Protein AF-A0A420WKI6-F1 (afdb_monomer)

pLDDT: mean 81.75, std 15.24, range [26.31, 97.56]

Solvent-accessible surface area (backbone atoms only — not comparable to full-atom values): 36501 Å² total; per-residue (Å²): 108,73,76,54,53,70,73,56,42,70,75,46,57,70,56,53,56,49,43,31,51,71,50,49,86,43,64,92,49,42,57,68,57,50,55,70,61,46,62,62,68,63,49,50,57,49,48,50,53,50,39,42,51,48,10,54,50,28,32,52,51,9,53,55,27,39,57,67,46,47,53,86,80,47,57,68,69,56,58,51,47,56,41,49,52,52,28,51,53,27,42,51,50,20,72,72,42,64,50,89,37,74,64,24,44,49,24,48,43,50,26,48,50,35,51,43,53,47,44,52,51,48,42,60,78,67,61,53,91,66,58,84,21,52,56,34,43,52,38,30,63,71,36,45,65,53,35,70,70,39,71,36,63,68,42,40,49,55,49,49,51,40,39,49,52,15,52,53,34,30,33,47,63,67,20,37,72,74,72,34,49,71,58,23,52,53,48,44,50,50,50,40,51,49,50,54,51,50,50,53,48,38,62,71,67,58,26,66,99,32,76,68,62,61,50,64,69,58,56,43,49,51,50,50,53,50,38,52,46,38,52,50,40,30,50,50,30,57,75,43,71,95,41,76,64,29,50,53,52,31,54,47,42,55,48,50,51,51,52,49,50,52,50,40,61,74,68,66,51,58,68,66,50,52,50,52,51,51,50,46,48,49,57,52,51,54,53,52,56,54,50,54,32,51,76,68,69,25,55,93,36,60,68,29,33,43,48,48,19,52,51,39,45,50,51,44,51,53,51,50,52,49,50,54,49,53,54,50,54,52,44,67,76,53,58,93,70,70,70,66,70,92,77,72,82,75,74,62,57,59,57,88,79,50,53,91,77,50,54,78,66,50,55,57,50,43,58,56,51,53,67,62,51,82,72,62,76,58,71,67,60,55,48,54,52,47,56,46,30,48,57,24,21,54,33,41,39,53,28,52,53,53,46,47,41,61,78,39,64,87,48,93,60,66,13,58,62,33,29,54,53,12,46,51,40,25,52,51,23,53,56,50,48,72,75,54,79,54,70,69,62,40,50,55,31,52,23,40,30,52,26,11,51,49,30,30,41,53,9,46,32,64,69,63,75,37,71,65,63,29,40,56,47,50,36,52,54,20,51,51,46,50,76,67,46,97,42,64,63,61,25,22,52,30,32,37,50,30,51,49,43,54,43,50,53,33,54,72,77,37,60,65,71,59,18,48,50,50,42,48,51,54,28,44,52,51,9,50,46,28,60,56,35,54,53,98,41,30,65,40,51,38,28,11,49,28,27,39,44,45,44,29,51,47,49,48,50,54,52,60,54,72,71,62,89,79,84,76,71,95,60,85,55,66,59,80,56,59,65,58,32,46,52,48,36,54,49,52,52,50,52,54,48,66,75,35,60,88,54,68,55,66,85,63,30,73,64,39,57,86,52,37,54,61,49,50,54,44,34,32,72,42,59,68,22,42,27,32,11,50,48,34,27,52,50,11,60,65,71,61,34,66,68,46,22,50,52,10,51,52,38,39,56,51,36,60,62,50,56,72,68,35,80,65,55,54,47,50,58,53,10,54,50,26,32,52,39,9,49,49,34,40,53,45,37,58,52,50,53,53,52,56,51,54,65,72,78,104

Secondary structure (DSSP, 8-state):
-HHHHHHHS---HHHHHHHHHTT---TTTHHHHHHHT--HHHHHHHHHHHHHHHHHHHHHHHHHHHHHHTTTTS-HHHHHHHHHHHHHHHHHHHHHS-TTSHHHHHHHHHHHHHHHHHHHHHHHHTT----THHHHHHHHHHHHHHHHHS--HHHHHHHHHHHHHHHHHIIIIIIITTT-HHHHHHHHHHHHHHHHHHHHHIIIIISTT-GGG--HHHHHHHHHHHHHHHHHHHHHHHHS---HHHHHHHHHHHHHHHHHHHHHHHTT--HHHHHHHHHHHHHHHHHHHHHHHHHTT-TTSHHHHHHHHHHHHHHHHHHHHHHHHHHHHHHHHS-S-----TTS------GGGTGGG--HHHHHHHHHHHHHHTTPPPHHHHHHHHHHHHHHHHHHHHHHHHHHHHHTTTSS-THHHHHHHHHHHHHHHHHHHHH---HHHHHHHHHHHHHHHHHHHHHHHHHH--HHHHHHHHHHHHHHHHHH---HHHHHHHHHHHHHHHHHHHHHHS-HHHHHHHHHHHHHHHHHHHHHS-BTTB--HHHHHHHHHHHHHHHHHHHHHTTSTTS--TTTTTS--HHHHHHHHHHHHHHHHHHHGGG-SGGG-SS-HHHHHHHHHHHHHS-HHHHHHHHHHHHHHHHT-HHHHHHHHHHHHHHHHHHHH-TTS-HHHHHHHHHHHHHHHHHHHHHHHHHHHHHHH-

Mean predicted aligned error: 9.25 Å

Foldseek 3Di:
DVVLQVVCLQDALVLVQVLLAVQQDCFVCQLVVLVLRFDLLVLLVVLLLLLQVLLLVLQLLLVLLVCVFCVVVDDLVCQLVVLVVLLVVLVCVLVVDDLVDPSSLSSLLSNLSSLLSNLVSVCSVVVDPDQPLVSLVVSLVVSVVSLVPNLALVSVVSSVVSVVSNLVSCLVTVAVVVPNNLVSLVSLLVVLVVLLVVLVCLVPPVPPPRPSSPDPVSLLVSLVVSLVSLLVSLCPLVVDDDDPSSVVSNVSSLVSLVVQLVVCVVVLHDLSSNLSSLLSVLSSVLVVLVVVCVVVVVPPPLVSLVSSLVVLVVSLVVSLVVSVVSVVVSCVVVPPPPPVPPPPDSPRDDCVVCVVSDDPVSSVVSVVSVVLCVQDDDPVNLVSSLVSLQSSLVSLLVSQQVVLCVVCVVPPPSLVSLLVVLVVLLVVLLVVLLVDSHSSVNSNSLSSNSSSLVSNLVSCCSVPVDPVVSLVSLLVSLVVQCVRHPDLSSLLVSLLSNLVSLLVVLVVPDPPVRSLLVSLQCLQVVLLCLCRGADPSHRSNNSSLSSLLNQLVVLLVVLVCVVVPDDDDPPPQLPPPVVSLVSLLVSLVVSQCVLCVVVPDQCSRVVRPVLVVLLSVLLSLDPRNLSSLVSQLRSCSSSVNPVSNVSSSVSNVVCSVSVVSRPSDRSNSSSVSSNVSSVSSVVSSVVSVVVSVVVVVD

Radius of gyration: 27.23 Å; Cα contacts (8 Å, |Δi|>4): 751; chains: 1; bounding box: 72×60×75 Å

Structure (mmCIF, N/CA/C/O backbone):
data_AF-A0A420WKI6-F1
#
_entry.id   AF-A0A420WKI6-F1
#
loop_
_atom_site.group_PDB
_atom_site.id
_atom_site.type_symbol
_atom_site.label_atom_id
_atom_site.label_alt_id
_atom_site.label_comp_id
_atom_site.label_asym_id
_atom_site.label_entity_id
_atom_site.label_seq_id
_atom_site.pdbx_PDB_ins_code
_atom_site.Cartn_x
_atom_site.Cartn_y
_atom_site.Cartn_z
_atom_site.occupancy
_atom_site.B_iso_or_equiv
_atom_site.auth_seq_id
_atom_site.auth_comp_id
_atom_site.auth_asym_id
_atom_site.auth_atom_id
_atom_site.pdbx_PDB_model_num
ATOM 1 N N . MET A 1 1 ? -39.912 18.554 22.427 1.00 35.38 1 MET A N 1
ATOM 2 C CA . MET A 1 1 ? -40.097 17.200 21.853 1.00 35.38 1 MET A CA 1
ATOM 3 C C . MET A 1 1 ? -40.158 17.234 20.327 1.00 35.38 1 MET A C 1
ATOM 5 O O . MET A 1 1 ? -39.347 16.549 19.727 1.00 35.38 1 MET A O 1
ATOM 9 N N . GLN A 1 2 ? -40.976 18.084 19.689 1.00 26.81 2 GLN A N 1
ATOM 10 C CA . GLN A 1 2 ? -40.962 18.265 18.218 1.00 26.81 2 GLN A CA 1
ATOM 11 C C . GLN A 1 2 ? -39.604 18.724 17.652 1.00 26.81 2 GLN A C 1
ATOM 13 O O . GLN A 1 2 ? -39.102 18.137 16.708 1.00 26.81 2 GLN A O 1
ATOM 18 N N . THR A 1 3 ? -38.917 19.656 18.316 1.00 34.75 3 THR A N 1
ATOM 19 C CA . THR A 1 3 ? -37.571 20.117 17.912 1.00 34.75 3 THR A CA 1
ATOM 20 C C . THR A 1 3 ? -36.451 19.085 18.100 1.00 34.75 3 THR A C 1
ATOM 22 O O . THR A 1 3 ? -35.366 19.244 17.542 1.00 34.75 3 THR A O 1
ATOM 25 N N . ALA A 1 4 ? -36.690 18.033 18.893 1.00 34.75 4 ALA A N 1
ATOM 26 C CA . ALA A 1 4 ? -35.779 16.898 19.014 1.00 34.75 4 ALA A CA 1
ATOM 27 C C . ALA A 1 4 ? -36.039 15.879 17.898 1.00 34.75 4 ALA A C 1
ATOM 29 O O . ALA A 1 4 ? -35.084 15.340 17.366 1.00 34.75 4 ALA A O 1
ATOM 30 N N . HIS A 1 5 ? -37.293 15.676 17.483 1.00 35.22 5 HIS A N 1
ATOM 31 C CA . HIS A 1 5 ? -37.615 14.811 16.347 1.00 35.22 5 HIS A CA 1
ATOM 32 C C . HIS A 1 5 ? -36.934 15.277 15.050 1.00 35.22 5 HIS A C 1
ATOM 34 O O . HIS A 1 5 ? -36.250 14.476 14.417 1.00 35.22 5 HIS A O 1
ATOM 40 N N . ASP A 1 6 ? -36.984 16.578 14.748 1.00 35.88 6 ASP A N 1
ATOM 41 C CA . ASP A 1 6 ? -36.410 17.139 13.513 1.00 35.88 6 ASP A CA 1
ATOM 42 C C . ASP A 1 6 ? -34.870 17.097 13.472 1.00 35.88 6 ASP A C 1
ATOM 44 O O . ASP A 1 6 ? -34.270 16.933 12.413 1.00 35.88 6 ASP A O 1
ATOM 48 N N . LYS A 1 7 ? -34.185 17.211 14.623 1.00 42.22 7 LYS A N 1
ATOM 49 C CA . LYS A 1 7 ? -32.708 17.103 14.692 1.00 42.22 7 LYS A CA 1
ATOM 50 C C . LYS A 1 7 ? -32.198 15.666 14.601 1.00 42.22 7 LYS A C 1
ATOM 52 O O . LYS A 1 7 ? -31.002 15.456 14.411 1.00 42.22 7 LYS A O 1
ATOM 57 N N . ILE A 1 8 ? -33.079 14.693 14.807 1.00 41.28 8 ILE A N 1
ATOM 58 C CA . ILE A 1 8 ? -32.738 13.279 14.919 1.00 41.28 8 ILE A CA 1
ATOM 59 C C . ILE A 1 8 ? -33.146 12.539 13.615 1.00 41.28 8 ILE A C 1
ATOM 61 O O . ILE A 1 8 ? -32.683 11.431 13.368 1.00 41.28 8 ILE A O 1
ATOM 65 N N . GLU A 1 9 ? -33.919 13.159 12.704 1.00 41.00 9 GLU A N 1
ATOM 66 C CA . GLU A 1 9 ? -34.321 12.657 11.362 1.00 41.00 9 GLU A CA 1
ATOM 67 C C . GLU A 1 9 ? -33.184 12.307 10.377 1.00 41.00 9 GLU A C 1
ATOM 69 O O . GLU A 1 9 ? -33.440 11.676 9.351 1.00 41.00 9 GLU A O 1
ATOM 74 N N . SER A 1 10 ? -31.923 12.610 10.700 1.00 53.53 10 SER A N 1
ATOM 75 C CA . SER A 1 10 ? -30.754 12.303 9.863 1.00 53.53 10 SER A CA 1
ATOM 76 C C . SER A 1 10 ? -29.698 11.460 10.596 1.00 53.53 10 SER A C 1
ATOM 78 O O . SER A 1 10 ? -28.553 11.868 10.800 1.00 53.53 10 SER A O 1
ATOM 80 N N . LEU A 1 11 ? -30.058 10.235 11.002 1.00 59.84 11 LEU A N 1
ATOM 81 C CA . LEU A 1 11 ? -29.077 9.296 11.559 1.00 59.84 11 LEU A CA 1
ATOM 82 C C . LEU A 1 11 ? -28.151 8.760 10.449 1.00 59.84 11 LEU A C 1
ATOM 84 O O . LEU A 1 11 ? -28.579 8.062 9.535 1.00 59.84 11 LEU A O 1
ATOM 88 N N . SER A 1 12 ? -26.854 9.037 10.544 1.00 67.56 12 SER A N 1
ATOM 89 C CA . SER A 1 12 ? -25.832 8.475 9.651 1.00 67.56 12 SER A CA 1
ATOM 90 C C . SER A 1 12 ? -25.402 7.062 10.077 1.00 67.56 12 SER A C 1
ATOM 92 O O . SER A 1 12 ? -25.392 6.729 11.266 1.00 67.56 12 SER A O 1
ATOM 94 N N . ARG A 1 13 ? -24.908 6.250 9.124 1.00 72.38 13 ARG A N 1
ATOM 95 C CA . ARG A 1 13 ? -24.335 4.903 9.376 1.00 72.38 13 ARG A CA 1
ATOM 96 C C . ARG A 1 13 ? -23.368 4.883 10.557 1.00 72.38 13 ARG A C 1
ATOM 98 O O . ARG A 1 13 ? -23.377 3.981 11.387 1.00 72.38 13 ARG A O 1
ATOM 105 N N . ASN A 1 14 ? -22.504 5.891 10.629 1.00 68.31 14 ASN A N 1
ATOM 106 C CA . ASN A 1 14 ? -21.489 5.986 11.665 1.00 68.31 14 ASN A CA 1
ATOM 107 C C . ASN A 1 14 ? -22.104 6.256 13.043 1.00 68.31 14 ASN A C 1
ATOM 109 O O . ASN A 1 14 ? -21.565 5.765 14.030 1.00 68.31 14 ASN A O 1
ATOM 113 N N . GLN A 1 15 ? -23.173 7.050 13.133 1.00 67.88 15 GLN A N 1
ATOM 114 C CA . GLN A 1 15 ? -23.882 7.305 14.392 1.00 67.88 15 GLN A CA 1
ATOM 115 C C . GLN A 1 15 ? -24.636 6.052 14.856 1.00 67.88 15 GLN A C 1
ATOM 117 O O . GLN A 1 15 ? -24.523 5.689 16.023 1.00 67.88 15 GLN A O 1
ATOM 122 N N . PHE A 1 16 ? -25.278 5.321 13.938 1.00 73.69 16 PHE A N 1
ATOM 123 C CA . PHE A 1 16 ? -25.870 4.010 14.229 1.00 73.69 16 PHE A CA 1
ATOM 124 C C . PHE A 1 16 ? -24.840 3.016 14.792 1.00 73.69 16 PHE A C 1
ATOM 126 O O . PHE A 1 16 ? -25.049 2.424 15.848 1.00 73.69 16 PHE A O 1
ATOM 133 N N . LEU A 1 17 ? -23.672 2.882 14.156 1.00 75.81 17 LEU A N 1
ATOM 134 C CA . LEU A 1 17 ? -22.604 2.010 14.666 1.00 75.81 17 LEU A CA 1
ATOM 135 C C . LEU A 1 17 ? -22.079 2.447 16.044 1.00 75.81 17 LEU A C 1
ATOM 137 O O . LEU A 1 17 ? -21.651 1.609 16.837 1.00 75.81 17 LEU A O 1
ATOM 141 N N . THR A 1 18 ? -22.094 3.747 16.348 1.00 69.56 18 THR A N 1
ATOM 142 C CA . THR A 1 18 ? -21.750 4.239 17.688 1.00 69.56 18 THR A CA 1
ATOM 143 C C . THR A 1 18 ? -22.793 3.800 18.718 1.00 69.56 18 THR A C 1
ATOM 145 O O . THR A 1 18 ? -22.402 3.324 19.779 1.00 69.56 18 THR A O 1
ATOM 148 N N . LEU A 1 19 ? -24.088 3.860 18.394 1.00 68.25 19 LEU A N 1
ATOM 149 C CA . LEU A 1 19 ? -25.159 3.382 19.277 1.00 68.25 19 LEU A CA 1
ATOM 150 C C . LEU A 1 19 ? -25.033 1.894 19.602 1.00 68.25 19 LEU A C 1
ATOM 152 O O . LEU A 1 19 ? -25.140 1.502 20.763 1.00 68.25 19 LEU A O 1
ATOM 156 N N . VAL A 1 20 ? -24.733 1.075 18.594 1.00 73.88 20 VAL A N 1
ATOM 157 C CA . VAL A 1 20 ? -24.480 -0.359 18.792 1.00 73.88 20 VAL A CA 1
ATOM 158 C C . VAL A 1 20 ? -23.304 -0.573 19.748 1.00 73.88 20 VAL A C 1
ATOM 160 O O . VAL A 1 20 ? -23.393 -1.392 20.653 1.00 73.88 20 VAL A O 1
ATOM 163 N N . ASN A 1 21 ? -22.236 0.222 19.635 1.00 70.94 21 ASN A N 1
ATOM 164 C CA . ASN A 1 21 ? -21.089 0.170 20.555 1.00 70.94 21 ASN A CA 1
ATOM 165 C C . ASN A 1 21 ? -21.370 0.711 21.972 1.00 70.94 21 ASN A C 1
ATOM 167 O O . ASN A 1 21 ? -20.603 0.429 22.909 1.00 70.94 21 ASN A O 1
ATOM 171 N N . CYS A 1 22 ? -22.446 1.483 22.127 1.00 67.19 22 CYS A N 1
ATOM 172 C CA . CYS A 1 22 ? -22.982 1.948 23.403 1.00 67.19 22 CYS A CA 1
ATOM 173 C C . CYS A 1 22 ? -23.920 0.924 24.066 1.00 67.19 22 CYS A C 1
ATOM 175 O O . CYS A 1 22 ? -24.429 1.208 25.144 1.00 67.19 22 CYS A O 1
ATOM 177 N N . GLY A 1 23 ? -24.100 -0.266 23.479 1.00 65.50 23 GLY A N 1
ATOM 178 C CA . GLY A 1 23 ? -24.862 -1.362 24.083 1.00 65.50 23 GLY A CA 1
ATOM 179 C C . GLY A 1 23 ? -26.294 -1.510 23.571 1.00 65.50 23 GLY A C 1
ATOM 180 O O . GLY A 1 23 ? -27.061 -2.257 24.170 1.00 65.50 23 GLY A O 1
ATOM 181 N N . MET A 1 24 ? -26.663 -0.842 22.472 1.00 66.62 24 MET A N 1
ATOM 182 C CA . MET A 1 24 ? -27.939 -1.100 21.801 1.00 66.62 24 MET A CA 1
ATOM 183 C C . MET A 1 24 ? -27.982 -2.548 21.285 1.00 66.62 24 MET A C 1
ATOM 185 O O . MET A 1 24 ? -27.111 -2.958 20.509 1.00 66.62 24 MET A O 1
ATOM 189 N N . ASP A 1 25 ? -28.995 -3.315 21.693 1.00 66.88 25 ASP A N 1
ATOM 190 C CA . ASP A 1 25 ? -29.164 -4.693 21.231 1.00 66.88 25 ASP A CA 1
ATOM 191 C C . ASP A 1 25 ? -29.868 -4.730 19.870 1.00 66.88 25 ASP A C 1
ATOM 193 O O . ASP A 1 25 ? -31.069 -4.507 19.755 1.00 66.88 25 ASP A O 1
ATOM 197 N N . VAL A 1 26 ? -29.088 -5.003 18.823 1.00 68.50 26 VAL A N 1
ATOM 198 C CA . VAL A 1 26 ? -29.571 -5.145 17.438 1.00 68.50 26 VAL A CA 1
ATOM 199 C C . VAL A 1 26 ? -29.124 -6.490 16.849 1.00 68.50 26 VAL A C 1
ATOM 201 O O . VAL A 1 26 ? -29.039 -6.649 15.637 1.00 68.50 26 VAL A O 1
ATOM 204 N N . LYS A 1 27 ? -28.773 -7.486 17.681 1.00 65.69 27 LYS A N 1
ATOM 205 C CA . LYS A 1 27 ? -28.075 -8.712 17.229 1.00 65.69 27 LYS A CA 1
ATOM 206 C C . LYS A 1 27 ? -28.773 -9.468 16.093 1.00 65.69 27 LYS A C 1
ATOM 208 O O . LYS A 1 27 ? -28.089 -9.998 15.218 1.00 65.69 27 LYS A O 1
ATOM 213 N N . SER A 1 28 ? -30.101 -9.558 16.118 1.00 66.25 28 SER A N 1
ATOM 214 C CA . SER A 1 28 ? -30.884 -10.313 15.131 1.00 66.25 28 SER A CA 1
ATOM 215 C C . SER A 1 28 ? -31.151 -9.541 13.836 1.00 66.25 28 SER A C 1
ATOM 217 O O . SER A 1 28 ? -31.304 -10.175 12.800 1.00 66.25 28 SER A O 1
ATOM 219 N N . SER A 1 29 ? -31.155 -8.206 13.873 1.00 69.62 29 SER A N 1
ATOM 220 C CA . SER A 1 29 ? -31.514 -7.333 12.743 1.00 69.62 29 SER A CA 1
ATOM 221 C C . SER A 1 29 ? -30.381 -6.413 12.272 1.00 69.62 29 SER A C 1
ATOM 223 O O . SER A 1 29 ? -30.591 -5.588 11.387 1.00 69.62 29 SER A O 1
ATOM 225 N N . PHE A 1 30 ? -29.167 -6.554 12.816 1.00 78.75 30 PHE A N 1
ATOM 226 C CA . PHE A 1 30 ? -28.048 -5.634 12.578 1.00 78.75 30 PHE A CA 1
ATOM 227 C C . PHE A 1 30 ? -27.730 -5.422 11.092 1.00 78.75 30 PHE A C 1
ATOM 229 O O . PHE A 1 30 ? -27.535 -4.284 10.666 1.00 78.75 30 PHE A O 1
ATOM 236 N N . LEU A 1 31 ? -27.704 -6.496 10.296 1.00 76.75 31 LEU A N 1
ATOM 237 C CA . LEU A 1 31 ? -27.464 -6.410 8.853 1.00 76.75 31 LEU A CA 1
ATOM 238 C C . LEU A 1 31 ? -28.585 -5.665 8.128 1.00 76.75 31 LEU A C 1
ATOM 240 O O . LEU A 1 31 ? -28.310 -4.775 7.326 1.00 76.75 31 LEU A O 1
ATOM 244 N N . SER A 1 32 ? -29.839 -5.980 8.454 1.00 74.31 32 SER A N 1
ATOM 245 C CA . SER A 1 32 ? -31.009 -5.297 7.899 1.00 74.31 32 SER A CA 1
ATOM 246 C C . SER A 1 32 ? -31.010 -3.805 8.249 1.00 74.31 32 SER A C 1
ATOM 248 O O . SER A 1 32 ? -31.334 -2.977 7.403 1.00 74.31 32 SER A O 1
ATOM 250 N N . SER A 1 33 ? -30.592 -3.442 9.466 1.00 73.81 33 SER A N 1
ATOM 251 C CA . SER A 1 33 ? -30.435 -2.045 9.886 1.00 73.81 33 SER A CA 1
ATOM 252 C C . SER A 1 33 ? -29.283 -1.347 9.163 1.00 73.81 33 SER A C 1
ATOM 254 O O . SER A 1 33 ? -29.423 -0.198 8.758 1.00 73.81 33 SER A O 1
ATOM 256 N N . LEU A 1 34 ? -28.152 -2.029 8.958 1.00 75.56 34 LEU A N 1
ATOM 257 C CA . LEU A 1 34 ? -27.017 -1.497 8.196 1.00 75.56 34 LEU A CA 1
ATOM 258 C C . LEU A 1 34 ? -27.377 -1.196 6.740 1.00 75.56 34 LEU A C 1
ATOM 260 O O . LEU A 1 34 ? -26.917 -0.188 6.197 1.00 75.56 34 LEU A O 1
ATOM 264 N N . ASP A 1 35 ? -28.194 -2.053 6.129 1.00 74.56 35 ASP A N 1
ATOM 265 C CA . ASP A 1 35 ? -28.656 -1.898 4.751 1.00 74.56 35 ASP A CA 1
ATOM 266 C C . ASP A 1 35 ? -29.466 -0.603 4.542 1.00 74.56 35 ASP A C 1
ATOM 268 O O . ASP A 1 35 ? -29.444 -0.067 3.435 1.00 74.56 35 ASP A O 1
ATOM 272 N N . LEU A 1 36 ? -30.115 -0.058 5.583 1.00 72.44 36 LEU A N 1
ATOM 273 C CA . LEU A 1 36 ? -30.849 1.217 5.508 1.00 72.44 36 LEU A CA 1
ATOM 274 C C . LEU A 1 36 ? -29.933 2.421 5.263 1.00 72.44 36 LEU A C 1
ATOM 276 O O . LEU A 1 36 ? -30.351 3.400 4.653 1.00 72.44 36 LEU A O 1
ATOM 280 N N . PHE A 1 37 ? -28.681 2.356 5.723 1.00 73.88 37 PHE A N 1
ATOM 281 C CA . PHE A 1 37 ? -27.723 3.461 5.603 1.00 73.88 37 PHE A CA 1
ATOM 282 C C . PHE A 1 37 ? -26.827 3.355 4.365 1.00 73.88 37 PHE A C 1
ATOM 284 O O . PHE A 1 37 ? -25.848 4.098 4.236 1.00 73.88 37 PHE A O 1
ATOM 291 N N . ARG A 1 38 ? -27.101 2.395 3.481 1.00 77.00 38 ARG A N 1
ATOM 292 C CA . ARG A 1 38 ? -26.321 2.152 2.272 1.00 77.00 38 ARG A CA 1
ATOM 293 C C . ARG A 1 38 ? -26.999 2.801 1.066 1.00 77.00 38 ARG A C 1
ATOM 295 O O . ARG A 1 38 ? -28.138 2.485 0.746 1.00 77.00 38 ARG A O 1
ATOM 302 N N . ASP A 1 39 ? -26.261 3.639 0.340 1.00 77.56 39 ASP A N 1
ATOM 303 C CA . ASP A 1 39 ? -26.687 4.116 -0.980 1.00 77.56 39 ASP A CA 1
ATOM 304 C C . ASP A 1 39 ? -26.370 3.064 -2.054 1.00 77.56 39 ASP A C 1
ATOM 306 O O . ASP A 1 39 ? -25.224 2.905 -2.486 1.00 77.56 39 ASP A O 1
ATOM 310 N N . ASP A 1 40 ? -27.391 2.320 -2.473 1.00 78.75 40 ASP A N 1
ATOM 311 C CA . ASP A 1 40 ? -27.257 1.280 -3.492 1.00 78.75 40 ASP A CA 1
ATOM 312 C C . ASP A 1 40 ? -26.789 1.823 -4.847 1.00 78.75 40 ASP A C 1
ATOM 314 O O . ASP A 1 40 ? -26.000 1.159 -5.519 1.00 78.75 40 ASP A O 1
ATOM 318 N N . SER A 1 41 ? -27.212 3.028 -5.241 1.00 79.06 41 SER A N 1
ATOM 319 C CA . SER A 1 41 ? -26.842 3.613 -6.536 1.00 79.06 41 SER A CA 1
ATOM 320 C C . SER A 1 41 ? -25.348 3.919 -6.581 1.00 79.06 41 SER A C 1
ATOM 322 O O . SER A 1 41 ? -24.635 3.513 -7.508 1.00 79.06 41 SER A O 1
ATOM 324 N N . GLU A 1 42 ? -24.844 4.566 -5.529 1.00 80.94 42 GLU A N 1
ATOM 325 C CA . GLU A 1 42 ? -23.427 4.894 -5.417 1.00 80.94 42 GLU A CA 1
ATOM 326 C C . GLU A 1 42 ? -22.563 3.629 -5.324 1.00 80.94 42 GLU A C 1
ATOM 328 O O . 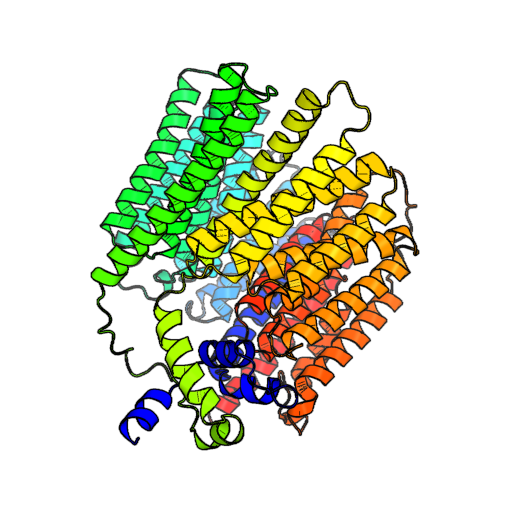GLU A 1 42 ? -21.540 3.517 -6.007 1.00 80.94 42 GLU A O 1
ATOM 333 N N . TRP A 1 43 ? -22.991 2.645 -4.527 1.00 85.75 43 TRP A N 1
ATOM 334 C CA . TRP A 1 43 ? -22.275 1.380 -4.377 1.00 85.75 43 TRP A CA 1
ATOM 335 C C . TRP A 1 43 ? -22.264 0.541 -5.648 1.00 85.75 43 TRP A C 1
ATOM 337 O O . TRP A 1 43 ? -21.232 -0.050 -5.961 1.00 85.75 43 TRP A O 1
ATOM 347 N N . ASN A 1 44 ? -23.363 0.509 -6.398 1.00 84.31 44 ASN A N 1
ATOM 348 C CA . ASN A 1 44 ? -23.410 -0.156 -7.698 1.00 84.31 44 ASN A CA 1
ATOM 349 C C . ASN A 1 44 ? -22.477 0.544 -8.692 1.00 84.31 44 ASN A C 1
ATOM 351 O O . ASN A 1 44 ? -21.686 -0.116 -9.365 1.00 84.31 44 ASN A O 1
ATOM 355 N N . GLY A 1 45 ? -22.484 1.880 -8.723 1.00 85.69 45 GLY A N 1
ATOM 356 C CA . GLY A 1 45 ? -21.562 2.658 -9.549 1.00 85.69 45 GLY A CA 1
ATOM 357 C C . GLY A 1 45 ? -20.089 2.415 -9.201 1.00 85.69 45 GLY A C 1
ATOM 358 O O . GLY A 1 45 ? -19.258 2.277 -10.101 1.00 85.69 45 GLY A O 1
ATOM 359 N N . TRP A 1 46 ? -19.756 2.339 -7.911 1.00 88.44 46 TRP A N 1
ATOM 360 C CA . TRP A 1 46 ? -18.407 2.010 -7.446 1.00 88.44 46 TRP A CA 1
ATOM 361 C C . TRP A 1 46 ? -18.018 0.568 -7.791 1.00 88.44 46 TRP A C 1
ATOM 363 O O . TRP A 1 46 ? -16.949 0.352 -8.359 1.00 88.44 46 TRP A O 1
ATOM 373 N N . ALA A 1 47 ? -18.890 -0.403 -7.510 1.00 87.81 47 ALA A N 1
ATOM 374 C CA . ALA A 1 47 ? -18.623 -1.821 -7.738 1.00 87.81 47 ALA A CA 1
ATOM 375 C C . ALA A 1 47 ? -18.419 -2.129 -9.221 1.00 87.81 47 ALA A C 1
ATOM 377 O O . ALA A 1 47 ? -17.488 -2.847 -9.567 1.00 87.81 47 ALA A O 1
ATOM 378 N N . LEU A 1 48 ? -19.218 -1.525 -10.106 1.00 89.56 48 LEU A N 1
ATOM 379 C CA . LEU A 1 48 ? -19.037 -1.650 -11.552 1.00 89.56 48 LEU A CA 1
ATOM 380 C C . LEU A 1 48 ? -17.684 -1.092 -12.010 1.00 89.56 48 LEU A C 1
ATOM 382 O O . LEU A 1 48 ? -17.013 -1.717 -12.827 1.00 89.56 48 LEU A O 1
ATOM 386 N N . LYS A 1 49 ? -17.246 0.053 -11.467 1.00 88.88 49 LYS A N 1
ATOM 387 C CA . LYS A 1 49 ? -15.915 0.614 -11.767 1.00 88.88 49 LYS A CA 1
ATOM 388 C C . LYS A 1 49 ? -14.792 -0.294 -11.264 1.00 88.88 49 LYS A C 1
ATOM 390 O O . LYS A 1 49 ? -13.827 -0.505 -11.991 1.00 88.88 49 LYS A O 1
ATOM 395 N N . ALA A 1 50 ? -14.920 -0.828 -10.049 1.00 89.25 50 ALA A N 1
ATOM 396 C CA . ALA A 1 50 ? -13.939 -1.738 -9.465 1.00 89.25 50 ALA A CA 1
ATOM 397 C C . ALA A 1 50 ? -13.855 -3.056 -10.250 1.00 89.25 50 ALA A C 1
ATOM 399 O O . ALA A 1 50 ? -12.761 -3.472 -10.615 1.00 89.25 50 ALA A O 1
ATOM 400 N N . LEU A 1 51 ? -14.998 -3.667 -10.577 1.00 90.94 51 LEU A N 1
ATOM 401 C CA . LEU A 1 51 ? -15.073 -4.898 -11.364 1.00 90.94 51 LEU A CA 1
ATOM 402 C C . LEU A 1 51 ? -14.477 -4.709 -12.762 1.00 90.94 51 LEU A C 1
ATOM 404 O O . LEU A 1 51 ? -13.702 -5.547 -13.210 1.00 90.94 51 LEU A O 1
ATOM 408 N N . PHE A 1 52 ? -14.778 -3.589 -13.424 1.00 92.31 52 PHE A N 1
ATOM 409 C CA . PHE A 1 52 ? -14.194 -3.263 -14.724 1.00 92.31 52 PHE A CA 1
ATOM 410 C C . PHE A 1 52 ? -12.674 -3.068 -14.639 1.00 92.31 52 PHE A C 1
ATOM 412 O O . PHE A 1 52 ? -11.938 -3.616 -15.455 1.00 92.31 52 PHE A O 1
ATOM 419 N N . ALA A 1 53 ? -12.183 -2.346 -13.627 1.00 91.06 53 ALA A N 1
ATOM 420 C CA . ALA A 1 53 ? -10.747 -2.172 -13.415 1.00 91.06 53 ALA A CA 1
ATOM 421 C C . ALA A 1 53 ? -10.037 -3.507 -13.125 1.00 91.06 53 ALA A C 1
ATOM 423 O O . ALA A 1 53 ? -8.975 -3.761 -13.690 1.00 91.06 53 ALA A O 1
ATOM 424 N N . LEU A 1 54 ? -10.635 -4.377 -12.300 1.00 91.75 54 LEU A N 1
ATOM 425 C CA . LEU A 1 54 ? -10.117 -5.720 -12.028 1.00 91.75 54 LEU A CA 1
ATOM 426 C C . LEU A 1 54 ? -10.114 -6.585 -13.292 1.00 91.75 54 LEU A C 1
ATOM 428 O O . LEU A 1 54 ? -9.118 -7.260 -13.534 1.00 91.75 54 LEU A O 1
ATOM 432 N N . ALA A 1 55 ? -11.167 -6.528 -14.113 1.00 94.00 55 ALA A N 1
ATOM 433 C CA . ALA A 1 55 ? -11.246 -7.246 -15.383 1.00 94.00 55 ALA A CA 1
ATOM 434 C C . ALA A 1 55 ? -10.101 -6.852 -16.325 1.00 94.00 55 ALA A C 1
ATOM 436 O O . ALA A 1 55 ? -9.338 -7.709 -16.766 1.00 94.00 55 ALA A O 1
ATOM 437 N N . ILE A 1 56 ? -9.940 -5.549 -16.583 1.00 94.12 56 ILE A N 1
ATOM 438 C CA . ILE A 1 56 ? -8.880 -5.035 -17.459 1.00 94.12 56 ILE A CA 1
ATOM 439 C C . ILE A 1 56 ? -7.495 -5.342 -16.881 1.00 94.12 56 ILE A C 1
ATOM 441 O O . ILE A 1 56 ? -6.617 -5.777 -17.621 1.00 94.12 56 ILE A O 1
ATOM 445 N N . GLY A 1 57 ? -7.303 -5.182 -15.567 1.00 92.69 57 GLY A N 1
ATOM 446 C CA . GLY A 1 57 ? -6.046 -5.514 -14.894 1.00 92.69 57 GLY A CA 1
ATOM 447 C C . GLY A 1 57 ? -5.661 -6.986 -15.055 1.00 92.69 57 GLY A C 1
ATOM 448 O O . GLY A 1 57 ? -4.546 -7.274 -15.476 1.00 92.69 57 GLY A O 1
ATOM 449 N N . HIS A 1 58 ? -6.594 -7.911 -14.807 1.00 93.06 58 HIS A N 1
ATOM 450 C CA . HIS A 1 58 ? -6.356 -9.350 -14.961 1.00 93.06 58 HIS A CA 1
ATOM 451 C C . HIS A 1 58 ? -6.088 -9.736 -16.420 1.00 93.06 58 HIS A C 1
ATOM 453 O O . HIS A 1 58 ? -5.143 -10.477 -16.679 1.00 93.06 58 HIS A O 1
ATOM 459 N N . ILE A 1 59 ? -6.852 -9.198 -17.380 1.00 95.19 59 ILE A N 1
ATOM 460 C CA . ILE A 1 59 ? -6.620 -9.457 -18.809 1.00 95.19 59 ILE A CA 1
ATOM 461 C C . ILE A 1 59 ? -5.220 -8.984 -19.214 1.00 95.19 59 ILE A C 1
ATOM 463 O O . ILE A 1 59 ? -4.468 -9.747 -19.814 1.00 95.19 59 ILE A O 1
ATOM 467 N N . LEU A 1 60 ? -4.839 -7.753 -18.859 1.00 94.19 60 LEU A N 1
ATOM 468 C CA . LEU A 1 60 ? -3.532 -7.193 -19.212 1.00 94.19 60 LEU A CA 1
ATOM 469 C C . LEU A 1 60 ? -2.378 -7.955 -18.554 1.00 94.19 60 LEU A C 1
ATOM 471 O O . LEU A 1 60 ? -1.394 -8.256 -19.227 1.00 94.19 60 LEU A O 1
ATOM 475 N N . SER A 1 61 ? -2.506 -8.332 -17.279 1.00 92.62 61 SER A N 1
ATOM 476 C CA . SER A 1 61 ? -1.534 -9.214 -16.627 1.00 92.62 61 SER A CA 1
ATOM 477 C C . SER A 1 61 ? -1.448 -10.569 -17.336 1.00 92.62 61 SER A C 1
ATOM 479 O O . SER A 1 61 ? -0.348 -11.039 -17.616 1.00 92.62 61 SER A O 1
ATOM 481 N N . GLY A 1 62 ? -2.584 -11.167 -17.703 1.00 93.19 62 GLY A N 1
ATOM 482 C CA . GLY A 1 62 ? -2.638 -12.417 -18.460 1.00 93.19 62 GLY A CA 1
ATOM 483 C C . GLY A 1 62 ? -1.944 -12.332 -19.824 1.00 93.19 62 GLY A C 1
ATOM 484 O O . GLY A 1 62 ? -1.212 -13.253 -20.184 1.00 93.19 62 GLY A O 1
ATOM 485 N N . VAL A 1 63 ? -2.092 -11.212 -20.540 1.00 91.88 63 VAL A N 1
ATOM 486 C CA . VAL A 1 63 ? -1.373 -10.929 -21.797 1.00 91.88 63 VAL A CA 1
ATOM 487 C C . VAL A 1 63 ? 0.138 -10.839 -21.566 1.00 91.88 63 VAL A C 1
ATOM 489 O O . VAL A 1 63 ? 0.901 -11.429 -22.325 1.00 91.88 63 VAL A O 1
ATOM 492 N N . ILE A 1 64 ? 0.592 -10.158 -20.509 1.00 91.44 64 ILE A N 1
ATOM 493 C CA . ILE A 1 64 ? 2.026 -10.081 -20.177 1.00 91.44 64 ILE A CA 1
ATOM 494 C C . ILE A 1 64 ? 2.594 -11.488 -19.926 1.00 91.44 64 ILE A C 1
ATOM 496 O O . ILE A 1 64 ? 3.614 -11.855 -20.511 1.00 91.44 64 ILE A O 1
ATOM 500 N N . PHE A 1 65 ? 1.907 -12.307 -19.121 1.00 90.50 65 PHE A N 1
ATOM 501 C CA . PHE A 1 65 ? 2.312 -13.694 -18.864 1.00 90.50 65 PHE A CA 1
ATOM 502 C C . PHE A 1 65 ? 2.257 -14.578 -20.115 1.00 90.50 65 PHE A C 1
ATOM 504 O O . PHE A 1 65 ? 3.096 -15.463 -20.261 1.00 90.50 65 PHE A O 1
ATOM 511 N N . PHE A 1 66 ? 1.311 -14.335 -21.029 1.00 90.38 66 PHE A N 1
ATOM 512 C CA . PHE A 1 66 ? 1.194 -15.084 -22.281 1.00 90.38 66 PHE A CA 1
ATOM 513 C C . PHE A 1 66 ? 2.474 -14.964 -23.110 1.00 90.38 66 PHE A C 1
ATOM 515 O O . PHE A 1 66 ? 3.043 -15.979 -23.511 1.00 90.38 66 PHE A O 1
ATOM 522 N N . PHE A 1 67 ? 2.945 -13.733 -23.333 1.00 87.19 67 PHE A N 1
ATOM 523 C CA . PHE A 1 67 ? 4.174 -13.488 -24.089 1.00 87.19 67 PHE A CA 1
ATOM 524 C C . PHE A 1 67 ? 5.414 -13.990 -23.354 1.00 87.19 67 PHE A C 1
ATOM 526 O O . PHE A 1 67 ? 6.321 -14.515 -23.992 1.00 87.19 67 PHE A O 1
ATOM 533 N N . ALA A 1 68 ? 5.435 -13.884 -22.022 1.00 86.81 68 ALA A N 1
ATOM 534 C CA . ALA A 1 68 ? 6.524 -14.427 -21.219 1.00 86.81 68 ALA A CA 1
ATOM 535 C C . ALA A 1 68 ? 6.601 -15.966 -21.294 1.00 86.81 68 ALA A C 1
ATOM 537 O O . ALA A 1 68 ? 7.696 -16.518 -21.307 1.00 86.81 68 ALA A O 1
ATOM 538 N N . HIS A 1 69 ? 5.459 -16.662 -21.356 1.00 84.38 69 HIS A N 1
ATOM 539 C CA . HIS A 1 69 ? 5.403 -18.123 -21.442 1.00 84.38 69 HIS A CA 1
ATOM 540 C C . HIS A 1 69 ? 5.715 -18.658 -22.840 1.00 84.38 69 HIS A C 1
ATOM 542 O O . HIS A 1 69 ? 6.583 -19.509 -22.985 1.00 84.38 69 HIS A O 1
ATOM 548 N N . ASN A 1 70 ? 5.034 -18.140 -23.867 1.00 83.50 70 ASN A N 1
ATOM 549 C CA . ASN A 1 70 ? 5.142 -18.614 -25.255 1.00 83.50 70 ASN A CA 1
ATOM 550 C C . ASN A 1 70 ? 6.381 -18.045 -25.971 1.00 83.50 70 ASN A C 1
ATOM 552 O O . ASN A 1 70 ? 6.419 -17.920 -27.196 1.00 83.50 70 ASN A O 1
ATOM 556 N N . TRP A 1 71 ? 7.379 -17.635 -25.190 1.00 75.75 71 TRP A N 1
ATOM 557 C CA . TRP A 1 71 ? 8.561 -16.928 -25.652 1.00 75.75 71 TRP A CA 1
ATOM 558 C C . TRP A 1 71 ? 9.341 -17.733 -26.702 1.00 75.75 71 TRP A C 1
ATOM 560 O O . TRP A 1 71 ? 9.673 -17.192 -27.757 1.00 75.75 71 TRP A O 1
ATOM 570 N N . PHE A 1 72 ? 9.608 -19.015 -26.439 1.00 76.06 72 PHE A N 1
ATOM 571 C CA . PHE A 1 72 ? 10.386 -19.868 -27.345 1.00 76.06 72 PHE A CA 1
ATOM 572 C C . PHE A 1 72 ? 9.564 -20.408 -28.523 1.00 76.06 72 PHE A C 1
ATOM 574 O O . PHE A 1 72 ? 10.117 -20.621 -29.597 1.00 76.06 72 PHE A O 1
ATOM 581 N N . ASP A 1 73 ? 8.254 -20.578 -28.343 1.00 84.62 73 ASP A N 1
ATOM 582 C CA . ASP A 1 73 ? 7.412 -21.320 -29.289 1.00 84.62 73 ASP A CA 1
ATOM 583 C C . ASP A 1 73 ? 6.792 -20.441 -30.389 1.00 84.62 73 ASP A C 1
ATOM 585 O O . ASP A 1 73 ? 6.365 -20.941 -31.431 1.00 84.62 73 ASP A O 1
ATOM 589 N N . LEU A 1 74 ? 6.733 -19.119 -30.190 1.00 84.94 74 LEU A N 1
ATOM 590 C CA . LEU A 1 74 ? 6.224 -18.183 -31.194 1.00 84.94 74 LEU A CA 1
ATOM 591 C C . LEU A 1 74 ? 7.348 -17.685 -32.106 1.00 84.94 74 LEU A C 1
ATOM 593 O O . LEU A 1 74 ? 8.359 -17.168 -31.632 1.00 84.94 74 LEU A O 1
ATOM 597 N N . ALA A 1 75 ? 7.138 -17.728 -33.426 1.00 89.50 75 ALA A N 1
ATOM 598 C CA . ALA A 1 75 ? 8.052 -17.052 -34.346 1.00 89.50 75 ALA A CA 1
ATOM 599 C C . ALA A 1 75 ? 7.985 -15.528 -34.149 1.00 89.50 75 ALA A C 1
ATOM 601 O O . ALA A 1 75 ? 6.922 -14.964 -33.868 1.00 89.50 75 ALA A O 1
ATOM 602 N N . ASP A 1 76 ? 9.112 -14.847 -34.343 1.00 88.19 76 ASP A N 1
ATOM 603 C CA . ASP A 1 76 ? 9.257 -13.434 -33.971 1.00 88.19 76 ASP A CA 1
ATOM 604 C C . ASP A 1 76 ? 8.262 -12.512 -34.686 1.00 88.19 76 ASP A C 1
ATOM 606 O O . ASP A 1 76 ? 7.698 -11.603 -34.074 1.00 88.19 76 ASP A O 1
ATOM 610 N N . MET A 1 77 ? 7.950 -12.800 -35.955 1.00 88.81 77 MET A N 1
ATOM 611 C CA . MET A 1 77 ? 6.943 -12.046 -36.707 1.00 88.81 77 MET A CA 1
ATOM 612 C C . MET A 1 77 ? 5.549 -12.148 -36.071 1.00 88.81 77 MET A C 1
ATOM 614 O O . MET A 1 77 ? 4.824 -11.153 -36.041 1.00 88.81 77 MET A O 1
ATOM 618 N N . TYR A 1 78 ? 5.174 -13.307 -35.518 1.00 88.56 78 TYR A N 1
ATOM 619 C CA . TYR A 1 78 ? 3.895 -13.464 -34.821 1.00 88.56 78 TYR A CA 1
ATOM 620 C C . TYR A 1 78 ? 3.876 -12.688 -33.506 1.00 88.56 78 TYR A C 1
ATOM 622 O O . TYR A 1 78 ? 2.875 -12.030 -33.220 1.00 88.56 78 TYR A O 1
ATOM 630 N N . LYS A 1 79 ? 4.983 -12.686 -32.748 1.00 87.06 79 LYS A N 1
ATOM 631 C CA . LYS A 1 79 ? 5.095 -11.907 -31.503 1.00 87.06 79 LYS A CA 1
ATOM 632 C C . LYS A 1 79 ? 4.798 -10.425 -31.759 1.00 87.06 79 LYS A C 1
ATOM 634 O O . LYS A 1 79 ? 3.913 -9.852 -31.121 1.00 87.06 79 LYS A O 1
ATOM 639 N N . PHE A 1 80 ? 5.475 -9.827 -32.742 1.00 90.44 80 PHE A N 1
ATOM 640 C CA . PHE A 1 80 ? 5.266 -8.421 -33.102 1.00 90.44 80 PHE A CA 1
ATOM 641 C C . PHE A 1 80 ? 3.900 -8.156 -33.735 1.00 90.44 80 PHE A C 1
ATOM 643 O O . PHE A 1 80 ? 3.283 -7.140 -33.422 1.00 90.44 80 PHE A O 1
ATOM 650 N N . SER A 1 81 ? 3.403 -9.054 -34.591 1.00 91.25 81 SER A N 1
ATOM 651 C CA . SER A 1 81 ? 2.113 -8.862 -35.267 1.00 91.25 81 SER A CA 1
ATOM 652 C C . SER A 1 81 ? 0.952 -8.857 -34.278 1.00 91.25 81 SER A C 1
ATOM 654 O O . SER A 1 81 ? 0.100 -7.976 -34.349 1.00 91.25 81 SER A O 1
ATOM 656 N N . ILE A 1 82 ? 0.927 -9.790 -33.320 1.00 90.50 82 ILE A N 1
ATOM 657 C CA . ILE A 1 82 ? -0.161 -9.885 -32.335 1.00 90.50 82 ILE A CA 1
ATOM 658 C C . ILE A 1 82 ? -0.208 -8.621 -31.467 1.00 90.50 82 ILE A C 1
ATOM 660 O O . ILE A 1 82 ? -1.267 -8.005 -31.329 1.00 90.50 82 ILE A O 1
ATOM 664 N N . VAL A 1 83 ? 0.936 -8.194 -30.918 1.00 93.00 83 VAL A N 1
ATOM 665 C CA . VAL A 1 83 ? 0.991 -6.981 -30.084 1.00 93.00 83 VAL A CA 1
ATOM 666 C C . VAL A 1 83 ? 0.738 -5.722 -30.904 1.00 93.00 83 VAL A C 1
ATOM 668 O O . VAL A 1 83 ? -0.013 -4.856 -30.462 1.00 93.00 83 VAL A O 1
ATOM 671 N N . GLY A 1 84 ? 1.318 -5.626 -32.101 1.00 94.56 84 GLY A N 1
ATOM 672 C CA . GLY A 1 84 ? 1.165 -4.478 -32.992 1.00 94.56 84 GLY A CA 1
ATOM 673 C C . GLY A 1 84 ? -0.280 -4.277 -33.444 1.00 94.56 84 GLY A C 1
ATOM 674 O O . GLY A 1 84 ? -0.801 -3.169 -33.341 1.00 94.56 84 GLY A O 1
ATOM 675 N N . VAL A 1 85 ? -0.963 -5.346 -33.868 1.00 95.06 85 VAL A N 1
ATOM 676 C CA . VAL A 1 85 ? -2.388 -5.292 -34.236 1.00 95.06 85 VAL A CA 1
ATOM 677 C C . VAL A 1 85 ? -3.241 -4.926 -33.024 1.00 95.06 85 VAL A C 1
ATOM 679 O O . VAL A 1 85 ? -4.074 -4.027 -33.125 1.00 95.06 85 VAL A O 1
ATOM 682 N N . GLY A 1 86 ? -3.006 -5.556 -31.867 1.00 94.06 86 GLY A N 1
ATOM 683 C CA . GLY A 1 86 ? -3.715 -5.221 -30.629 1.00 94.06 86 GLY A CA 1
ATOM 684 C C . GLY A 1 86 ? -3.565 -3.746 -30.253 1.00 94.06 86 GLY A C 1
ATOM 685 O O . GLY A 1 86 ? -4.556 -3.087 -29.945 1.00 94.06 86 GLY A O 1
ATOM 686 N N . PHE A 1 87 ? -2.344 -3.216 -30.357 1.00 95.69 87 PHE A N 1
ATOM 687 C CA . PHE A 1 87 ? -2.025 -1.817 -30.091 1.00 95.69 87 PHE A CA 1
ATOM 688 C C . PHE A 1 87 ? -2.718 -0.865 -31.070 1.00 95.69 87 PHE A C 1
ATOM 690 O O . PHE A 1 87 ? -3.336 0.108 -30.640 1.00 95.69 87 PHE A O 1
ATOM 697 N N . ILE A 1 88 ? -2.657 -1.140 -32.377 1.00 96.31 88 ILE A N 1
ATOM 698 C CA . ILE A 1 88 ? -3.298 -0.299 -33.397 1.00 96.31 88 ILE A CA 1
ATOM 699 C C . ILE A 1 88 ? -4.814 -0.284 -33.192 1.00 96.31 88 ILE A C 1
ATOM 701 O O . ILE A 1 88 ? -5.423 0.786 -33.210 1.00 96.31 88 ILE A O 1
ATOM 705 N N . LEU A 1 89 ? -5.433 -1.443 -32.951 1.00 95.31 89 LEU A N 1
ATOM 706 C CA . LEU A 1 89 ? -6.873 -1.538 -32.710 1.00 95.31 89 LEU A CA 1
ATOM 707 C C . LEU A 1 89 ? -7.285 -0.788 -31.440 1.00 95.31 89 LEU A C 1
ATOM 709 O O . LEU A 1 89 ? -8.248 -0.022 -31.470 1.00 95.31 89 LEU A O 1
ATOM 713 N N . SER A 1 90 ? -6.553 -0.955 -30.334 1.00 94.56 90 SER A N 1
ATOM 714 C CA . SER A 1 90 ? -6.874 -0.254 -29.090 1.00 94.56 90 SER A CA 1
ATOM 715 C C . SER A 1 90 ? -6.668 1.256 -29.213 1.00 94.56 90 SER A C 1
ATOM 717 O O . SER A 1 90 ? -7.503 2.020 -28.732 1.00 94.56 90 SER A O 1
ATOM 719 N N . LEU A 1 91 ? -5.605 1.695 -29.892 1.00 94.62 91 LEU A N 1
ATOM 720 C CA . LEU A 1 91 ? -5.289 3.109 -30.088 1.00 94.62 91 LEU A CA 1
ATOM 721 C C . LEU A 1 91 ? -6.308 3.791 -31.006 1.00 94.62 91 LEU A C 1
ATOM 723 O O . LEU A 1 91 ? -6.828 4.851 -30.668 1.00 94.62 91 LEU A O 1
ATOM 727 N N . THR A 1 92 ? -6.618 3.183 -32.152 1.00 93.56 92 THR A N 1
ATOM 728 C CA . THR A 1 92 ? -7.591 3.734 -33.110 1.00 93.56 92 THR A CA 1
ATOM 729 C C . THR A 1 92 ? -8.981 3.822 -32.497 1.00 93.56 92 THR A C 1
ATOM 731 O O . THR A 1 92 ? -9.611 4.874 -32.580 1.00 93.56 92 THR A O 1
ATOM 734 N N . ALA A 1 93 ? -9.436 2.776 -31.803 1.00 91.50 93 ALA A N 1
ATOM 735 C CA . ALA A 1 93 ? -10.707 2.807 -31.091 1.00 91.50 93 ALA A CA 1
ATOM 736 C C . ALA A 1 93 ? -10.706 3.863 -29.972 1.00 91.50 93 ALA A C 1
ATOM 738 O O . ALA A 1 93 ? -11.671 4.614 -29.838 1.00 91.50 93 ALA A O 1
ATOM 739 N N . TRP A 1 94 ? -9.621 3.981 -29.201 1.00 93.50 94 TRP A N 1
ATOM 740 C CA . TRP A 1 94 ? -9.506 5.010 -28.167 1.00 93.50 94 TRP A CA 1
ATOM 741 C C . TRP A 1 94 ? -9.630 6.431 -28.737 1.00 93.50 94 TRP A C 1
ATOM 743 O O . TRP A 1 94 ? -10.376 7.233 -28.181 1.00 93.50 94 TRP A O 1
ATOM 753 N N . LEU A 1 95 ? -8.951 6.726 -29.849 1.00 90.88 95 LEU A N 1
ATOM 754 C CA . LEU A 1 95 ? -8.957 8.052 -30.476 1.00 90.88 95 LEU A CA 1
ATOM 755 C C . LEU A 1 95 ? -10.238 8.357 -31.267 1.00 90.88 95 LEU A C 1
ATOM 757 O O . LEU A 1 95 ? -10.577 9.525 -31.442 1.00 90.88 95 LEU A O 1
ATOM 761 N N . HIS A 1 96 ? -10.937 7.332 -31.759 1.00 90.81 96 HIS A N 1
ATOM 762 C CA . HIS A 1 96 ? -12.162 7.499 -32.542 1.00 90.81 96 HIS A CA 1
ATOM 763 C C . HIS A 1 96 ? -13.401 7.743 -31.667 1.00 90.81 96 HIS A C 1
ATOM 765 O O . HIS A 1 96 ? -14.314 8.469 -32.061 1.00 90.81 96 HIS A O 1
ATOM 771 N N . PHE A 1 97 ? -13.449 7.142 -30.477 1.00 89.12 97 PHE A N 1
ATOM 772 C CA . PHE A 1 97 ? -14.571 7.289 -29.552 1.00 89.12 97 PHE A CA 1
ATOM 773 C C . PHE A 1 97 ? -14.376 8.459 -28.574 1.00 89.12 97 PHE A C 1
ATOM 775 O O . PHE A 1 97 ? -13.283 8.983 -28.389 1.00 89.12 97 PHE A O 1
ATOM 782 N N . ASN A 1 98 ? -15.458 8.868 -27.902 1.00 83.00 98 ASN A N 1
ATOM 783 C CA . ASN A 1 98 ? -15.397 9.937 -26.906 1.00 83.00 98 ASN A CA 1
ATOM 784 C C . ASN A 1 98 ? -14.465 9.553 -25.736 1.00 83.00 98 ASN A C 1
ATOM 786 O O . ASN A 1 98 ? -14.771 8.634 -24.972 1.00 83.00 98 ASN A O 1
ATOM 790 N N . LEU A 1 99 ? -13.367 10.300 -25.572 1.00 79.00 99 LEU A N 1
ATOM 791 C CA . LEU A 1 99 ? -12.331 10.097 -24.549 1.00 79.00 99 LEU A CA 1
ATOM 792 C C . LEU A 1 99 ? -12.866 10.133 -23.107 1.00 79.00 99 LEU A C 1
ATOM 794 O O . LEU A 1 99 ? -12.236 9.587 -22.203 1.00 79.00 99 LEU A O 1
ATOM 798 N N . ASP A 1 100 ? -14.035 10.734 -22.883 1.00 78.25 100 ASP A N 1
ATOM 799 C CA . ASP A 1 100 ? -14.673 10.786 -21.565 1.00 78.25 100 ASP A CA 1
ATOM 800 C C . ASP A 1 100 ? -15.435 9.482 -21.221 1.00 78.25 100 ASP A C 1
ATOM 802 O O . ASP A 1 100 ? -15.875 9.281 -20.086 1.00 78.25 100 ASP A O 1
ATOM 806 N N . GLY A 1 101 ? -15.579 8.562 -22.183 1.00 82.25 101 GLY A N 1
ATOM 807 C CA . GLY A 1 101 ? -16.224 7.264 -21.997 1.00 82.25 101 GLY A CA 1
ATOM 808 C C . GLY A 1 101 ? -15.347 6.238 -21.267 1.00 82.25 101 GLY A C 1
ATOM 809 O O . GLY A 1 101 ? -14.136 6.168 -21.465 1.00 82.25 101 GLY A O 1
ATOM 810 N N . LYS A 1 102 ? -15.975 5.352 -20.479 1.00 83.56 102 LYS A N 1
ATOM 811 C CA . LYS A 1 102 ? -15.282 4.290 -19.715 1.00 83.56 102 LYS A CA 1
ATOM 812 C C . LYS A 1 102 ? -14.461 3.342 -20.603 1.00 83.56 102 LYS A C 1
ATOM 814 O O . LYS A 1 102 ? -13.346 2.975 -20.244 1.00 83.56 102 LYS A O 1
ATOM 819 N N . ILE A 1 103 ? -15.028 2.927 -21.739 1.00 86.19 103 ILE A N 1
ATOM 820 C CA . ILE A 1 103 ? -14.392 1.974 -22.660 1.00 86.19 103 ILE A CA 1
ATOM 821 C C . ILE A 1 103 ? -13.185 2.624 -23.357 1.00 86.19 103 ILE A C 1
ATOM 823 O O . ILE A 1 103 ? -12.096 2.069 -23.234 1.00 86.19 103 ILE A O 1
ATOM 827 N N . PRO A 1 104 ? -13.301 3.812 -23.991 1.00 87.56 104 PRO A N 1
ATOM 828 C CA . PRO A 1 104 ? -12.141 4.510 -24.554 1.00 87.56 104 PRO A CA 1
ATOM 829 C C . PRO A 1 104 ? -11.034 4.752 -23.523 1.00 87.56 104 PRO A C 1
ATOM 831 O O . PRO A 1 104 ? -9.872 4.479 -23.800 1.00 87.56 104 PRO A O 1
ATOM 834 N N . GLN A 1 105 ? -11.382 5.158 -22.300 1.00 90.00 105 GLN A N 1
ATOM 835 C CA . GLN A 1 105 ? -10.411 5.320 -21.213 1.00 90.00 105 GLN A CA 1
ATOM 836 C C . GLN A 1 105 ? -9.635 4.037 -20.889 1.00 90.00 105 GLN A C 1
ATOM 838 O O . GLN A 1 105 ? -8.430 4.099 -20.646 1.00 90.00 105 GLN A O 1
ATOM 843 N N . ALA A 1 106 ? -10.298 2.877 -20.890 1.00 91.50 106 ALA A N 1
ATOM 844 C CA . ALA A 1 106 ? -9.615 1.597 -20.726 1.00 91.50 106 ALA A CA 1
ATOM 845 C C . ALA A 1 106 ? -8.732 1.261 -21.930 1.00 91.50 106 ALA A C 1
ATOM 847 O O . ALA A 1 106 ? -7.610 0.806 -21.740 1.00 91.50 106 ALA A O 1
ATOM 848 N N . LEU A 1 107 ? -9.193 1.528 -23.155 1.00 94.06 107 LEU A N 1
ATOM 849 C CA . LEU A 1 107 ? -8.414 1.290 -24.373 1.00 94.06 107 LEU A CA 1
ATOM 850 C C . LEU A 1 107 ? -7.144 2.151 -24.440 1.00 94.06 107 LEU A C 1
ATOM 852 O O . LEU A 1 107 ? -6.115 1.674 -24.918 1.00 94.06 107 LEU A O 1
ATOM 856 N N . GLY A 1 108 ? -7.169 3.370 -23.895 1.00 94.81 108 GLY A N 1
ATOM 857 C CA . GLY A 1 108 ? -5.964 4.182 -23.702 1.00 94.81 108 GLY A CA 1
ATOM 858 C C . GLY A 1 108 ? -4.942 3.499 -22.785 1.00 94.81 108 GLY A C 1
ATOM 859 O O . GLY A 1 108 ? -3.761 3.421 -23.125 1.00 94.81 108 GLY A O 1
ATOM 860 N N . ILE A 1 109 ? -5.393 2.928 -21.661 1.00 95.19 109 ILE A N 1
ATOM 861 C CA . ILE A 1 109 ? -4.535 2.164 -20.738 1.00 95.19 109 ILE A CA 1
ATOM 862 C C . ILE A 1 109 ? -4.013 0.884 -21.403 1.00 95.19 109 ILE A C 1
ATOM 864 O O . ILE A 1 109 ? -2.821 0.599 -21.304 1.00 95.19 109 ILE A O 1
ATOM 868 N N . VAL A 1 110 ? -4.870 0.144 -22.115 1.00 95.94 110 VAL A N 1
ATOM 869 C CA . VAL A 1 110 ? -4.481 -1.046 -22.892 1.00 95.94 110 VAL A CA 1
ATOM 870 C C . VAL A 1 110 ? -3.388 -0.681 -23.893 1.00 95.94 110 VAL A C 1
ATOM 872 O O . VAL A 1 110 ? -2.347 -1.328 -23.915 1.00 95.94 110 VAL A O 1
ATOM 875 N N . SER A 1 111 ? -3.570 0.406 -24.647 1.00 96.25 111 SER A N 1
ATOM 876 C CA . SER A 1 111 ? -2.577 0.895 -25.612 1.00 96.25 111 SER A CA 1
ATOM 877 C C . SER A 1 111 ? -1.247 1.219 -24.930 1.00 96.25 111 SER A C 1
ATOM 879 O O . SER A 1 111 ? -0.195 0.815 -25.414 1.00 96.25 111 SER A O 1
ATOM 881 N N . THR A 1 112 ? -1.278 1.888 -23.771 1.00 96.75 112 THR A N 1
ATOM 882 C CA . THR A 1 112 ? -0.073 2.143 -22.968 1.00 96.75 112 THR A CA 1
ATOM 883 C C . THR A 1 112 ? 0.612 0.853 -22.533 1.00 96.75 112 THR A C 1
ATOM 885 O O . THR A 1 112 ? 1.828 0.768 -22.657 1.00 96.75 112 THR A O 1
ATOM 888 N N . VAL A 1 113 ? -0.119 -0.156 -22.056 1.00 95.56 113 VAL A N 1
ATOM 889 C CA . VAL A 1 113 ? 0.485 -1.428 -21.625 1.00 95.56 113 VAL A CA 1
ATOM 890 C C . VAL A 1 113 ? 1.066 -2.210 -22.800 1.00 95.56 113 VAL A C 1
ATOM 892 O O . VAL A 1 113 ? 2.177 -2.726 -22.687 1.00 95.56 113 VAL A O 1
ATOM 895 N N . LEU A 1 114 ? 0.385 -2.240 -23.947 1.00 95.88 114 LEU A N 1
ATOM 896 C CA . LEU A 1 114 ? 0.872 -2.934 -25.141 1.00 95.88 114 LEU A CA 1
ATOM 897 C C . LEU A 1 114 ? 2.165 -2.327 -25.702 1.00 95.88 114 LEU A C 1
ATOM 899 O O . LEU A 1 114 ? 2.985 -3.077 -26.220 1.00 95.88 114 LEU A O 1
ATOM 903 N N . VAL A 1 115 ? 2.412 -1.021 -25.529 1.00 96.69 115 VAL A N 1
ATOM 904 C CA . VAL A 1 115 ? 3.732 -0.426 -25.826 1.00 96.69 115 VAL A CA 1
ATOM 905 C C . VAL A 1 115 ? 4.829 -1.059 -24.962 1.00 96.69 115 VAL A C 1
ATOM 907 O O . VAL A 1 115 ? 5.899 -1.381 -25.471 1.00 96.69 115 VAL A O 1
ATOM 910 N N . GLY A 1 116 ? 4.569 -1.294 -23.673 1.00 94.44 116 GLY A N 1
ATOM 911 C CA . GLY A 1 116 ? 5.508 -1.986 -22.784 1.00 94.44 116 GLY A CA 1
ATOM 912 C C . GLY A 1 116 ? 5.751 -3.438 -23.202 1.00 94.44 116 GLY A C 1
ATOM 913 O O . GLY A 1 116 ? 6.898 -3.870 -23.278 1.00 94.44 116 GLY A O 1
ATOM 914 N N . VAL A 1 117 ? 4.685 -4.172 -23.549 1.00 93.44 117 VAL A N 1
ATOM 915 C CA . VAL A 1 117 ? 4.792 -5.550 -24.068 1.00 93.44 117 VAL A CA 1
ATOM 916 C C . VAL A 1 117 ? 5.599 -5.580 -25.369 1.00 93.44 117 VAL A C 1
ATOM 918 O O . VAL A 1 117 ? 6.470 -6.430 -25.531 1.00 93.44 117 VAL A O 1
ATOM 921 N N . PHE A 1 118 ? 5.369 -4.624 -26.272 1.00 93.44 118 PHE A N 1
ATOM 922 C CA . PHE A 1 118 ? 6.129 -4.492 -27.514 1.00 93.44 118 PHE A CA 1
ATOM 923 C C . PHE A 1 118 ? 7.623 -4.270 -27.243 1.00 93.44 118 PHE A C 1
ATOM 925 O O . PHE A 1 118 ? 8.459 -4.936 -27.848 1.00 93.44 118 PHE A O 1
ATOM 932 N N . LEU A 1 119 ? 7.967 -3.370 -26.315 1.00 92.69 119 LEU A N 1
ATOM 933 C CA . LEU A 1 119 ? 9.358 -3.104 -25.931 1.00 92.69 119 LEU A CA 1
ATOM 934 C C . LEU A 1 119 ? 10.022 -4.320 -25.272 1.00 92.69 119 LEU A C 1
ATOM 936 O O . LEU A 1 119 ? 11.202 -4.566 -25.514 1.00 92.69 119 LEU A O 1
ATOM 940 N N . ALA A 1 120 ? 9.273 -5.097 -24.484 1.00 89.50 120 ALA A N 1
ATOM 941 C CA . ALA A 1 120 ? 9.761 -6.350 -23.919 1.00 89.50 120 ALA A CA 1
ATOM 942 C C . ALA A 1 120 ? 10.087 -7.367 -25.025 1.00 89.50 120 ALA A C 1
ATOM 944 O O . ALA A 1 120 ? 11.204 -7.876 -25.064 1.00 89.50 120 ALA A O 1
ATOM 945 N N . ILE A 1 121 ? 9.168 -7.586 -25.975 1.00 89.81 121 ILE A N 1
ATOM 946 C CA . ILE A 1 121 ? 9.405 -8.464 -27.135 1.00 89.81 121 ILE A CA 1
ATOM 947 C C . ILE A 1 121 ? 10.610 -7.974 -27.939 1.00 89.81 121 ILE A C 1
ATOM 949 O O . ILE A 1 121 ? 11.463 -8.775 -28.305 1.00 89.81 121 ILE A O 1
ATOM 953 N N . PHE A 1 122 ? 10.718 -6.664 -28.177 1.00 89.62 122 PHE A N 1
ATOM 954 C CA . PHE A 1 122 ? 11.842 -6.074 -28.900 1.00 89.62 122 PHE A CA 1
ATOM 955 C C . PHE A 1 122 ? 13.185 -6.366 -28.228 1.00 89.62 122 PHE A C 1
ATOM 957 O O . PHE A 1 122 ? 14.096 -6.877 -28.879 1.00 89.62 122 PHE A O 1
ATOM 964 N N . GLY A 1 123 ? 13.299 -6.082 -26.928 1.00 87.25 123 GLY A N 1
ATOM 965 C CA . GLY A 1 123 ? 14.533 -6.320 -26.179 1.00 87.25 123 GLY A CA 1
ATOM 966 C C . GLY A 1 123 ? 14.934 -7.792 -26.173 1.00 87.25 123 GLY A C 1
ATOM 967 O O . GLY A 1 123 ? 16.121 -8.105 -26.248 1.00 87.25 123 GLY A O 1
ATOM 968 N N . GLN A 1 124 ? 13.951 -8.692 -26.143 1.00 83.50 124 GLN A N 1
ATOM 969 C CA . GLN A 1 124 ? 14.208 -10.122 -26.155 1.00 83.50 124 GLN A CA 1
ATOM 970 C C . GLN A 1 124 ? 14.575 -10.656 -27.556 1.00 83.50 124 GLN A C 1
ATOM 972 O O . GLN A 1 124 ? 15.556 -11.385 -27.672 1.00 83.50 124 GLN A O 1
ATOM 977 N N . VAL A 1 125 ? 13.835 -10.305 -28.621 1.00 88.00 125 VAL A N 1
ATOM 978 C CA . VAL A 1 125 ? 14.079 -10.806 -29.997 1.00 88.00 125 VAL A CA 1
ATOM 979 C C . VAL A 1 125 ? 15.433 -10.339 -30.518 1.00 88.00 125 VAL A C 1
ATOM 981 O O . VAL A 1 125 ? 16.195 -11.125 -31.072 1.00 88.00 125 VAL A O 1
ATOM 984 N N . TYR A 1 126 ? 15.753 -9.064 -30.307 1.00 87.50 126 TYR A N 1
ATOM 985 C CA . TYR A 1 126 ? 17.009 -8.487 -30.780 1.00 87.50 126 TYR A CA 1
ATOM 986 C C . TYR A 1 126 ? 18.158 -8.621 -29.776 1.00 87.50 126 TYR A C 1
ATOM 988 O O . TYR A 1 126 ? 19.253 -8.144 -30.064 1.00 87.50 126 TYR A O 1
ATOM 996 N N . GLN A 1 127 ? 17.919 -9.238 -28.608 1.00 83.75 127 GLN A N 1
ATOM 997 C CA . GLN A 1 127 ? 18.901 -9.426 -27.531 1.00 83.75 127 GLN A CA 1
ATOM 998 C C . GLN A 1 127 ? 19.727 -8.163 -27.260 1.00 83.75 127 GLN A C 1
ATOM 1000 O O . GLN A 1 127 ? 20.957 -8.189 -27.180 1.00 83.75 127 GLN A O 1
ATOM 1005 N N . THR A 1 128 ? 19.052 -7.017 -27.170 1.00 80.25 128 THR A N 1
ATOM 1006 C CA . THR A 1 128 ? 19.751 -5.742 -27.010 1.00 80.25 128 THR A CA 1
ATOM 1007 C C . THR A 1 128 ? 20.523 -5.748 -25.689 1.00 80.25 128 THR A C 1
ATOM 1009 O O . THR A 1 128 ? 19.909 -6.064 -24.667 1.00 80.25 128 THR A O 1
ATOM 1012 N N . PRO A 1 129 ? 21.798 -5.315 -25.644 1.00 72.81 129 PRO A N 1
ATOM 1013 C CA . PRO A 1 129 ? 22.582 -5.219 -24.405 1.00 72.81 129 PRO A CA 1
ATOM 1014 C C . PRO A 1 129 ? 22.113 -4.058 -23.504 1.00 72.81 129 PRO A C 1
ATOM 1016 O O . PRO A 1 129 ? 22.884 -3.480 -22.740 1.00 72.81 129 PRO A O 1
ATOM 1019 N N . ALA A 1 130 ? 20.849 -3.661 -23.633 1.00 75.56 130 ALA A N 1
ATOM 1020 C CA . ALA A 1 130 ? 20.247 -2.574 -22.902 1.00 75.56 130 ALA A CA 1
ATOM 1021 C C . ALA A 1 130 ? 20.109 -2.953 -21.423 1.00 75.56 130 ALA A C 1
ATOM 1023 O O . ALA A 1 130 ? 19.649 -4.040 -21.073 1.00 75.56 130 ALA A O 1
ATOM 1024 N N . LEU A 1 131 ? 20.491 -2.025 -20.550 1.00 80.75 131 LEU A N 1
ATOM 1025 C CA . LEU A 1 131 ? 20.282 -2.162 -19.114 1.00 80.75 131 LEU A CA 1
ATOM 1026 C C . LEU A 1 131 ? 18.779 -2.162 -18.797 1.00 80.75 131 LEU A C 1
ATOM 1028 O O . LEU A 1 131 ? 17.968 -1.622 -19.553 1.00 80.75 131 LEU A O 1
ATOM 1032 N N . ILE A 1 132 ? 18.411 -2.727 -17.641 1.00 80.06 132 ILE A N 1
ATOM 1033 C CA . ILE A 1 132 ? 17.011 -2.948 -17.226 1.00 80.06 132 ILE A CA 1
ATOM 1034 C C . ILE A 1 132 ? 16.156 -1.675 -17.356 1.00 80.06 132 ILE A C 1
ATOM 1036 O O . ILE A 1 132 ? 14.981 -1.755 -17.706 1.00 80.06 132 ILE A O 1
ATOM 1040 N N . TYR A 1 133 ? 16.732 -0.495 -17.117 1.00 87.50 133 TYR A N 1
ATOM 1041 C CA . TYR A 1 133 ? 16.003 0.773 -17.164 1.00 87.50 133 TYR A CA 1
ATOM 1042 C C . TYR A 1 133 ? 15.574 1.220 -18.568 1.00 87.50 133 TYR A C 1
ATOM 1044 O O . TYR A 1 133 ? 14.592 1.953 -18.698 1.00 87.50 133 TYR A O 1
ATOM 1052 N N . THR A 1 134 ? 16.298 0.835 -19.623 1.00 92.19 134 THR A N 1
ATOM 1053 C CA . THR A 1 134 ? 16.094 1.358 -20.982 1.00 92.19 134 THR A CA 1
ATOM 1054 C C . THR A 1 134 ? 14.675 1.113 -21.514 1.00 92.19 134 THR A C 1
ATOM 1056 O O . THR A 1 134 ? 14.047 2.088 -21.941 1.00 92.19 134 THR A O 1
ATOM 1059 N N . PRO A 1 135 ? 14.106 -0.112 -21.462 1.00 92.50 135 PRO A N 1
ATOM 1060 C CA . PRO A 1 135 ? 12.731 -0.337 -21.905 1.00 92.50 135 PRO A CA 1
ATOM 1061 C C . PRO A 1 135 ? 11.710 0.458 -21.082 1.00 92.50 135 PRO A C 1
ATOM 1063 O O . PRO A 1 135 ? 10.776 1.005 -21.660 1.00 92.50 135 PRO A O 1
ATOM 1066 N N . PHE A 1 136 ? 11.892 0.610 -19.766 1.00 94.44 136 PHE A N 1
ATOM 1067 C CA . PHE A 1 136 ? 10.978 1.412 -18.941 1.00 94.44 136 PHE A CA 1
ATOM 1068 C C . PHE A 1 136 ? 11.056 2.908 -19.264 1.00 94.44 136 PHE A C 1
ATOM 1070 O O . PHE A 1 136 ? 10.025 3.579 -19.304 1.00 94.44 136 PHE A O 1
ATOM 1077 N N . ALA A 1 137 ? 12.253 3.437 -19.534 1.00 95.25 137 ALA A N 1
ATOM 1078 C CA . ALA A 1 137 ? 12.436 4.832 -19.926 1.00 95.25 137 ALA A CA 1
ATOM 1079 C C . ALA A 1 137 ? 11.778 5.130 -21.282 1.00 95.25 137 ALA A C 1
ATOM 1081 O O . ALA A 1 137 ? 11.038 6.107 -21.404 1.00 95.25 137 ALA A O 1
ATOM 1082 N N . LEU A 1 138 ? 11.982 4.263 -22.281 1.00 96.00 138 LEU A N 1
ATOM 1083 C CA . LEU A 1 138 ? 11.306 4.374 -23.578 1.00 96.00 138 LEU A CA 1
ATOM 1084 C C . LEU A 1 138 ? 9.790 4.239 -23.429 1.00 96.00 138 LEU A C 1
ATOM 1086 O O . LEU A 1 138 ? 9.042 5.020 -24.015 1.00 96.00 138 LEU A O 1
ATOM 1090 N N . TRP A 1 139 ? 9.335 3.306 -22.593 1.00 96.94 139 TRP A N 1
ATOM 1091 C CA . TRP A 1 139 ? 7.918 3.109 -22.316 1.00 96.94 139 TRP A CA 1
ATOM 1092 C C . TRP A 1 139 ? 7.280 4.366 -21.713 1.00 96.94 139 TRP A C 1
ATOM 1094 O O . TRP A 1 139 ? 6.262 4.843 -22.225 1.00 96.94 139 TRP A O 1
ATOM 1104 N N . ALA A 1 140 ? 7.892 4.951 -20.678 1.00 97.25 140 ALA A N 1
ATOM 1105 C CA . ALA A 1 140 ? 7.425 6.190 -20.063 1.00 97.25 140 ALA A CA 1
ATOM 1106 C C . ALA A 1 140 ? 7.395 7.343 -21.078 1.00 97.25 140 ALA A C 1
ATOM 1108 O O . ALA A 1 140 ? 6.386 8.041 -21.191 1.00 97.25 140 ALA A O 1
ATOM 1109 N N . THR A 1 141 ? 8.460 7.518 -21.863 1.00 97.00 141 THR A N 1
ATOM 1110 C CA . THR A 1 141 ? 8.554 8.600 -22.853 1.00 97.00 141 THR A CA 1
ATOM 1111 C C . THR A 1 141 ? 7.506 8.462 -23.955 1.00 97.00 141 THR A C 1
ATOM 1113 O O . THR A 1 141 ? 6.769 9.413 -24.217 1.00 97.00 141 THR A O 1
ATOM 1116 N N . PHE A 1 142 ? 7.377 7.285 -24.571 1.00 97.19 142 PHE A N 1
ATOM 1117 C CA . PHE A 1 142 ? 6.435 7.072 -25.675 1.00 97.19 142 PHE A CA 1
ATOM 1118 C C . PHE A 1 142 ? 4.971 7.140 -25.240 1.00 97.19 142 PHE A C 1
ATOM 1120 O O . PHE A 1 142 ? 4.114 7.509 -26.039 1.00 97.19 142 PHE A O 1
ATOM 1127 N N . THR A 1 143 ? 4.670 6.825 -23.979 1.00 97.44 143 THR A N 1
ATOM 1128 C CA . THR A 1 143 ? 3.286 6.812 -23.475 1.00 97.44 143 THR A CA 1
ATOM 1129 C C . THR A 1 143 ? 2.891 8.063 -22.689 1.00 97.44 143 THR A C 1
ATOM 1131 O O . THR A 1 143 ? 1.718 8.206 -22.338 1.00 97.44 143 THR A O 1
ATOM 1134 N N . LEU A 1 144 ? 3.806 9.018 -22.478 1.00 96.06 144 LEU A N 1
ATOM 1135 C CA . LEU A 1 144 ? 3.484 10.316 -21.870 1.00 96.06 144 LEU A CA 1
ATOM 1136 C C . LEU A 1 144 ? 2.407 11.090 -22.656 1.00 96.06 144 LEU A C 1
ATOM 1138 O O . LEU A 1 144 ? 1.449 11.552 -22.027 1.00 96.06 144 LEU A O 1
ATOM 1142 N N . PRO A 1 145 ? 2.470 11.196 -24.003 1.00 95.19 145 PRO A N 1
ATOM 1143 C CA . PRO A 1 145 ? 1.395 11.821 -24.770 1.00 95.19 145 PRO A CA 1
ATOM 1144 C C . PRO A 1 145 ? 0.044 11.134 -24.548 1.00 95.19 145 PRO A C 1
ATOM 1146 O O . PRO A 1 145 ? -0.991 11.798 -24.552 1.00 95.19 145 PRO A O 1
ATOM 1149 N N . PHE A 1 146 ? 0.037 9.819 -24.299 1.00 94.62 146 PHE A N 1
ATOM 1150 C CA . PHE A 1 146 ? -1.209 9.077 -24.127 1.00 94.62 146 PHE A CA 1
ATOM 1151 C C . PHE A 1 146 ? -1.876 9.452 -22.804 1.00 94.62 146 PHE A C 1
ATOM 1153 O O . PHE A 1 146 ? -3.053 9.811 -22.778 1.00 94.62 146 PHE A O 1
ATOM 1160 N N . ALA A 1 147 ? -1.101 9.458 -21.715 1.00 92.56 147 ALA A N 1
ATOM 1161 C CA . ALA A 1 147 ? -1.579 9.903 -20.410 1.00 92.56 147 ALA A CA 1
ATOM 1162 C C . ALA A 1 147 ? -2.073 11.359 -20.460 1.00 92.56 147 ALA A C 1
ATOM 1164 O O . ALA A 1 147 ? -3.154 11.659 -19.946 1.00 92.56 147 ALA A O 1
ATOM 1165 N N . ALA A 1 148 ? -1.343 12.242 -21.152 1.00 90.25 148 ALA A N 1
ATOM 1166 C CA . ALA A 1 148 ? -1.712 13.647 -21.308 1.00 90.25 148 ALA A CA 1
ATOM 1167 C C . ALA A 1 148 ? -3.051 13.854 -22.039 1.00 90.25 148 ALA A C 1
ATOM 1169 O O . ALA A 1 148 ? -3.849 14.699 -21.624 1.00 90.25 148 ALA A O 1
ATOM 1170 N N . LEU A 1 149 ? -3.325 13.063 -23.082 1.00 90.75 149 LEU A N 1
ATOM 1171 C CA . LEU A 1 149 ? -4.569 13.132 -23.858 1.00 90.75 149 LEU A CA 1
ATOM 1172 C C . LEU A 1 149 ? -5.755 12.424 -23.181 1.00 90.75 149 LEU A C 1
ATOM 1174 O O . LEU A 1 149 ? -6.903 12.765 -23.453 1.00 90.75 149 LEU A O 1
ATOM 1178 N N . SER A 1 150 ? -5.496 11.478 -22.273 1.00 89.50 150 SER A N 1
ATOM 1179 C CA . SER A 1 150 ? -6.510 10.584 -21.688 1.00 89.50 150 SER A CA 1
ATOM 1180 C C . SER A 1 150 ? -7.612 11.251 -20.865 1.00 89.50 150 SER A C 1
ATOM 1182 O O . SER A 1 150 ? -8.656 10.636 -20.658 1.00 89.50 150 SER A O 1
ATOM 1184 N N . ARG A 1 151 ? -7.369 12.458 -20.324 1.00 87.88 151 ARG A N 1
ATOM 1185 C CA . ARG A 1 151 ? -8.236 13.134 -19.329 1.00 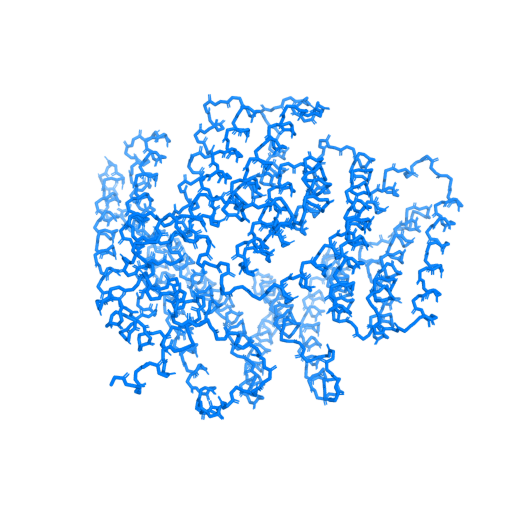87.88 151 ARG A CA 1
ATOM 1186 C C . ARG A 1 151 ? -8.636 12.232 -18.146 1.00 87.88 151 ARG A C 1
ATOM 1188 O O . ARG A 1 151 ? -9.635 12.483 -17.475 1.00 87.88 151 ARG A O 1
ATOM 1195 N N . ASN A 1 152 ? -7.852 11.188 -17.864 1.00 88.62 152 ASN A N 1
ATOM 1196 C CA . ASN A 1 152 ? -8.186 10.160 -16.888 1.00 88.62 152 ASN A CA 1
ATOM 1197 C C . ASN A 1 152 ? -7.056 9.968 -15.872 1.00 88.62 152 ASN A C 1
ATOM 1199 O O . ASN A 1 152 ? -5.956 9.523 -16.198 1.00 88.62 152 ASN A O 1
ATOM 1203 N N . LEU A 1 153 ? -7.355 10.234 -14.602 1.00 90.69 153 LEU A N 1
ATOM 1204 C CA . LEU A 1 153 ? -6.404 10.085 -13.501 1.00 90.69 153 LEU A CA 1
ATOM 1205 C C . LEU A 1 153 ? -5.935 8.635 -13.284 1.00 90.69 153 LEU A C 1
ATOM 1207 O O . LEU A 1 153 ? -4.824 8.426 -12.796 1.00 90.69 153 LEU A O 1
ATOM 1211 N N . ALA A 1 154 ? -6.734 7.629 -13.660 1.00 90.50 154 ALA A N 1
ATOM 1212 C CA . ALA A 1 154 ? -6.302 6.231 -13.610 1.00 90.50 154 ALA A CA 1
ATOM 1213 C C . ALA A 1 154 ? -5.185 5.956 -14.630 1.00 90.50 154 ALA A C 1
ATOM 1215 O O . ALA A 1 154 ? -4.190 5.318 -14.298 1.00 90.50 154 ALA A O 1
ATOM 1216 N N . HIS A 1 155 ? -5.299 6.508 -15.841 1.00 93.38 155 HIS A N 1
ATOM 1217 C CA . HIS A 1 155 ? -4.267 6.388 -16.875 1.00 93.38 155 HIS A CA 1
ATOM 1218 C C . HIS A 1 155 ? -2.990 7.134 -16.472 1.00 93.38 155 HIS A C 1
ATOM 1220 O O . HIS A 1 155 ? -1.899 6.574 -16.559 1.00 93.38 155 HIS A O 1
ATOM 1226 N N . TRP A 1 156 ? -3.122 8.339 -15.906 1.00 93.81 156 TRP A N 1
ATOM 1227 C CA . TRP A 1 156 ? -1.998 9.053 -15.285 1.00 93.81 156 TRP A CA 1
ATOM 1228 C C . TRP A 1 156 ? -1.324 8.252 -14.171 1.00 93.81 156 TRP A C 1
ATOM 1230 O O . TRP A 1 156 ? -0.106 8.303 -14.043 1.00 93.81 156 TRP A O 1
ATOM 1240 N N . THR A 1 157 ? -2.091 7.503 -13.377 1.00 93.44 157 THR A N 1
ATOM 1241 C CA . THR A 1 157 ? -1.537 6.645 -12.321 1.00 93.44 157 THR A CA 1
ATOM 1242 C C . THR A 1 157 ? -0.701 5.511 -12.911 1.00 93.44 157 THR A C 1
ATOM 1244 O O . THR A 1 157 ? 0.413 5.289 -12.447 1.00 93.44 157 THR A O 1
ATOM 1247 N N . VAL A 1 158 ? -1.185 4.843 -13.966 1.00 94.31 158 VAL A N 1
ATOM 1248 C CA . VAL A 1 158 ? -0.419 3.806 -14.684 1.00 94.31 158 VAL A CA 1
ATOM 1249 C C . VAL A 1 158 ? 0.877 4.384 -15.251 1.00 94.31 158 VAL A C 1
ATOM 1251 O O . VAL A 1 158 ? 1.948 3.825 -15.030 1.00 94.31 158 VAL A O 1
ATOM 1254 N N . TRP A 1 159 ? 0.801 5.538 -15.920 1.00 96.31 159 TRP A N 1
ATOM 1255 C CA . TRP A 1 159 ? 1.983 6.207 -16.462 1.00 96.31 159 TRP A CA 1
ATOM 1256 C C . TRP A 1 159 ? 2.979 6.613 -15.371 1.00 96.31 159 TRP A C 1
ATOM 1258 O O . TRP A 1 159 ? 4.181 6.420 -15.531 1.00 96.31 159 TRP A O 1
ATOM 1268 N N . LEU A 1 160 ? 2.490 7.120 -14.236 1.00 94.81 160 LEU A N 1
ATOM 1269 C CA . LEU A 1 160 ? 3.332 7.499 -13.105 1.00 94.81 160 LEU A CA 1
ATOM 1270 C C . LEU A 1 160 ? 4.085 6.288 -12.543 1.00 94.81 160 LEU A C 1
ATOM 1272 O O . LEU A 1 160 ? 5.269 6.413 -12.242 1.00 94.81 160 LEU A O 1
ATOM 1276 N N . VAL A 1 161 ? 3.436 5.125 -12.430 1.00 94.00 161 VAL A N 1
ATOM 1277 C CA . VAL A 1 161 ? 4.103 3.882 -12.007 1.00 94.00 161 VAL A CA 1
ATOM 1278 C C . VAL A 1 161 ? 5.225 3.520 -12.981 1.00 94.00 161 VAL A C 1
ATOM 1280 O O . VAL A 1 161 ? 6.350 3.313 -12.538 1.00 94.00 161 VAL A O 1
ATOM 1283 N N . ILE A 1 162 ? 4.960 3.536 -14.293 1.00 95.94 162 ILE A N 1
ATOM 1284 C CA . ILE A 1 162 ? 5.973 3.256 -15.328 1.00 95.94 162 ILE A CA 1
ATOM 1285 C C . ILE A 1 162 ? 7.148 4.242 -15.221 1.00 95.94 162 ILE A C 1
ATOM 1287 O O . ILE A 1 162 ? 8.307 3.830 -15.227 1.00 95.94 162 ILE A O 1
ATOM 1291 N N . ALA A 1 163 ? 6.859 5.538 -15.075 1.00 95.94 163 ALA A N 1
ATOM 1292 C CA . ALA A 1 163 ? 7.871 6.580 -14.946 1.00 95.94 163 ALA A CA 1
ATOM 1293 C C . ALA A 1 163 ? 8.719 6.412 -13.675 1.00 95.94 163 ALA A C 1
ATOM 1295 O O . ALA A 1 163 ? 9.940 6.533 -13.741 1.00 95.94 163 ALA A O 1
ATOM 1296 N N . LEU A 1 164 ? 8.108 6.088 -12.531 1.00 95.25 164 LEU A N 1
ATOM 1297 C CA . LEU A 1 164 ? 8.848 5.804 -11.300 1.00 95.25 164 LEU A CA 1
ATOM 1298 C C . LEU A 1 164 ? 9.727 4.562 -11.442 1.00 95.25 164 LEU A C 1
ATOM 1300 O O . LEU A 1 164 ? 10.887 4.602 -11.039 1.00 95.25 164 LEU A O 1
ATOM 1304 N N . THR A 1 165 ? 9.216 3.488 -12.047 1.00 94.56 165 THR A N 1
ATOM 1305 C CA . THR A 1 165 ? 10.015 2.290 -12.326 1.00 94.56 165 THR A CA 1
ATOM 1306 C C . THR A 1 165 ? 11.213 2.629 -13.213 1.00 94.56 165 THR A C 1
ATOM 1308 O O . THR A 1 165 ? 12.327 2.212 -12.903 1.00 94.56 165 THR A O 1
ATOM 1311 N N . ALA A 1 166 ? 11.030 3.441 -14.259 1.00 95.56 166 ALA A N 1
ATOM 1312 C CA . ALA A 1 166 ? 12.119 3.913 -15.117 1.00 95.56 166 ALA A CA 1
ATOM 1313 C C . ALA A 1 166 ? 13.159 4.745 -14.346 1.00 95.56 166 ALA A C 1
ATOM 1315 O O . ALA A 1 166 ? 14.358 4.517 -14.475 1.00 95.56 166 ALA A O 1
ATOM 1316 N N . ILE A 1 167 ? 12.703 5.681 -13.511 1.00 95.06 167 ILE A N 1
ATOM 1317 C CA . ILE A 1 167 ? 13.564 6.564 -12.714 1.00 95.06 167 ILE A CA 1
ATOM 1318 C C . ILE A 1 167 ? 14.405 5.761 -11.716 1.00 95.06 167 ILE A C 1
ATOM 1320 O O . ILE A 1 167 ? 15.625 5.913 -11.690 1.00 95.06 167 ILE A O 1
ATOM 1324 N N . PHE A 1 168 ? 13.776 4.906 -10.904 1.00 94.62 168 PHE A N 1
ATOM 1325 C CA . PHE A 1 168 ? 14.496 4.132 -9.891 1.00 94.62 168 PHE A CA 1
ATOM 1326 C C . PHE A 1 168 ? 15.414 3.090 -10.530 1.00 94.62 168 PHE A C 1
ATOM 1328 O O . PHE A 1 168 ? 16.560 2.958 -10.112 1.00 94.62 168 PHE A O 1
ATOM 1335 N N . SER A 1 169 ? 14.969 2.401 -11.586 1.00 94.12 169 SER A N 1
ATOM 1336 C CA . SER A 1 169 ? 15.840 1.456 -12.296 1.00 94.12 169 SER A CA 1
ATOM 1337 C C . SER A 1 169 ? 17.035 2.151 -12.949 1.00 94.12 169 SER A C 1
ATOM 1339 O O . SER A 1 169 ? 18.127 1.587 -12.928 1.00 94.12 169 SER A O 1
ATOM 1341 N N . TYR A 1 170 ? 16.880 3.368 -13.483 1.00 95.25 170 TYR A N 1
ATOM 1342 C CA . TYR A 1 170 ? 18.005 4.133 -14.026 1.00 95.25 170 TYR A CA 1
ATOM 1343 C C . TYR A 1 170 ? 18.984 4.563 -12.934 1.00 95.25 170 TYR A C 1
ATOM 1345 O O . TYR A 1 170 ? 20.191 4.417 -13.116 1.00 95.25 170 TYR A O 1
ATOM 1353 N N . ALA A 1 171 ? 18.481 5.033 -11.789 1.00 94.44 171 ALA A N 1
ATOM 1354 C CA . ALA A 1 171 ? 19.334 5.367 -10.655 1.00 94.44 171 ALA A CA 1
ATOM 1355 C C . ALA A 1 171 ? 20.160 4.151 -10.206 1.00 94.44 171 ALA A C 1
ATOM 1357 O O . ALA A 1 171 ? 21.384 4.244 -10.155 1.00 94.44 171 ALA A O 1
ATOM 1358 N N . GLU A 1 172 ? 19.522 2.997 -9.989 1.00 92.44 172 GLU A N 1
ATOM 1359 C CA . GLU A 1 172 ? 20.217 1.794 -9.514 1.00 92.44 172 GLU A CA 1
ATOM 1360 C C . GLU A 1 172 ? 21.116 1.158 -10.578 1.00 92.44 172 GLU A C 1
ATOM 1362 O O . GLU A 1 172 ? 22.304 0.948 -10.360 1.00 92.44 172 GLU A O 1
ATOM 1367 N N . THR A 1 173 ? 20.573 0.840 -11.751 1.00 91.50 173 THR A N 1
ATOM 1368 C CA . THR A 1 173 ? 21.298 0.035 -12.750 1.00 91.50 173 THR A CA 1
ATOM 1369 C C . THR A 1 173 ? 22.076 0.881 -13.751 1.00 91.50 173 THR A C 1
ATOM 1371 O O . THR A 1 173 ? 23.108 0.441 -14.247 1.00 91.50 173 THR A O 1
ATOM 1374 N N . GLY A 1 174 ? 21.601 2.090 -14.056 1.00 91.38 174 GLY A N 1
ATOM 1375 C CA . GLY A 1 174 ? 22.236 2.989 -15.021 1.00 91.38 174 GLY A CA 1
ATOM 1376 C C . GLY A 1 174 ? 23.350 3.847 -14.428 1.00 91.38 174 GLY A C 1
ATOM 1377 O O . GLY A 1 174 ? 24.267 4.223 -15.156 1.00 91.38 174 GLY A O 1
ATOM 1378 N N . LEU A 1 175 ? 23.288 4.150 -13.127 1.00 93.81 175 LEU A N 1
ATOM 1379 C CA . LEU A 1 175 ? 24.259 5.015 -12.455 1.00 93.81 175 LEU A CA 1
ATOM 1380 C C . LEU A 1 175 ? 25.013 4.279 -11.341 1.00 93.81 175 LEU A C 1
ATOM 1382 O O . LEU A 1 175 ? 26.232 4.144 -11.447 1.00 93.81 175 LEU A O 1
ATOM 1386 N N . ARG A 1 176 ? 24.325 3.765 -10.312 1.00 91.19 176 ARG A N 1
ATOM 1387 C CA . ARG A 1 176 ? 24.988 3.137 -9.151 1.00 91.19 176 ARG A CA 1
ATOM 1388 C C . ARG A 1 176 ? 25.795 1.898 -9.506 1.00 91.19 176 ARG A C 1
ATOM 1390 O O . ARG A 1 176 ? 26.980 1.831 -9.204 1.00 91.19 176 ARG A O 1
ATOM 1397 N N . LEU A 1 177 ? 25.198 0.964 -10.246 1.00 89.38 177 LEU A N 1
ATOM 1398 C CA . LEU A 1 177 ? 25.858 -0.286 -10.638 1.00 89.38 177 LEU A CA 1
ATOM 1399 C C . LEU A 1 177 ? 27.137 -0.061 -11.469 1.00 89.38 177 LEU A C 1
ATOM 1401 O O . LEU A 1 177 ? 28.047 -0.882 -11.437 1.00 89.38 177 LEU A O 1
ATOM 1405 N N . VAL A 1 178 ? 27.229 1.068 -12.180 1.00 90.69 178 VAL A N 1
ATOM 1406 C CA . VAL A 1 178 ? 28.406 1.470 -12.977 1.00 90.69 178 VAL A CA 1
ATOM 1407 C C . VAL A 1 178 ? 29.382 2.335 -12.149 1.00 90.69 178 VAL A C 1
ATOM 1409 O O . VAL A 1 178 ? 30.290 2.965 -12.688 1.00 90.69 178 VAL A O 1
ATOM 1412 N N . GLY A 1 179 ? 29.200 2.404 -10.827 1.00 90.62 179 GLY A N 1
ATOM 1413 C CA . GLY A 1 179 ? 30.054 3.140 -9.891 1.00 90.62 179 GLY A CA 1
ATOM 1414 C C . GLY A 1 179 ? 29.820 4.655 -9.853 1.00 90.62 179 GLY A C 1
ATOM 1415 O O . GLY A 1 179 ? 30.665 5.388 -9.343 1.00 90.62 179 GLY A O 1
ATOM 1416 N N . GLN A 1 180 ? 28.705 5.164 -10.395 1.00 92.50 180 GLN A N 1
ATOM 1417 C CA . GLN A 1 180 ? 28.392 6.602 -10.464 1.00 92.50 180 GLN A CA 1
ATOM 1418 C C . GLN A 1 180 ? 27.414 7.055 -9.363 1.00 92.50 180 GLN A C 1
ATOM 1420 O O . GLN A 1 180 ? 26.447 7.771 -9.637 1.00 92.50 180 GLN A O 1
ATOM 1425 N N . GLU A 1 181 ? 27.682 6.675 -8.112 1.00 90.69 181 GLU A N 1
ATOM 1426 C CA . GLU A 1 181 ? 26.824 6.931 -6.940 1.00 90.69 181 GLU A CA 1
ATOM 1427 C C . GLU A 1 181 ? 26.397 8.402 -6.802 1.00 90.69 181 GLU A C 1
ATOM 1429 O O . GLU A 1 181 ? 25.206 8.709 -6.787 1.00 90.69 181 GLU A O 1
ATOM 1434 N N . THR A 1 182 ? 27.344 9.347 -6.817 1.00 91.00 182 THR A N 1
ATOM 1435 C CA . THR A 1 182 ? 27.045 10.784 -6.658 1.00 91.00 182 THR A CA 1
ATOM 1436 C C . THR A 1 182 ? 26.131 11.328 -7.760 1.00 91.00 182 THR A C 1
ATOM 1438 O O . THR A 1 182 ? 25.303 12.208 -7.519 1.00 91.00 182 THR A O 1
ATOM 1441 N N . LYS A 1 183 ? 26.241 10.805 -8.990 1.00 93.94 183 LYS A N 1
ATOM 1442 C CA . LYS A 1 183 ? 25.335 11.197 -10.079 1.00 93.94 183 LYS A CA 1
ATOM 1443 C C . LYS A 1 183 ? 23.946 10.597 -9.890 1.00 93.94 183 LYS A C 1
ATOM 1445 O O . LYS A 1 183 ? 22.972 11.270 -10.217 1.00 93.94 183 LYS A O 1
ATOM 1450 N N . ALA A 1 184 ? 23.844 9.379 -9.355 1.00 93.94 184 ALA A N 1
ATOM 1451 C CA . ALA A 1 184 ? 22.564 8.771 -8.998 1.00 93.94 184 ALA A CA 1
ATOM 1452 C C . ALA A 1 184 ? 21.847 9.593 -7.920 1.00 93.94 184 ALA A C 1
ATOM 1454 O O . ALA A 1 184 ? 20.664 9.906 -8.054 1.00 93.94 184 ALA A O 1
ATOM 1455 N N . GLU A 1 185 ? 22.579 10.017 -6.891 1.00 93.38 185 GLU A N 1
ATOM 1456 C CA . GLU A 1 185 ? 22.064 10.877 -5.825 1.00 93.38 185 GLU A CA 1
ATOM 1457 C C . GLU A 1 185 ? 21.565 12.230 -6.356 1.00 93.38 185 GLU A C 1
ATOM 1459 O O . GLU A 1 185 ? 20.442 12.644 -6.049 1.00 93.38 185 GLU A O 1
ATOM 1464 N N . LEU A 1 186 ? 22.365 12.898 -7.197 1.00 95.00 186 LEU A N 1
ATOM 1465 C CA . LEU A 1 186 ? 21.985 14.161 -7.835 1.00 95.00 186 LEU A CA 1
ATOM 1466 C C . LEU A 1 186 ? 20.769 13.991 -8.757 1.00 95.00 186 LEU A C 1
ATOM 1468 O O . LEU A 1 186 ? 19.887 14.854 -8.799 1.00 95.00 186 LEU A O 1
ATOM 1472 N N . PHE A 1 187 ? 20.705 12.876 -9.486 1.00 96.00 187 PHE A N 1
ATOM 1473 C CA . PHE A 1 187 ? 19.579 12.540 -10.347 1.00 96.00 187 PHE A CA 1
ATOM 1474 C C . PHE A 1 187 ? 18.285 12.402 -9.536 1.00 96.00 187 PHE A C 1
ATOM 1476 O O . PHE A 1 187 ? 17.308 13.085 -9.842 1.00 96.00 187 PHE A O 1
ATOM 1483 N N . ILE A 1 188 ? 18.279 11.614 -8.454 1.00 96.19 188 ILE A N 1
ATOM 1484 C CA . ILE A 1 188 ? 17.096 11.464 -7.590 1.00 96.19 188 ILE A CA 1
ATOM 1485 C C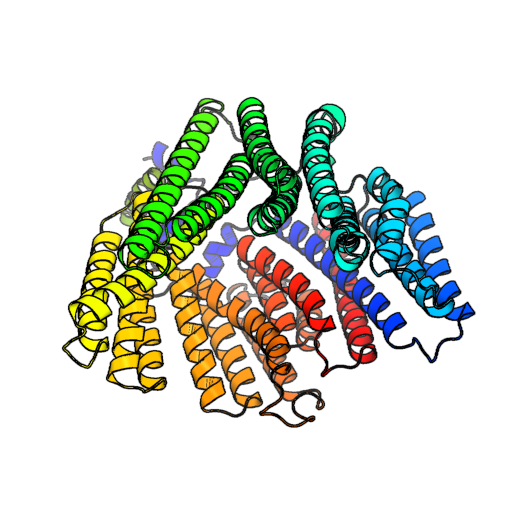 . ILE A 1 188 ? 16.701 12.798 -6.938 1.00 96.19 188 ILE A C 1
ATOM 1487 O O . ILE A 1 188 ? 15.509 13.109 -6.878 1.00 96.19 188 ILE A O 1
ATOM 1491 N N . ALA A 1 189 ? 17.666 13.631 -6.533 1.00 96.00 189 ALA A N 1
ATOM 1492 C CA . ALA A 1 189 ? 17.378 14.951 -5.966 1.00 96.00 189 ALA A CA 1
ATOM 1493 C C . ALA A 1 189 ? 16.698 15.869 -6.994 1.00 96.00 189 ALA A C 1
ATOM 1495 O O . ALA A 1 189 ? 15.712 16.548 -6.689 1.00 96.00 189 ALA A O 1
ATOM 1496 N N . THR A 1 190 ? 17.172 15.825 -8.241 1.00 96.50 190 THR A N 1
ATOM 1497 C CA . THR A 1 190 ? 16.575 16.548 -9.372 1.00 96.50 190 THR A CA 1
ATOM 1498 C C . THR A 1 190 ? 15.148 16.071 -9.627 1.00 96.50 190 THR A C 1
ATOM 1500 O O . THR A 1 190 ? 14.242 16.891 -9.771 1.00 96.50 190 THR A O 1
ATOM 1503 N N . ILE A 1 191 ? 14.908 14.757 -9.612 1.00 96.12 191 ILE A N 1
ATOM 1504 C CA . ILE A 1 191 ? 13.560 14.196 -9.751 1.00 96.12 191 ILE A CA 1
ATOM 1505 C C . ILE A 1 191 ? 12.655 14.634 -8.595 1.00 96.12 191 ILE A C 1
ATOM 1507 O O . ILE A 1 191 ? 11.520 15.039 -8.842 1.00 96.12 191 ILE A O 1
ATOM 1511 N N . ALA A 1 192 ? 13.126 14.608 -7.346 1.00 96.44 192 ALA A N 1
ATOM 1512 C CA . ALA A 1 192 ? 12.341 15.050 -6.193 1.00 96.44 192 ALA A CA 1
ATOM 1513 C C . ALA A 1 192 ? 11.902 16.518 -6.330 1.00 96.44 192 ALA A C 1
ATOM 1515 O O . ALA A 1 192 ? 10.734 16.849 -6.089 1.00 96.44 192 ALA A O 1
ATOM 1516 N N . PHE A 1 193 ? 12.814 17.387 -6.779 1.00 96.75 193 PHE A N 1
ATOM 1517 C CA . PHE A 1 193 ? 12.505 18.780 -7.091 1.00 96.75 193 PHE A CA 1
ATOM 1518 C C . PHE A 1 193 ? 11.498 18.898 -8.243 1.00 96.75 193 PHE A C 1
ATOM 1520 O O . PHE A 1 193 ? 10.504 19.613 -8.112 1.00 96.75 193 PHE A O 1
ATOM 1527 N N . LEU A 1 194 ? 11.687 18.156 -9.338 1.00 95.81 194 LEU A N 1
ATOM 1528 C CA . LEU A 1 194 ? 10.767 18.154 -10.479 1.00 95.81 194 LEU A CA 1
ATOM 1529 C C . LEU A 1 194 ? 9.364 17.676 -10.094 1.00 95.81 194 LEU A C 1
ATOM 1531 O O . LEU A 1 194 ? 8.388 18.278 -10.529 1.00 95.81 194 LEU A O 1
ATOM 1535 N N . VAL A 1 195 ? 9.237 16.657 -9.241 1.00 94.81 195 VAL A N 1
ATOM 1536 C CA . VAL A 1 195 ? 7.945 16.210 -8.695 1.00 94.81 195 VAL A CA 1
ATOM 1537 C C . VAL A 1 195 ? 7.307 17.328 -7.860 1.00 94.81 195 VAL A C 1
ATOM 1539 O O . VAL A 1 195 ? 6.118 17.609 -7.985 1.00 94.81 195 VAL A O 1
ATOM 1542 N N . PHE A 1 196 ? 8.065 18.053 -7.038 1.00 94.62 196 PHE A N 1
ATOM 1543 C CA . PHE A 1 196 ? 7.500 19.209 -6.338 1.00 94.62 196 PHE A CA 1
ATOM 1544 C C . PHE A 1 196 ? 7.022 20.308 -7.304 1.00 94.62 196 PHE A C 1
ATOM 1546 O O . PHE A 1 196 ? 5.888 20.777 -7.192 1.00 94.62 196 PHE A O 1
ATOM 1553 N N . VAL A 1 197 ? 7.840 20.683 -8.291 1.00 94.62 197 VAL A N 1
ATOM 1554 C CA . VAL A 1 197 ? 7.488 21.705 -9.291 1.00 94.62 197 VAL A CA 1
ATOM 1555 C C . VAL A 1 197 ? 6.262 21.285 -10.100 1.00 94.62 197 VAL A C 1
ATOM 1557 O O . VAL A 1 197 ? 5.326 22.069 -10.258 1.00 94.62 197 VAL A O 1
ATOM 1560 N N . MET A 1 198 ? 6.210 20.033 -10.550 1.00 90.94 198 MET A N 1
ATOM 1561 C CA . MET A 1 198 ? 5.080 19.484 -11.295 1.00 90.94 198 MET A CA 1
ATOM 1562 C C . MET A 1 198 ? 3.787 19.501 -10.474 1.00 90.94 198 MET A C 1
ATOM 1564 O O . MET A 1 198 ? 2.729 19.779 -11.037 1.00 90.94 198 MET A O 1
ATOM 1568 N N . ARG A 1 199 ? 3.838 19.310 -9.145 1.00 90.00 199 ARG A N 1
ATOM 1569 C CA . ARG A 1 199 ? 2.665 19.515 -8.270 1.00 90.00 199 ARG A CA 1
ATOM 1570 C C . ARG A 1 199 ? 2.137 20.944 -8.356 1.00 90.00 199 ARG A C 1
ATOM 1572 O O . ARG A 1 199 ? 0.925 21.132 -8.476 1.00 90.00 199 ARG A O 1
ATOM 1579 N N . VAL A 1 200 ? 3.034 21.928 -8.273 1.00 91.88 200 VAL A N 1
ATOM 1580 C CA . VAL A 1 200 ? 2.688 23.357 -8.320 1.00 91.88 200 VAL A CA 1
ATOM 1581 C C . VAL A 1 200 ? 2.112 23.720 -9.687 1.00 91.88 200 VAL A C 1
ATOM 1583 O O . VAL A 1 200 ? 1.097 24.414 -9.761 1.00 91.88 200 VAL A O 1
ATOM 1586 N N . VAL A 1 201 ? 2.719 23.212 -10.764 1.00 91.00 201 VAL A N 1
ATOM 1587 C CA . VAL A 1 201 ? 2.222 23.385 -12.135 1.00 91.00 201 VAL A CA 1
ATOM 1588 C C . VAL A 1 201 ? 0.835 22.760 -12.286 1.00 91.00 201 VAL A C 1
ATOM 1590 O O . VAL A 1 201 ? -0.074 23.395 -12.823 1.00 91.00 201 VAL A O 1
ATOM 1593 N N . PHE A 1 202 ? 0.639 21.551 -11.757 1.00 87.25 202 PHE A N 1
ATOM 1594 C CA . PHE A 1 202 ? -0.644 20.860 -11.801 1.00 87.25 202 PHE A CA 1
ATOM 1595 C C . PHE A 1 202 ? -1.753 21.667 -11.114 1.00 87.25 202 PHE A C 1
ATOM 1597 O O . PHE A 1 202 ? -2.822 21.849 -11.693 1.00 87.25 202 PHE A O 1
ATOM 1604 N N . ASP A 1 203 ? -1.492 22.212 -9.923 1.00 87.56 203 ASP A N 1
ATOM 1605 C CA . ASP A 1 203 ? -2.472 23.028 -9.197 1.00 87.56 203 ASP A CA 1
ATOM 1606 C C . ASP A 1 203 ? -2.779 24.366 -9.874 1.00 87.56 203 ASP A C 1
ATOM 1608 O O . ASP A 1 203 ? -3.933 24.793 -9.853 1.00 87.56 203 ASP A O 1
ATOM 1612 N N . LYS A 1 204 ? -1.773 25.033 -10.453 1.00 87.38 204 LYS A N 1
ATOM 1613 C CA . LYS A 1 204 ? -1.937 26.381 -11.019 1.00 87.38 204 LYS A CA 1
ATOM 1614 C C . LYS A 1 204 ? -2.456 26.397 -12.455 1.00 87.38 204 LYS A C 1
ATOM 1616 O O . LYS A 1 204 ? -3.170 27.327 -12.806 1.00 87.38 204 LYS A O 1
ATOM 1621 N N . PHE A 1 205 ? -2.103 25.408 -13.276 1.00 86.31 205 PHE A N 1
ATOM 1622 C CA . PHE A 1 205 ? -2.374 25.446 -14.720 1.00 86.31 205 PHE A CA 1
ATOM 1623 C C . PHE A 1 205 ? -3.301 24.331 -15.206 1.00 86.31 205 PHE A C 1
ATOM 1625 O O . PHE A 1 205 ? -4.119 24.564 -16.091 1.00 86.31 205 PHE A O 1
ATOM 1632 N N . LEU A 1 206 ? -3.188 23.118 -14.656 1.00 82.12 206 LEU A N 1
ATOM 1633 C CA . LEU A 1 206 ? -3.940 21.956 -15.155 1.00 82.12 206 LEU A CA 1
ATOM 1634 C C . LEU A 1 206 ? -5.268 21.749 -14.426 1.00 82.12 206 LEU A C 1
ATOM 1636 O O . LEU A 1 206 ? -6.245 21.335 -15.044 1.00 82.12 206 LEU A O 1
ATOM 1640 N N . ARG A 1 207 ? -5.307 22.016 -13.121 1.00 82.69 207 ARG A N 1
ATOM 1641 C CA . ARG A 1 207 ? -6.488 21.819 -12.277 1.00 82.69 207 ARG A CA 1
ATOM 1642 C C . ARG A 1 207 ? -7.605 22.854 -12.493 1.00 82.69 207 ARG A C 1
ATOM 1644 O O . ARG A 1 207 ? -8.766 22.438 -12.465 1.00 82.69 207 ARG A O 1
ATOM 1651 N N . PRO A 1 208 ? -7.337 24.166 -12.659 1.00 84.50 208 PRO A N 1
ATOM 1652 C CA . PRO A 1 208 ? -8.412 25.149 -12.786 1.00 84.50 208 PRO A CA 1
ATOM 1653 C C . PRO A 1 208 ? -9.312 24.857 -13.995 1.00 84.50 208 PRO A C 1
ATOM 1655 O O . PRO A 1 208 ? -8.826 24.648 -15.103 1.00 84.50 208 PRO A O 1
ATOM 1658 N N . GLY A 1 209 ? -10.629 24.816 -13.774 1.00 76.19 209 GLY A N 1
ATOM 1659 C CA . GLY A 1 209 ? -11.624 24.584 -14.829 1.00 76.19 209 GLY A CA 1
ATOM 1660 C C . GLY A 1 209 ? -11.716 23.146 -15.359 1.00 76.19 209 GLY A C 1
ATOM 1661 O O . GLY A 1 209 ? -12.403 22.925 -16.353 1.00 76.19 209 GLY A O 1
ATOM 1662 N N . ARG A 1 210 ? -11.039 22.164 -14.738 1.00 80.44 210 ARG A N 1
ATOM 1663 C CA . ARG A 1 210 ? -11.069 20.753 -15.167 1.00 80.44 210 ARG A CA 1
ATOM 1664 C C . ARG A 1 210 ? -11.485 19.821 -14.032 1.00 80.44 210 ARG A C 1
ATOM 1666 O O . ARG A 1 210 ? -10.668 19.442 -13.191 1.00 80.44 210 ARG A O 1
ATOM 1673 N N . ASP A 1 211 ? -12.739 19.378 -14.054 1.00 77.56 211 ASP A N 1
ATOM 1674 C CA . ASP A 1 211 ? -13.307 18.522 -13.002 1.00 77.56 211 ASP A CA 1
ATOM 1675 C C . ASP A 1 211 ? -12.553 17.197 -12.840 1.00 77.56 211 ASP A C 1
ATOM 1677 O O . ASP A 1 211 ? -12.283 16.772 -11.712 1.00 77.56 211 ASP A O 1
ATOM 1681 N N . TRP A 1 212 ? -12.124 16.588 -13.952 1.00 80.19 212 TRP A N 1
ATOM 1682 C CA . TRP A 1 212 ? -11.373 15.329 -13.948 1.00 80.19 212 TRP A CA 1
ATOM 1683 C C . TRP A 1 212 ? -10.036 15.425 -13.197 1.00 80.19 212 TRP A C 1
ATOM 1685 O O . TRP A 1 212 ? -9.590 14.429 -12.640 1.00 80.19 212 TRP A O 1
ATOM 1695 N N . ALA A 1 213 ? -9.415 16.609 -13.129 1.00 80.44 213 ALA A N 1
ATOM 1696 C CA . ALA A 1 213 ? -8.111 16.838 -12.499 1.00 80.44 213 ALA A CA 1
ATOM 1697 C C . ALA A 1 213 ? -8.206 17.193 -10.999 1.00 80.44 213 ALA A C 1
ATOM 1699 O O . ALA A 1 213 ? -7.192 17.306 -10.310 1.00 80.44 213 ALA A O 1
ATOM 1700 N N . SER A 1 214 ? -9.417 17.376 -10.466 1.00 82.06 214 SER A N 1
ATOM 1701 C CA . SER A 1 214 ? -9.641 17.887 -9.105 1.00 82.06 214 SER A CA 1
ATOM 1702 C C . SER A 1 214 ? -9.653 16.813 -8.005 1.00 82.06 214 SER A C 1
ATOM 1704 O O . SER A 1 214 ? -9.744 17.137 -6.815 1.00 82.06 214 SER A O 1
ATOM 1706 N N . ALA A 1 215 ? -9.561 15.530 -8.372 1.00 86.56 215 ALA A N 1
ATOM 1707 C CA . ALA A 1 215 ? -9.815 14.434 -7.444 1.00 86.56 215 ALA A CA 1
ATOM 1708 C C . ALA A 1 215 ? -8.795 14.375 -6.291 1.00 86.56 215 ALA A C 1
ATOM 1710 O O . ALA A 1 215 ? -7.580 14.317 -6.487 1.00 86.56 215 ALA A O 1
ATOM 1711 N N . LEU A 1 216 ? -9.306 14.330 -5.055 1.00 86.19 216 LEU A N 1
ATOM 1712 C CA . LEU A 1 216 ? -8.488 14.300 -3.840 1.00 86.19 216 LEU A CA 1
ATOM 1713 C C . LEU A 1 216 ? -7.556 13.081 -3.776 1.00 86.19 216 LEU A C 1
ATOM 1715 O O . LEU A 1 216 ? -6.401 13.227 -3.387 1.00 86.19 216 LEU A O 1
ATOM 1719 N N . TRP A 1 217 ? -8.035 11.899 -4.175 1.00 86.81 217 TRP A N 1
ATOM 1720 C CA . TRP A 1 217 ? -7.248 10.665 -4.101 1.00 86.81 217 TRP A CA 1
ATOM 1721 C C . TRP A 1 217 ? -5.952 10.760 -4.917 1.00 86.81 217 TRP A C 1
ATOM 1723 O O . TRP A 1 217 ? -4.913 10.295 -4.462 1.00 86.81 217 TRP A O 1
ATOM 1733 N N . PHE A 1 218 ? -5.988 11.428 -6.075 1.00 90.12 218 PHE A N 1
ATOM 1734 C CA . PHE A 1 218 ? -4.818 11.591 -6.933 1.00 90.12 218 PHE A CA 1
ATOM 1735 C C . PHE A 1 218 ? -3.819 12.594 -6.350 1.00 90.12 218 PHE A C 1
ATOM 1737 O O . PHE A 1 218 ? -2.616 12.377 -6.422 1.00 90.12 218 PHE A O 1
ATOM 1744 N N . ARG A 1 219 ? -4.292 13.654 -5.681 1.00 90.38 219 ARG A N 1
ATOM 1745 C CA . ARG A 1 219 ? -3.413 14.592 -4.956 1.00 90.38 219 ARG A CA 1
ATOM 1746 C C . ARG A 1 219 ? -2.711 13.933 -3.765 1.00 90.38 219 ARG A C 1
ATOM 1748 O O . ARG A 1 219 ? -1.527 14.181 -3.524 1.00 90.38 219 ARG A O 1
ATOM 1755 N N . VAL A 1 220 ? -3.419 13.060 -3.046 1.00 91.81 220 VAL A N 1
ATOM 1756 C CA . VAL A 1 220 ? -2.835 12.244 -1.971 1.00 91.81 220 VAL A CA 1
ATOM 1757 C C . VAL A 1 220 ? -1.829 11.240 -2.542 1.00 91.81 220 VAL A C 1
ATOM 1759 O O . VAL A 1 220 ? -0.716 11.165 -2.026 1.00 91.81 220 VAL A O 1
ATOM 1762 N N . LEU A 1 221 ? -2.158 10.550 -3.642 1.00 92.00 221 LEU A N 1
ATOM 1763 C CA . LEU A 1 221 ? -1.230 9.666 -4.360 1.00 92.00 221 LEU A CA 1
ATOM 1764 C C . LEU A 1 221 ? 0.041 10.417 -4.776 1.00 92.00 221 LEU A C 1
ATOM 1766 O O . LEU A 1 221 ? 1.142 9.971 -4.481 1.00 92.00 221 LEU A O 1
ATOM 1770 N N . TYR A 1 222 ? -0.098 11.592 -5.385 1.00 92.81 222 TYR A N 1
ATOM 1771 C CA . TYR A 1 222 ? 1.034 12.430 -5.776 1.00 92.81 222 TYR A CA 1
ATOM 1772 C C . TYR A 1 222 ? 1.903 12.820 -4.573 1.00 92.81 222 TYR A C 1
ATOM 1774 O O . TYR A 1 222 ? 3.133 12.843 -4.635 1.00 92.81 222 TYR A O 1
ATOM 1782 N N . THR A 1 223 ? 1.263 13.112 -3.440 1.00 95.00 223 THR A N 1
ATOM 1783 C CA . THR A 1 223 ? 1.965 13.419 -2.192 1.00 95.00 223 THR A CA 1
ATOM 1784 C C . THR A 1 223 ? 2.740 12.209 -1.674 1.00 95.00 223 THR A C 1
ATOM 1786 O O . THR A 1 223 ? 3.869 12.398 -1.218 1.00 95.00 223 THR A O 1
ATOM 1789 N N . ALA A 1 224 ? 2.181 11.002 -1.792 1.00 94.56 224 ALA A N 1
ATOM 1790 C CA . ALA A 1 224 ? 2.854 9.751 -1.453 1.00 94.56 224 ALA A CA 1
ATOM 1791 C C . ALA A 1 224 ? 4.041 9.469 -2.386 1.00 94.56 224 ALA A C 1
ATOM 1793 O O . ALA A 1 224 ? 5.107 9.107 -1.905 1.00 94.56 224 ALA A O 1
ATOM 1794 N N . VAL A 1 225 ? 3.894 9.723 -3.690 1.00 94.94 225 VAL A N 1
ATOM 1795 C CA . VAL A 1 225 ? 4.969 9.599 -4.692 1.00 94.94 225 VAL A CA 1
ATOM 1796 C C . VAL A 1 225 ? 6.140 10.518 -4.360 1.00 94.94 225 VAL A C 1
ATOM 1798 O O . VAL A 1 225 ? 7.277 10.063 -4.284 1.00 94.94 225 VAL A O 1
ATOM 1801 N N . PHE A 1 226 ? 5.864 11.797 -4.087 1.00 96.25 226 PHE A N 1
ATOM 1802 C CA . PHE A 1 226 ? 6.887 12.725 -3.603 1.00 96.25 226 PHE A CA 1
ATOM 1803 C C . PHE A 1 226 ? 7.563 12.197 -2.333 1.00 96.25 226 PHE A C 1
ATOM 1805 O O . PHE A 1 226 ? 8.782 12.243 -2.225 1.00 96.25 226 PHE A O 1
ATOM 1812 N N . GLY A 1 227 ? 6.776 11.676 -1.386 1.00 96.25 227 GLY A N 1
ATOM 1813 C CA . GLY A 1 227 ? 7.297 11.073 -0.162 1.00 96.25 227 GLY A CA 1
ATOM 1814 C C . GLY A 1 227 ? 8.242 9.911 -0.427 1.00 96.25 227 GLY A C 1
ATOM 1815 O O . GLY A 1 227 ? 9.325 9.890 0.139 1.00 96.25 227 GLY A O 1
ATOM 1816 N N . ALA A 1 228 ? 7.870 8.990 -1.315 1.00 94.38 228 ALA A N 1
ATOM 1817 C CA . ALA A 1 228 ? 8.691 7.840 -1.675 1.00 94.38 228 ALA A CA 1
ATOM 1818 C C . ALA A 1 228 ? 10.039 8.269 -2.275 1.00 94.38 228 ALA A C 1
ATOM 1820 O O . ALA A 1 228 ? 11.077 7.799 -1.821 1.00 94.38 228 ALA A O 1
ATOM 1821 N N . VAL A 1 229 ? 10.036 9.209 -3.229 1.00 96.38 229 VAL A N 1
ATOM 1822 C CA . VAL A 1 229 ? 11.271 9.716 -3.856 1.00 96.38 229 VAL A CA 1
ATOM 1823 C C . VAL A 1 229 ? 12.148 10.456 -2.843 1.00 96.38 229 VAL A C 1
ATOM 1825 O O . VAL A 1 229 ? 13.354 10.236 -2.806 1.00 96.38 229 VAL A O 1
ATOM 1828 N N . VAL A 1 230 ? 11.559 11.308 -1.998 1.00 97.56 230 VAL A N 1
ATOM 1829 C CA . VAL A 1 230 ? 12.306 12.090 -1.001 1.00 97.56 230 VAL A CA 1
ATOM 1830 C C . VAL A 1 230 ? 12.864 11.214 0.115 1.00 97.56 230 VAL A C 1
ATOM 1832 O O . VAL A 1 230 ? 14.018 11.394 0.484 1.00 97.56 230 VAL A O 1
ATOM 1835 N N . ILE A 1 231 ? 12.081 10.271 0.647 1.00 96.88 231 ILE A N 1
ATOM 1836 C CA . ILE A 1 231 ? 12.552 9.341 1.681 1.00 96.88 231 ILE A CA 1
ATOM 1837 C C . ILE A 1 231 ? 13.673 8.479 1.108 1.00 96.88 231 ILE A C 1
ATOM 1839 O O . ILE A 1 231 ? 14.718 8.378 1.735 1.00 96.88 231 ILE A O 1
ATOM 1843 N N . TYR A 1 232 ? 13.494 7.923 -0.094 1.00 95.31 232 TYR A N 1
ATOM 1844 C CA . TYR A 1 232 ? 14.527 7.133 -0.760 1.00 95.31 232 TYR A CA 1
ATOM 1845 C C . TYR A 1 232 ? 15.817 7.931 -0.980 1.00 95.31 232 TYR A C 1
ATOM 1847 O O . TYR A 1 232 ? 16.898 7.510 -0.564 1.00 95.31 232 TYR A O 1
ATOM 1855 N N . GLY A 1 233 ? 15.691 9.109 -1.597 1.00 95.31 233 GLY A N 1
ATOM 1856 C CA . GLY A 1 233 ? 16.806 10.006 -1.866 1.00 95.31 233 GLY A CA 1
ATOM 1857 C C . GLY A 1 233 ? 17.548 10.375 -0.588 1.00 95.31 233 GLY A C 1
ATOM 1858 O O . GLY A 1 233 ? 18.750 10.139 -0.510 1.00 95.31 233 GLY A O 1
ATOM 1859 N N . PHE A 1 234 ? 16.820 10.836 0.436 1.00 97.00 234 PHE A N 1
ATOM 1860 C CA . PHE A 1 234 ? 17.385 11.161 1.744 1.00 97.00 234 PHE A CA 1
ATOM 1861 C C . PHE A 1 234 ? 18.084 9.959 2.375 1.00 97.00 234 PHE A C 1
ATOM 1863 O O . PHE A 1 234 ? 19.227 10.087 2.786 1.00 97.00 234 PHE A O 1
ATOM 1870 N N . THR A 1 235 ? 17.442 8.789 2.435 1.00 95.31 235 THR A N 1
ATOM 1871 C CA . THR A 1 235 ? 18.039 7.595 3.045 1.00 95.31 235 THR A CA 1
ATOM 1872 C C . THR A 1 235 ? 19.352 7.235 2.365 1.00 95.31 235 THR A C 1
ATOM 1874 O O . THR A 1 235 ? 20.336 6.981 3.049 1.00 95.31 235 THR A O 1
ATOM 1877 N N . THR A 1 236 ? 19.404 7.269 1.036 1.00 92.25 236 THR A N 1
ATOM 1878 C CA . THR A 1 236 ? 20.622 6.888 0.313 1.00 92.25 236 THR A CA 1
ATOM 1879 C C . THR A 1 236 ? 21.747 7.915 0.439 1.00 92.25 236 THR A C 1
ATOM 1881 O O . THR A 1 236 ? 22.873 7.517 0.712 1.00 92.25 236 THR A O 1
ATOM 1884 N N . THR A 1 237 ? 21.462 9.220 0.343 1.00 93.75 237 THR A N 1
ATOM 1885 C CA . THR A 1 237 ? 22.493 10.262 0.514 1.00 93.75 237 THR A CA 1
ATOM 1886 C C . THR A 1 237 ? 22.948 10.392 1.959 1.00 93.75 237 THR A C 1
ATOM 1888 O O . THR A 1 237 ? 24.104 10.702 2.229 1.00 93.75 237 THR A O 1
ATOM 1891 N N . PHE A 1 238 ? 22.032 10.188 2.905 1.00 94.12 238 PHE A N 1
ATOM 1892 C CA . PHE A 1 238 ? 22.323 10.322 4.320 1.00 94.12 238 PHE A CA 1
ATOM 1893 C C . PHE A 1 238 ? 23.104 9.100 4.808 1.00 94.12 238 PHE A C 1
ATOM 1895 O O . PHE A 1 238 ? 24.187 9.263 5.348 1.00 94.12 238 PHE A O 1
ATOM 1902 N N . TRP A 1 239 ? 22.635 7.876 4.575 1.00 92.19 239 TRP A N 1
ATOM 1903 C CA . TRP A 1 239 ? 23.321 6.667 5.057 1.00 92.19 239 TRP A CA 1
ATOM 1904 C C . TRP A 1 239 ? 24.473 6.190 4.168 1.00 92.19 239 TRP A C 1
ATOM 1906 O O . TRP A 1 239 ? 25.211 5.292 4.569 1.00 92.19 239 TRP A O 1
ATOM 1916 N N . GLY A 1 240 ? 24.621 6.765 2.975 1.00 86.19 240 GLY A N 1
ATOM 1917 C CA . GLY A 1 240 ? 25.720 6.482 2.061 1.00 86.19 240 GLY A CA 1
ATOM 1918 C C . GLY A 1 240 ? 27.055 7.078 2.512 1.00 86.19 240 GLY A C 1
ATOM 1919 O O . GLY A 1 240 ? 27.271 7.426 3.674 1.00 86.19 240 GLY A O 1
ATOM 1920 N N . GLN A 1 241 ? 27.985 7.206 1.565 1.00 78.06 241 GLN A N 1
ATOM 1921 C CA . GLN A 1 241 ? 29.303 7.765 1.850 1.00 78.06 241 GLN A CA 1
ATOM 1922 C C . GLN A 1 241 ? 29.201 9.246 2.245 1.00 78.06 241 GLN A C 1
ATOM 1924 O O . GLN A 1 241 ? 28.582 10.063 1.556 1.00 78.06 241 GLN A O 1
ATOM 1929 N N . SER A 1 242 ? 29.854 9.600 3.352 1.00 78.69 242 SER A N 1
ATOM 1930 C CA . SER A 1 242 ? 29.877 10.957 3.904 1.00 78.69 242 SER A CA 1
ATOM 1931 C C . SER A 1 242 ? 30.767 11.884 3.070 1.00 78.69 242 SER A C 1
ATOM 1933 O O . SER A 1 242 ? 31.934 12.107 3.387 1.00 78.69 242 SER A O 1
ATOM 1935 N N . THR A 1 243 ? 30.214 12.436 1.992 1.00 86.75 243 THR A N 1
ATOM 1936 C CA . THR A 1 243 ? 30.856 13.454 1.155 1.00 86.75 243 THR A CA 1
ATOM 1937 C C . THR A 1 243 ? 30.198 14.816 1.373 1.00 86.75 243 THR A C 1
ATOM 1939 O O . THR A 1 243 ? 29.057 14.928 1.833 1.00 86.75 243 THR A O 1
ATOM 1942 N N . PHE A 1 244 ? 30.901 15.888 1.003 1.00 88.69 244 PHE A N 1
ATOM 1943 C CA . PHE A 1 244 ? 30.322 17.234 1.030 1.00 88.69 244 PHE A CA 1
ATOM 1944 C C . PHE A 1 244 ? 29.053 17.328 0.162 1.00 88.69 244 PHE A C 1
ATOM 1946 O O . PHE A 1 244 ? 28.064 17.944 0.557 1.00 88.69 244 PHE A O 1
ATOM 1953 N N . VAL A 1 245 ? 29.052 16.651 -0.992 1.00 89.75 245 VAL A N 1
ATOM 1954 C CA . VAL A 1 245 ? 27.914 16.626 -1.920 1.00 89.75 245 VAL A CA 1
ATOM 1955 C C . VAL A 1 245 ? 26.716 15.900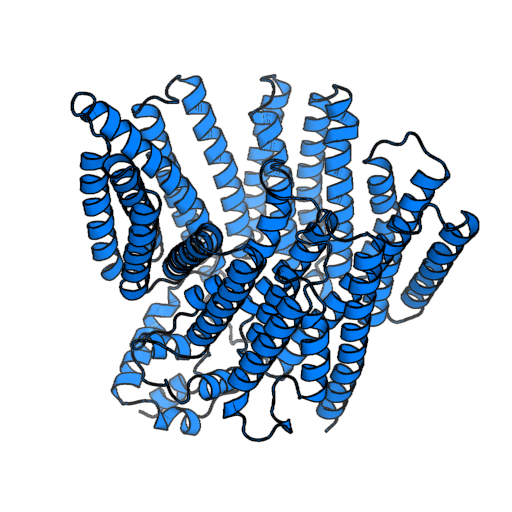 -1.310 1.00 89.75 245 VAL A C 1
ATOM 1957 O O . VAL A 1 245 ? 25.625 16.466 -1.284 1.00 89.75 245 VAL A O 1
ATOM 1960 N N . SER A 1 246 ? 26.901 14.697 -0.759 1.00 89.00 246 SER A N 1
ATOM 1961 C CA . SER A 1 246 ? 25.803 13.927 -0.152 1.00 89.00 246 SER A CA 1
ATOM 1962 C C . SER A 1 246 ? 25.195 14.637 1.068 1.00 89.00 246 SER A C 1
ATOM 1964 O O . SER A 1 246 ? 23.985 14.557 1.301 1.00 89.00 246 SER A O 1
ATOM 1966 N N . THR A 1 247 ? 25.991 15.441 1.784 1.00 90.38 247 THR A N 1
ATOM 1967 C CA . THR A 1 247 ? 25.505 16.326 2.857 1.00 90.38 247 THR A CA 1
ATOM 1968 C C . THR A 1 247 ? 24.593 17.432 2.318 1.00 90.38 247 THR A C 1
ATOM 1970 O O . THR A 1 247 ? 23.475 17.605 2.810 1.00 90.38 247 THR A O 1
ATOM 1973 N N . ILE A 1 248 ? 25.023 18.151 1.273 1.00 94.12 248 ILE A N 1
ATOM 1974 C CA . ILE A 1 248 ? 24.198 19.183 0.621 1.00 94.12 248 ILE A CA 1
ATOM 1975 C C . ILE A 1 248 ? 22.898 18.574 0.091 1.00 94.12 248 ILE A C 1
ATOM 1977 O O . ILE A 1 248 ? 21.822 19.140 0.293 1.00 94.12 248 ILE A O 1
ATOM 1981 N N . LEU A 1 249 ? 22.978 17.408 -0.552 1.00 94.12 249 LEU A N 1
ATOM 1982 C CA . LEU A 1 249 ? 21.803 16.725 -1.084 1.00 94.12 249 LEU A CA 1
ATOM 1983 C C . LEU A 1 249 ? 20.837 16.320 0.037 1.00 94.12 249 LEU A C 1
ATOM 1985 O O . LEU A 1 249 ? 19.642 16.595 -0.072 1.00 94.12 249 LEU A O 1
ATOM 1989 N N . SER A 1 250 ? 21.337 15.789 1.154 1.00 94.06 250 SER A N 1
ATOM 1990 C CA . SER A 1 250 ? 20.515 15.462 2.330 1.00 94.06 250 SER A CA 1
ATOM 1991 C C . SER A 1 250 ? 19.780 16.691 2.889 1.00 94.06 250 SER A C 1
ATOM 1993 O O . SER A 1 250 ? 18.575 16.632 3.153 1.00 94.06 250 SER A O 1
ATOM 1995 N N . LEU A 1 251 ? 20.464 17.838 2.994 1.00 94.81 251 LEU A N 1
ATOM 1996 C CA . LEU A 1 251 ? 19.852 19.112 3.398 1.00 94.81 251 LEU A CA 1
ATOM 1997 C C . LEU A 1 251 ? 18.828 19.625 2.373 1.00 94.81 251 LEU A C 1
ATOM 1999 O O . LEU A 1 251 ? 17.812 20.221 2.750 1.00 94.81 251 LEU A O 1
ATOM 2003 N N . SER A 1 252 ? 19.057 19.373 1.081 1.00 95.25 252 SER A N 1
ATOM 2004 C CA . SER A 1 252 ? 18.122 19.750 0.019 1.00 95.25 252 SER A CA 1
ATOM 2005 C C . SER A 1 252 ? 16.794 18.992 0.135 1.00 95.25 252 SER A C 1
ATOM 2007 O O . SER A 1 252 ? 15.735 19.610 0.030 1.00 95.25 252 SER A O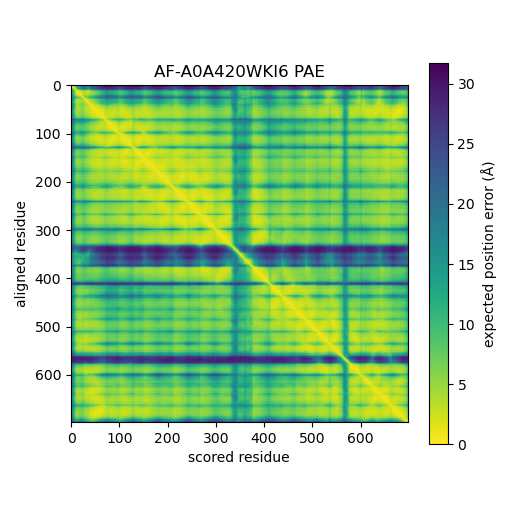 1
ATOM 2009 N N . TYR A 1 253 ? 16.815 17.695 0.466 1.00 97.06 253 TYR A N 1
ATOM 2010 C CA . TYR A 1 253 ? 15.596 16.909 0.697 1.00 97.06 253 TYR A CA 1
ATOM 2011 C C . TYR A 1 253 ? 14.800 17.420 1.900 1.00 97.06 253 TYR A C 1
ATOM 2013 O O . TYR A 1 253 ? 13.579 17.571 1.807 1.00 97.06 253 TYR A O 1
ATOM 2021 N N . LEU A 1 254 ? 15.477 17.756 3.004 1.00 95.56 254 LEU A N 1
ATOM 2022 C CA . LEU A 1 254 ? 14.827 18.371 4.165 1.00 95.56 254 LEU A CA 1
ATOM 2023 C C . LEU A 1 254 ? 14.164 19.705 3.786 1.00 95.56 254 LEU A C 1
ATOM 2025 O O . LEU A 1 254 ? 13.000 19.946 4.117 1.00 95.56 254 LEU A O 1
ATOM 2029 N N . SER A 1 255 ? 14.872 20.533 3.016 1.00 96.06 255 SER A N 1
ATOM 2030 C CA . SER A 1 255 ? 14.356 21.806 2.509 1.00 96.06 255 SER A CA 1
ATOM 2031 C C . SER A 1 255 ? 13.131 21.604 1.607 1.00 96.06 255 SER A C 1
ATOM 2033 O O . SER A 1 255 ? 12.144 22.325 1.753 1.00 96.06 255 SER A O 1
ATOM 2035 N N . LEU A 1 256 ? 13.125 20.590 0.732 1.00 96.88 256 LEU A N 1
ATOM 2036 C CA . LEU A 1 256 ? 11.978 20.267 -0.124 1.00 96.88 256 LEU A CA 1
ATOM 2037 C C . LEU A 1 256 ? 10.728 19.893 0.683 1.00 96.88 256 LEU A C 1
ATOM 2039 O O . LEU A 1 256 ? 9.629 20.335 0.339 1.00 96.88 256 LEU A O 1
ATOM 2043 N N . VAL A 1 257 ? 10.866 19.117 1.764 1.00 96.69 257 VAL A N 1
ATOM 2044 C CA . VAL A 1 257 ? 9.730 18.781 2.643 1.00 96.69 257 VAL A CA 1
ATOM 2045 C C . VAL A 1 257 ? 9.177 20.037 3.315 1.00 96.69 257 VAL A C 1
ATOM 2047 O O . VAL A 1 257 ? 7.959 20.242 3.317 1.00 96.69 257 VAL A O 1
ATOM 2050 N N . CYS A 1 258 ? 10.052 20.911 3.819 1.00 95.81 258 CYS A N 1
ATOM 2051 C CA . CYS A 1 258 ? 9.659 22.189 4.410 1.00 95.81 258 CYS A CA 1
ATOM 2052 C C . CYS A 1 258 ? 8.941 23.092 3.396 1.00 95.81 258 CYS A C 1
ATOM 2054 O O . CYS A 1 258 ? 7.839 23.566 3.675 1.00 95.81 258 CYS A O 1
ATOM 2056 N N . PHE A 1 259 ? 9.499 23.278 2.193 1.00 96.12 259 PHE A N 1
ATOM 2057 C CA . PHE A 1 259 ? 8.864 24.067 1.133 1.00 96.12 259 PHE A CA 1
ATOM 2058 C C . PHE A 1 259 ? 7.505 23.504 0.729 1.00 96.12 259 PHE A C 1
ATOM 2060 O O . PHE A 1 259 ? 6.552 24.265 0.550 1.00 96.12 259 PHE A O 1
ATOM 2067 N N . LYS A 1 260 ? 7.377 22.176 0.642 1.00 94.69 260 LYS A N 1
ATOM 2068 C CA . LYS A 1 260 ? 6.095 21.533 0.361 1.00 94.69 260 LYS A CA 1
ATOM 2069 C C . LYS A 1 260 ? 5.071 21.791 1.463 1.00 94.69 260 LYS A C 1
ATOM 2071 O O . LYS A 1 260 ? 3.932 22.124 1.147 1.00 94.69 260 LYS A O 1
ATOM 2076 N N . LEU A 1 261 ? 5.453 21.674 2.733 1.00 94.94 261 LEU A N 1
ATOM 2077 C CA . LEU A 1 261 ? 4.561 21.976 3.857 1.00 94.94 261 LEU A CA 1
ATOM 2078 C C . LEU A 1 261 ? 4.114 23.440 3.848 1.00 94.94 261 LEU A C 1
ATOM 2080 O O . LEU A 1 261 ? 2.920 23.703 3.983 1.00 94.94 261 LEU A O 1
ATOM 2084 N N . ILE A 1 262 ? 5.036 24.377 3.610 1.00 95.38 262 ILE A N 1
ATOM 2085 C CA . ILE A 1 262 ? 4.728 25.809 3.477 1.00 95.38 262 ILE A CA 1
ATOM 2086 C C . ILE A 1 262 ? 3.756 26.041 2.313 1.00 95.38 262 ILE A C 1
ATOM 2088 O O . ILE A 1 262 ? 2.747 26.725 2.481 1.00 95.38 262 ILE A O 1
ATOM 2092 N N . TYR A 1 263 ? 4.011 25.431 1.152 1.00 94.75 263 TYR A N 1
ATOM 2093 C CA . TYR A 1 263 ? 3.141 25.532 -0.019 1.00 94.75 263 TYR A CA 1
ATOM 2094 C C . TYR A 1 263 ? 1.729 24.995 0.258 1.00 94.75 263 TYR A C 1
ATOM 2096 O O . TYR A 1 263 ? 0.739 25.669 -0.035 1.00 94.75 263 TYR A O 1
ATOM 2104 N N . LEU A 1 264 ? 1.610 23.805 0.855 1.00 92.12 264 LEU A N 1
ATOM 2105 C CA . LEU A 1 264 ? 0.317 23.197 1.184 1.00 92.12 264 LEU A CA 1
ATOM 2106 C C . LEU A 1 264 ? -0.441 24.001 2.248 1.00 92.12 264 LEU A C 1
ATOM 2108 O O . LEU A 1 264 ? -1.660 24.152 2.149 1.00 92.12 264 LEU A O 1
ATOM 2112 N N . TYR A 1 265 ? 0.271 24.540 3.239 1.00 91.50 265 TYR A N 1
ATOM 2113 C CA . TYR A 1 265 ? -0.313 25.372 4.287 1.00 91.50 265 TYR A CA 1
ATOM 2114 C C . TYR A 1 265 ? -0.807 26.715 3.732 1.00 91.50 265 TYR A C 1
ATOM 2116 O O . TYR A 1 265 ? -1.924 27.130 4.044 1.00 91.50 265 TYR A O 1
ATOM 2124 N N . GLY A 1 266 ? -0.021 27.356 2.859 1.00 89.56 266 GLY A N 1
ATOM 2125 C CA . GLY A 1 266 ? -0.381 28.613 2.197 1.00 89.56 266 GLY A CA 1
ATOM 2126 C C . GLY A 1 266 ? -1.535 28.464 1.203 1.00 89.56 266 GLY A C 1
ATOM 2127 O O . GLY A 1 266 ? -2.421 29.310 1.156 1.00 89.56 266 GLY A O 1
ATOM 2128 N N . THR A 1 267 ? -1.586 27.354 0.461 1.00 86.19 267 THR A N 1
ATOM 2129 C CA . THR A 1 267 ? -2.694 27.044 -0.468 1.00 86.19 267 THR A CA 1
ATOM 2130 C C . THR A 1 267 ? -3.938 26.482 0.219 1.00 86.19 267 THR A C 1
ATOM 2132 O O . THR A 1 267 ? -4.921 26.197 -0.464 1.00 86.19 267 THR A O 1
ATOM 2135 N N . ARG A 1 268 ? -3.910 26.303 1.551 1.00 82.19 268 ARG A N 1
ATOM 2136 C CA . ARG A 1 268 ? -4.992 25.679 2.336 1.00 82.19 268 ARG A CA 1
ATOM 2137 C C . ARG A 1 268 ? -5.436 24.342 1.730 1.00 82.19 268 ARG A C 1
ATOM 2139 O O . ARG A 1 268 ? -6.624 24.064 1.569 1.00 82.19 268 ARG A O 1
ATOM 2146 N N . SER A 1 269 ? -4.452 23.523 1.360 1.00 84.50 269 SER A N 1
ATOM 2147 C CA . SER A 1 269 ? -4.679 22.193 0.792 1.00 84.50 269 SER A CA 1
ATOM 2148 C C . SER A 1 269 ? -5.358 21.249 1.792 1.00 84.50 269 SER A C 1
ATOM 2150 O O . SER A 1 269 ? -5.557 21.574 2.963 1.00 84.50 269 SER A O 1
ATOM 2152 N N . SER A 1 270 ? -5.757 20.063 1.324 1.00 88.44 270 SER A N 1
ATOM 2153 C CA . SER A 1 270 ? -6.512 19.125 2.157 1.00 88.44 270 SER A CA 1
ATOM 2154 C C . SER A 1 270 ? -5.727 18.686 3.403 1.00 88.44 270 SER A C 1
ATOM 2156 O O . SER A 1 270 ? -4.505 18.525 3.365 1.00 88.44 270 SER A O 1
ATOM 2158 N N . LEU A 1 271 ? -6.441 18.418 4.503 1.00 89.25 271 LEU A N 1
ATOM 2159 C CA . LEU A 1 271 ? -5.836 17.929 5.748 1.00 89.25 271 LEU A CA 1
ATOM 2160 C C . LEU A 1 271 ? -5.038 16.628 5.528 1.00 89.25 271 LEU A C 1
ATOM 2162 O O . LEU A 1 271 ? -3.992 16.446 6.137 1.00 89.25 271 LEU A O 1
ATOM 2166 N N . ALA A 1 272 ? -5.484 15.752 4.621 1.00 89.94 272 ALA A N 1
ATOM 2167 C CA . ALA A 1 272 ? -4.774 14.518 4.281 1.00 89.94 272 ALA A CA 1
ATOM 2168 C C . ALA A 1 272 ? -3.386 14.774 3.656 1.00 89.94 272 ALA A C 1
ATOM 2170 O O . ALA A 1 272 ? -2.423 14.103 4.024 1.00 89.94 272 ALA A O 1
ATOM 2171 N N . GLU A 1 273 ? -3.260 15.755 2.752 1.00 92.69 273 GLU A N 1
ATOM 2172 C CA . GLU A 1 273 ? -1.978 16.121 2.123 1.00 92.69 273 GLU A CA 1
ATOM 2173 C C . GLU A 1 273 ? -0.992 16.715 3.142 1.00 92.69 273 GLU A C 1
ATOM 2175 O O . GLU A 1 273 ? 0.198 16.381 3.115 1.00 92.69 273 GLU A O 1
ATOM 2180 N N . LEU A 1 274 ? -1.486 17.560 4.056 1.00 93.88 274 LEU A N 1
ATOM 2181 C CA . LEU A 1 274 ? -0.691 18.123 5.153 1.00 93.88 274 LEU A CA 1
ATOM 2182 C C . LEU A 1 274 ? -0.208 17.021 6.098 1.00 93.88 274 LEU A C 1
ATOM 2184 O O . LEU A 1 274 ? 0.990 16.923 6.358 1.00 93.88 274 LEU A O 1
ATOM 2188 N N . CYS A 1 275 ? -1.117 16.148 6.544 1.00 93.94 275 CYS A N 1
ATOM 2189 C CA . CYS A 1 275 ? -0.774 15.057 7.449 1.00 93.94 275 CYS A CA 1
ATOM 2190 C C . CYS A 1 275 ? 0.270 14.107 6.850 1.00 93.94 275 CYS A C 1
ATOM 2192 O O . CYS A 1 275 ? 1.254 13.782 7.512 1.00 93.94 275 CYS A O 1
ATOM 2194 N N . LEU A 1 276 ? 0.095 13.710 5.586 1.00 95.12 276 LEU A N 1
ATOM 2195 C CA . LEU A 1 276 ? 1.045 12.841 4.893 1.00 95.12 276 LEU A CA 1
ATOM 2196 C C . LEU A 1 276 ? 2.409 13.525 4.693 1.00 95.12 276 LEU A C 1
ATOM 2198 O O . LEU A 1 276 ? 3.443 12.888 4.860 1.00 95.12 276 LEU A O 1
ATOM 2202 N N . SER A 1 277 ? 2.437 14.826 4.389 1.00 95.75 277 SER A N 1
ATOM 2203 C CA . SER A 1 277 ? 3.695 15.578 4.232 1.00 95.75 277 SER A CA 1
ATOM 2204 C C . SER A 1 277 ? 4.456 15.734 5.550 1.00 95.75 277 SER A C 1
ATOM 2206 O O . SER A 1 277 ? 5.679 15.609 5.572 1.00 95.75 277 SER A O 1
ATOM 2208 N N . THR A 1 278 ? 3.755 15.943 6.665 1.00 95.94 278 THR A N 1
ATOM 2209 C CA . THR A 1 278 ? 4.381 15.951 7.995 1.00 95.94 278 THR A CA 1
ATOM 2210 C C . THR A 1 278 ? 4.859 14.559 8.394 1.00 95.94 278 THR A C 1
ATOM 2212 O O . THR A 1 278 ? 5.930 14.449 8.980 1.00 95.94 278 THR A O 1
ATOM 2215 N N . PHE A 1 279 ? 4.130 13.498 8.035 1.00 95.75 279 PHE A N 1
ATOM 2216 C CA . PHE A 1 279 ? 4.576 12.123 8.263 1.00 95.75 279 PHE A CA 1
ATOM 2217 C C . PHE A 1 279 ? 5.860 11.792 7.477 1.00 95.75 279 PHE A C 1
ATOM 2219 O O . PHE A 1 279 ? 6.764 11.163 8.018 1.00 95.75 279 PHE A O 1
ATOM 2226 N N . ILE A 1 280 ? 6.002 12.291 6.242 1.00 96.75 280 ILE A N 1
ATOM 2227 C CA . ILE A 1 280 ? 7.263 12.204 5.481 1.00 96.75 280 ILE A CA 1
ATOM 2228 C C . ILE A 1 280 ? 8.407 12.891 6.246 1.00 96.75 280 ILE A C 1
ATOM 2230 O O . ILE A 1 280 ? 9.486 12.319 6.385 1.00 96.75 280 ILE A O 1
ATOM 2234 N N . GLY A 1 281 ? 8.160 14.084 6.801 1.00 96.25 281 GLY A N 1
ATOM 2235 C CA . GLY A 1 281 ? 9.120 14.772 7.668 1.00 96.25 281 GLY A CA 1
ATOM 2236 C C . GLY A 1 281 ? 9.480 13.959 8.915 1.00 96.25 281 GLY A C 1
ATOM 2237 O O . GLY A 1 281 ? 10.659 13.813 9.221 1.00 96.25 281 GLY A O 1
ATOM 2238 N N . PHE A 1 282 ? 8.490 13.371 9.595 1.00 95.31 282 PHE A N 1
ATOM 2239 C CA . PHE A 1 282 ? 8.702 12.486 10.746 1.00 95.31 282 PHE A CA 1
ATOM 2240 C C . PHE A 1 282 ? 9.670 11.340 10.414 1.00 95.31 282 PHE A C 1
ATOM 2242 O O . PHE A 1 282 ? 10.619 11.122 11.163 1.00 95.31 282 PHE A O 1
ATOM 2249 N N . VAL A 1 283 ? 9.494 10.661 9.273 1.00 95.62 283 VAL A N 1
ATOM 2250 C CA . VAL A 1 283 ? 10.385 9.567 8.841 1.00 95.62 283 VAL A CA 1
ATOM 2251 C C . VAL A 1 283 ? 11.829 10.048 8.652 1.00 95.62 283 VAL A C 1
ATOM 2253 O O . VAL A 1 283 ? 12.760 9.361 9.068 1.00 95.62 283 VAL A O 1
ATOM 2256 N N . ILE A 1 284 ? 12.032 11.234 8.071 1.00 96.00 284 ILE A N 1
ATOM 2257 C CA . ILE A 1 284 ? 13.368 11.835 7.911 1.00 96.00 284 ILE A CA 1
ATOM 2258 C C . ILE A 1 284 ? 13.979 12.180 9.276 1.00 96.00 284 ILE A C 1
ATOM 2260 O O . ILE A 1 284 ? 15.130 11.840 9.540 1.00 96.00 284 ILE A O 1
ATOM 2264 N N . PHE A 1 285 ? 13.213 12.805 10.174 1.00 94.75 285 PHE A N 1
ATOM 2265 C CA . PHE A 1 285 ? 13.701 13.165 11.509 1.00 94.75 285 PHE A CA 1
ATOM 2266 C C . PHE A 1 285 ? 14.066 11.946 12.358 1.00 94.75 285 PHE A C 1
ATOM 2268 O O . PHE A 1 285 ? 15.058 12.002 13.082 1.00 94.75 285 PHE A O 1
ATOM 2275 N N . VAL A 1 286 ? 13.327 10.836 12.244 1.00 92.94 286 VAL A N 1
ATOM 2276 C CA . VAL A 1 286 ? 13.695 9.572 12.902 1.00 92.94 286 VAL A CA 1
ATOM 2277 C C . VAL A 1 286 ? 15.058 9.079 12.409 1.00 92.94 286 VAL A C 1
ATOM 2279 O O . VAL A 1 286 ? 15.886 8.691 13.228 1.00 92.94 286 VAL A O 1
ATOM 2282 N N . GLN A 1 287 ? 15.334 9.149 11.102 1.00 93.94 287 GLN A N 1
ATOM 2283 C CA . GLN A 1 287 ? 16.642 8.770 10.553 1.00 93.94 287 GLN A CA 1
ATOM 2284 C C . GLN A 1 287 ? 17.771 9.685 11.046 1.00 93.94 287 GLN A C 1
ATOM 2286 O O . GLN A 1 287 ? 18.825 9.186 11.435 1.00 93.94 287 GLN A O 1
ATOM 2291 N N . ILE A 1 288 ? 17.550 11.005 11.074 1.00 92.56 288 ILE A N 1
ATOM 2292 C CA . ILE A 1 288 ? 18.530 11.969 11.604 1.00 92.56 288 ILE A CA 1
ATOM 2293 C C . ILE A 1 288 ? 18.841 11.654 13.064 1.00 92.56 288 ILE A C 1
ATOM 2295 O O . ILE A 1 288 ? 20.004 11.532 13.437 1.00 92.56 288 ILE A O 1
ATOM 2299 N N . PHE A 1 289 ? 17.799 11.480 13.876 1.00 89.06 289 PHE A N 1
ATOM 2300 C CA . PHE A 1 289 ? 17.945 11.169 15.291 1.00 89.06 289 PHE A CA 1
ATOM 2301 C C . PHE A 1 289 ? 18.717 9.861 15.509 1.00 89.06 289 PHE A C 1
ATOM 2303 O O . PHE A 1 289 ? 19.596 9.789 16.365 1.00 89.06 289 PHE A O 1
ATOM 2310 N N . PHE A 1 290 ? 18.434 8.848 14.686 1.00 88.06 290 PHE A N 1
ATOM 2311 C CA . PHE A 1 290 ? 19.128 7.566 14.717 1.00 88.06 290 PHE A CA 1
ATOM 2312 C C . PHE A 1 290 ? 20.627 7.705 14.402 1.00 88.06 290 PHE A C 1
ATOM 2314 O O . PHE A 1 290 ? 21.454 7.169 15.138 1.00 88.06 290 PHE A O 1
ATOM 2321 N N . ARG A 1 291 ? 20.995 8.477 13.370 1.00 88.81 291 ARG A N 1
ATOM 2322 C CA . ARG A 1 291 ? 22.404 8.709 13.011 1.00 88.81 291 ARG A CA 1
ATOM 2323 C C . ARG A 1 291 ? 23.168 9.512 14.056 1.00 88.81 291 ARG A C 1
ATOM 2325 O O . ARG A 1 291 ? 24.295 9.153 14.367 1.00 88.81 291 ARG A O 1
ATOM 2332 N N . VAL A 1 292 ? 22.557 10.548 14.633 1.00 88.88 292 VAL A N 1
ATOM 2333 C CA . VAL A 1 292 ? 23.193 11.341 15.700 1.00 88.88 292 VAL A CA 1
ATOM 2334 C C . VAL A 1 292 ? 23.623 10.436 16.856 1.00 88.88 292 VAL A C 1
ATOM 2336 O O . VAL A 1 292 ? 24.737 10.545 17.350 1.00 88.88 292 VAL A O 1
ATOM 2339 N N . LEU A 1 293 ? 22.776 9.489 17.260 1.00 86.56 293 LEU A N 1
ATOM 2340 C CA . LEU A 1 293 ? 23.116 8.562 18.341 1.00 86.56 293 LEU A CA 1
ATOM 2341 C C . LEU A 1 293 ? 24.222 7.563 17.976 1.00 86.56 293 LEU A C 1
ATOM 2343 O O . LEU A 1 293 ? 24.965 7.153 18.866 1.00 86.56 293 LEU A O 1
ATOM 2347 N N . LEU A 1 294 ? 24.335 7.184 16.701 1.00 86.44 294 LEU A N 1
ATOM 2348 C CA . LEU A 1 294 ? 25.459 6.387 16.204 1.00 86.44 294 LEU A CA 1
ATOM 2349 C C . LEU A 1 294 ? 26.773 7.172 16.262 1.00 86.44 294 LEU A C 1
ATOM 2351 O O . LEU A 1 294 ? 27.769 6.627 16.714 1.00 86.44 294 LEU A O 1
ATOM 2355 N N . GLU A 1 295 ? 26.775 8.444 15.858 1.00 86.31 295 GLU A N 1
ATOM 2356 C CA . GLU A 1 295 ? 27.990 9.277 15.822 1.00 86.31 295 GLU A CA 1
ATOM 2357 C C . GLU A 1 295 ? 28.554 9.606 17.212 1.00 86.31 295 GLU A C 1
ATOM 2359 O O . GLU A 1 295 ? 29.755 9.816 17.350 1.00 86.31 295 GLU A O 1
ATOM 2364 N N . PHE A 1 296 ? 27.711 9.629 18.248 1.00 86.50 296 PHE A N 1
ATOM 2365 C CA . PHE A 1 296 ? 28.142 9.822 19.638 1.00 86.50 296 PHE A CA 1
ATOM 2366 C C . PHE A 1 296 ? 28.506 8.512 20.367 1.00 86.50 296 PHE A C 1
ATOM 2368 O O . PHE A 1 296 ? 28.621 8.528 21.592 1.00 86.50 296 PHE A O 1
ATOM 2375 N N . ASP A 1 297 ? 28.624 7.379 19.661 1.00 81.94 297 ASP A N 1
ATOM 2376 C CA . ASP A 1 297 ? 28.841 6.038 20.241 1.00 81.94 297 ASP A CA 1
ATOM 2377 C C . ASP A 1 297 ? 27.822 5.666 21.339 1.00 81.94 297 ASP A C 1
ATOM 2379 O O . ASP A 1 297 ? 28.054 4.820 22.205 1.00 81.94 297 ASP A O 1
ATOM 2383 N N . LEU A 1 298 ? 26.644 6.296 21.313 1.00 80.00 298 LEU A N 1
ATOM 2384 C CA . LEU A 1 298 ? 25.554 6.004 22.242 1.00 80.00 298 LEU A CA 1
ATOM 2385 C C . LEU A 1 298 ? 24.737 4.798 21.768 1.00 80.00 298 LEU A C 1
ATOM 2387 O O . LEU A 1 298 ? 23.983 4.211 22.548 1.00 80.00 298 LEU A O 1
ATOM 2391 N N . PHE A 1 299 ? 24.868 4.424 20.495 1.00 69.00 299 PHE A N 1
ATOM 2392 C CA . PHE A 1 299 ? 24.156 3.300 19.909 1.00 69.00 299 PHE A CA 1
ATOM 2393 C C . PHE A 1 299 ? 24.544 1.963 20.554 1.00 69.00 299 PHE A C 1
ATOM 2395 O O . PHE A 1 299 ? 25.714 1.670 20.760 1.00 69.00 299 PHE A O 1
ATOM 2402 N N . GLY A 1 300 ? 23.546 1.148 20.907 1.00 65.62 300 GLY A N 1
ATOM 2403 C CA . GLY A 1 300 ? 23.743 -0.107 21.646 1.00 65.62 300 GLY A CA 1
ATOM 2404 C C . GLY A 1 300 ? 23.920 0.069 23.161 1.00 65.62 300 GLY A C 1
ATOM 2405 O O . GLY A 1 300 ? 23.646 -0.860 23.918 1.00 65.62 300 GLY A O 1
ATOM 2406 N N . GLY A 1 301 ? 24.282 1.268 23.628 1.00 74.88 301 GLY A N 1
ATOM 2407 C CA . GLY A 1 301 ? 24.262 1.624 25.044 1.00 74.88 301 GLY A CA 1
ATOM 2408 C C . GLY A 1 301 ? 22.844 1.910 25.546 1.00 74.88 301 GLY A C 1
ATOM 2409 O O . GLY A 1 301 ? 22.008 2.467 24.833 1.00 74.88 301 GLY A O 1
ATOM 2410 N N . VAL A 1 302 ? 22.564 1.595 26.814 1.00 80.81 302 VAL A N 1
ATOM 2411 C CA . VAL A 1 302 ? 21.230 1.810 27.419 1.00 80.81 302 VAL A CA 1
ATOM 2412 C C . VAL A 1 302 ? 20.786 3.263 27.341 1.00 80.81 302 VAL A C 1
ATOM 2414 O O . VAL A 1 302 ? 19.618 3.531 27.075 1.00 80.81 302 VAL A O 1
ATOM 2417 N N . ILE A 1 303 ? 21.722 4.198 27.510 1.00 84.06 303 ILE A N 1
ATOM 2418 C CA . ILE A 1 303 ? 21.453 5.633 27.395 1.00 84.06 303 ILE A CA 1
ATOM 2419 C C . ILE A 1 303 ? 21.031 5.990 25.964 1.00 84.06 303 ILE A C 1
ATOM 2421 O O . ILE A 1 303 ? 20.041 6.694 25.791 1.00 84.06 303 ILE A O 1
ATOM 2425 N N . GLY A 1 304 ? 21.712 5.485 24.931 1.00 85.00 304 GLY A N 1
ATOM 2426 C CA . GLY A 1 304 ? 21.324 5.777 23.550 1.00 85.00 304 GLY A CA 1
ATOM 2427 C C . GLY A 1 304 ? 19.977 5.174 23.177 1.00 85.00 304 GLY A C 1
ATOM 2428 O O . GLY A 1 304 ? 19.151 5.867 22.593 1.00 85.00 304 GLY A O 1
ATOM 2429 N N . ILE A 1 305 ? 19.695 3.932 23.580 1.00 82.62 305 ILE A N 1
ATOM 2430 C CA . ILE A 1 305 ? 18.390 3.297 23.324 1.00 82.62 305 ILE A CA 1
ATOM 2431 C C . ILE A 1 305 ? 17.270 4.025 24.096 1.00 82.62 305 ILE A C 1
ATOM 2433 O O . ILE A 1 305 ? 16.179 4.234 23.563 1.00 82.62 305 ILE A O 1
ATOM 2437 N N . PHE A 1 306 ? 17.543 4.497 25.318 1.00 84.81 306 PHE A N 1
ATOM 2438 C CA . PHE A 1 306 ? 16.618 5.352 26.067 1.00 84.81 306 PHE A CA 1
ATOM 2439 C C . PHE A 1 306 ? 16.325 6.664 25.330 1.00 84.81 306 PHE A C 1
ATOM 2441 O O . PHE A 1 306 ? 15.164 7.057 25.195 1.00 84.81 306 PHE A O 1
ATOM 2448 N N . LEU A 1 307 ? 17.363 7.321 24.805 1.00 88.62 307 LEU A N 1
ATOM 2449 C CA . LEU A 1 307 ? 17.212 8.529 24.000 1.00 88.62 307 LEU A CA 1
ATOM 2450 C C . LEU A 1 307 ? 16.449 8.243 22.695 1.00 88.62 307 LEU A C 1
ATOM 2452 O O . LEU A 1 307 ? 15.616 9.065 22.328 1.00 88.62 307 LEU A O 1
ATOM 2456 N N . MET A 1 308 ? 16.634 7.083 22.041 1.00 85.75 308 MET A N 1
ATOM 2457 C CA . MET A 1 308 ? 15.806 6.619 20.901 1.00 85.75 308 MET A CA 1
ATOM 2458 C C . MET A 1 308 ? 14.336 6.564 21.249 1.00 85.75 308 MET A C 1
ATOM 2460 O O . MET A 1 308 ? 13.505 7.141 20.541 1.00 85.75 308 MET A O 1
ATOM 2464 N N . PHE A 1 309 ? 14.012 5.915 22.358 1.00 86.06 309 PHE A N 1
ATOM 2465 C CA . PHE A 1 309 ? 12.642 5.848 22.824 1.00 86.06 309 PHE A CA 1
ATOM 2466 C C . PHE A 1 309 ? 12.075 7.249 23.104 1.00 86.06 309 PHE A C 1
ATOM 2468 O O . PHE A 1 309 ? 11.040 7.615 22.547 1.00 86.06 309 PHE A O 1
ATOM 2475 N N . LEU A 1 310 ? 12.770 8.077 23.889 1.00 87.50 310 LEU A N 1
ATOM 2476 C CA . LEU A 1 310 ? 12.280 9.409 24.254 1.00 87.50 310 LEU A CA 1
ATOM 2477 C C . LEU A 1 310 ? 12.168 10.349 23.042 1.00 87.50 310 LEU A C 1
ATOM 2479 O O . LEU A 1 310 ? 11.172 11.059 22.898 1.00 87.50 310 LEU A O 1
ATOM 2483 N N . GLY A 1 311 ? 13.161 10.330 22.154 1.00 89.44 311 GLY A N 1
ATOM 2484 C CA . GLY A 1 311 ? 13.203 11.138 20.940 1.00 89.44 311 GLY A CA 1
ATOM 2485 C C . GLY A 1 311 ? 12.084 10.769 19.972 1.00 89.44 311 GLY A C 1
ATOM 2486 O O . GLY A 1 311 ? 11.357 11.647 19.508 1.00 89.44 311 GLY A O 1
ATOM 2487 N N . THR A 1 312 ? 11.866 9.474 19.725 1.00 88.69 312 THR A N 1
ATOM 2488 C CA . THR A 1 312 ? 10.759 9.023 18.865 1.00 88.69 312 THR A CA 1
ATOM 2489 C C . THR A 1 312 ? 9.390 9.329 19.470 1.00 88.69 312 THR A C 1
ATOM 2491 O O . THR A 1 312 ? 8.513 9.804 18.748 1.00 88.69 312 THR A O 1
ATOM 2494 N N . VAL A 1 313 ? 9.204 9.177 20.788 1.00 86.50 313 VAL A N 1
ATOM 2495 C CA . VAL A 1 313 ? 7.978 9.617 21.482 1.00 86.50 313 VAL A CA 1
ATOM 2496 C C . VAL A 1 313 ? 7.776 11.131 21.344 1.00 86.50 313 VAL A C 1
ATOM 2498 O O . VAL A 1 313 ? 6.670 11.574 21.028 1.00 86.50 313 VAL A O 1
ATOM 2501 N N . GLY A 1 314 ? 8.831 11.931 21.514 1.00 89.75 314 GLY A N 1
ATOM 2502 C CA . GLY A 1 314 ? 8.792 13.381 21.316 1.00 89.75 314 GLY A CA 1
ATOM 2503 C C . GLY A 1 314 ? 8.378 13.770 19.893 1.00 89.75 314 GLY A C 1
ATOM 2504 O O . GLY A 1 314 ? 7.510 14.627 19.716 1.00 89.75 314 GLY A O 1
ATOM 2505 N N . LEU A 1 315 ? 8.917 13.088 18.878 1.00 91.94 315 LEU A N 1
ATOM 2506 C CA . LEU A 1 315 ? 8.543 13.285 17.473 1.00 91.94 315 LEU A CA 1
ATOM 2507 C C . LEU A 1 315 ? 7.078 12.903 17.201 1.00 91.94 315 LEU A C 1
ATOM 2509 O O . LEU A 1 315 ? 6.379 13.634 16.495 1.00 91.94 315 LEU A O 1
ATOM 2513 N N . VAL A 1 316 ? 6.581 11.808 17.790 1.00 89.94 316 VAL A N 1
ATOM 2514 C CA . VAL A 1 316 ? 5.162 11.406 17.702 1.00 89.94 316 VAL A CA 1
ATOM 2515 C C . VAL A 1 316 ? 4.259 12.487 18.305 1.00 89.94 316 VAL A C 1
ATOM 2517 O O . VAL A 1 316 ? 3.257 12.864 17.694 1.00 89.94 316 VAL A O 1
ATOM 2520 N N . ILE A 1 317 ? 4.620 13.018 19.478 1.00 87.19 317 ILE A N 1
ATOM 2521 C CA . ILE A 1 317 ? 3.876 14.093 20.150 1.00 87.19 317 ILE A CA 1
ATOM 2522 C C . ILE A 1 317 ? 3.899 15.377 19.307 1.00 87.19 317 ILE A C 1
ATOM 2524 O O . ILE A 1 317 ? 2.854 15.998 19.112 1.00 87.19 317 ILE A O 1
ATOM 2528 N N . GLY A 1 318 ? 5.054 15.755 18.753 1.00 91.00 318 GLY A N 1
ATOM 2529 C CA . GLY A 1 318 ? 5.178 16.915 17.866 1.00 91.00 318 GLY A CA 1
ATOM 2530 C C . GLY A 1 318 ? 4.297 16.791 16.620 1.00 91.00 318 GLY A C 1
ATOM 2531 O O . GLY A 1 318 ? 3.543 17.710 16.293 1.00 91.00 318 GLY A O 1
ATOM 2532 N N . MET A 1 319 ? 4.308 15.623 15.972 1.00 91.81 319 MET A N 1
ATOM 2533 C CA . MET A 1 319 ? 3.440 15.328 14.829 1.00 91.81 319 MET A CA 1
ATOM 2534 C C . MET A 1 319 ? 1.951 15.417 15.202 1.00 91.81 319 MET A C 1
ATOM 2536 O O . MET A 1 319 ? 1.164 16.028 14.477 1.00 91.81 319 MET A O 1
ATOM 2540 N N . ALA A 1 320 ? 1.565 14.865 16.353 1.00 87.50 320 ALA A N 1
ATOM 2541 C CA . ALA A 1 320 ? 0.211 14.958 16.895 1.00 87.50 320 ALA A CA 1
ATOM 2542 C C . ALA A 1 320 ? -0.254 16.412 17.094 1.00 87.50 320 ALA A C 1
ATOM 2544 O O . ALA A 1 320 ? -1.366 16.773 16.695 1.00 87.50 320 ALA A O 1
ATOM 2545 N N . ILE A 1 321 ? 0.600 17.258 17.677 1.00 89.69 321 ILE A N 1
ATOM 2546 C CA . ILE A 1 321 ? 0.315 18.684 17.890 1.00 89.69 321 ILE A CA 1
ATOM 2547 C C . ILE A 1 321 ? 0.109 19.396 16.547 1.00 89.69 321 ILE A C 1
ATOM 2549 O O . ILE A 1 321 ? -0.867 20.135 16.392 1.00 89.69 321 ILE A O 1
ATOM 2553 N N . LEU A 1 322 ? 0.967 19.129 15.557 1.00 91.56 322 LEU A N 1
ATOM 2554 C CA . LEU A 1 322 ? 0.838 19.696 14.212 1.00 91.56 322 LEU A CA 1
ATOM 2555 C C . LEU A 1 322 ? -0.465 19.267 13.529 1.00 91.56 322 LEU A C 1
ATOM 2557 O O . LEU A 1 322 ? -1.166 20.108 12.970 1.00 91.56 322 LEU A O 1
ATOM 2561 N N . PHE A 1 323 ? -0.850 17.992 13.625 1.00 90.50 323 PHE A N 1
ATOM 2562 C CA . PHE A 1 323 ? -2.124 17.511 13.079 1.00 90.50 323 PHE A CA 1
ATOM 2563 C C . PHE A 1 323 ? -3.324 18.224 13.703 1.00 90.50 323 PHE A C 1
ATOM 2565 O O . PHE A 1 323 ? -4.232 18.646 12.981 1.00 90.50 323 PHE A O 1
ATOM 2572 N N . LYS A 1 324 ? -3.314 18.410 15.030 1.00 86.81 324 LYS A N 1
ATOM 2573 C CA . LYS A 1 324 ? -4.357 19.166 15.736 1.00 86.81 324 LYS A CA 1
ATOM 2574 C C . LYS A 1 324 ? -4.415 20.618 15.256 1.00 86.81 324 LYS A C 1
ATOM 2576 O O . LYS A 1 324 ? -5.505 21.143 15.043 1.00 86.81 324 LYS A O 1
ATOM 2581 N N . HIS A 1 325 ? -3.255 21.244 15.063 1.00 89.75 325 HIS A N 1
ATOM 2582 C CA . HIS A 1 325 ? -3.153 22.609 14.556 1.00 89.75 325 HIS A CA 1
ATOM 2583 C C . HIS A 1 325 ? -3.688 22.738 13.121 1.00 89.75 325 HIS A C 1
ATOM 2585 O O . HIS A 1 325 ? -4.490 23.623 12.836 1.00 89.75 325 HIS A O 1
ATOM 2591 N N . PHE A 1 326 ? -3.324 21.832 12.212 1.00 89.88 326 PHE A N 1
ATOM 2592 C CA . PHE A 1 326 ? -3.852 21.860 10.844 1.00 89.88 326 PHE A CA 1
ATOM 2593 C C . PHE A 1 326 ? -5.368 21.672 10.810 1.00 89.88 326 PHE A C 1
ATOM 2595 O O . PHE A 1 326 ? -6.058 22.376 10.071 1.00 89.88 326 PHE A O 1
ATOM 2602 N N . ALA A 1 327 ? -5.896 20.764 11.635 1.00 85.19 327 ALA A N 1
ATOM 2603 C CA . ALA A 1 327 ? -7.332 20.554 11.752 1.00 85.19 327 ALA A CA 1
ATOM 2604 C C . ALA A 1 327 ? -8.056 21.815 12.256 1.00 85.19 327 ALA A C 1
ATOM 2606 O O . ALA A 1 327 ? -9.089 22.181 11.693 1.00 85.19 327 ALA A O 1
ATOM 2607 N N . SER A 1 328 ? -7.513 22.514 13.262 1.00 84.06 328 SER A N 1
ATOM 2608 C CA . SER A 1 328 ? -8.135 23.734 13.792 1.00 84.06 328 SER A CA 1
ATOM 2609 C C . SER A 1 328 ? -8.089 24.898 12.801 1.00 84.06 328 SER A C 1
ATOM 2611 O O . SER A 1 328 ? -9.099 25.573 12.611 1.00 84.06 328 SER A O 1
ATOM 2613 N N . VAL A 1 329 ? -6.963 25.103 12.115 1.00 84.00 329 VAL A N 1
ATOM 2614 C CA . VAL A 1 329 ? -6.793 26.180 11.127 1.00 84.00 329 VAL A CA 1
ATOM 2615 C C . VAL A 1 329 ? -7.711 25.992 9.916 1.00 84.00 329 VAL A C 1
ATOM 2617 O O . VAL A 1 329 ? -8.326 26.953 9.443 1.00 84.00 329 VAL A O 1
ATOM 2620 N N . LEU A 1 330 ? -7.845 24.757 9.423 1.00 82.06 330 LEU A N 1
ATOM 2621 C CA . LEU A 1 330 ? -8.754 24.450 8.317 1.00 82.06 330 LEU A CA 1
ATOM 2622 C C . LEU A 1 330 ? -10.227 24.570 8.740 1.00 82.06 330 LEU A C 1
ATOM 2624 O O . LEU A 1 330 ? -11.020 25.122 7.980 1.00 82.06 330 LEU A O 1
ATOM 2628 N N . LYS A 1 331 ? -10.584 24.140 9.962 1.00 76.19 331 LYS A N 1
ATOM 2629 C CA . LYS A 1 331 ? -11.940 24.305 10.524 1.00 76.19 331 LYS A CA 1
ATOM 2630 C C . LYS A 1 331 ? -12.303 25.781 10.739 1.00 76.19 331 LYS A C 1
ATOM 2632 O O . LYS A 1 331 ? -13.441 26.161 10.505 1.00 76.19 331 LYS A O 1
ATOM 2637 N N . ALA A 1 332 ? -11.345 26.625 11.130 1.00 60.84 332 ALA A N 1
ATOM 2638 C CA . ALA A 1 332 ? -11.550 28.068 11.285 1.00 60.84 332 ALA A CA 1
ATOM 2639 C C . ALA A 1 332 ? -11.694 28.810 9.942 1.00 60.84 332 ALA A C 1
ATOM 2641 O O . ALA A 1 332 ? -12.395 29.813 9.871 1.00 60.84 332 ALA A O 1
ATOM 2642 N N . SER A 1 333 ? -11.048 28.316 8.879 1.00 53.81 333 SER A N 1
ATOM 2643 C CA . SER A 1 333 ? -11.131 28.903 7.528 1.00 53.81 333 SER A CA 1
ATOM 2644 C C . SER A 1 333 ? -12.436 28.545 6.806 1.00 53.81 333 SER A C 1
ATOM 2646 O O . SER A 1 333 ? -12.889 29.287 5.940 1.00 53.81 333 SER A O 1
ATOM 2648 N N . TYR A 1 334 ? -13.049 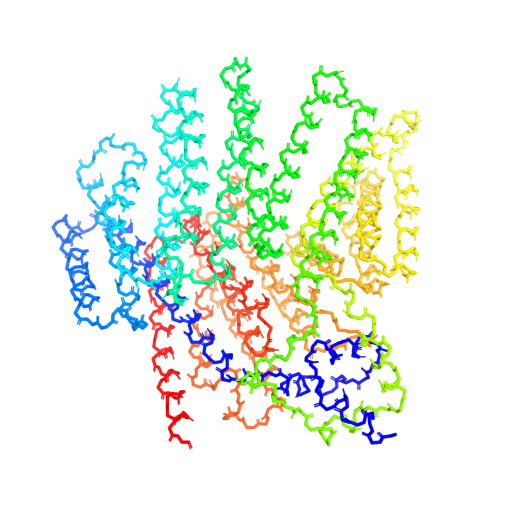27.422 7.186 1.00 42.75 334 TYR A N 1
ATOM 2649 C CA . TYR A 1 334 ? -14.377 26.996 6.757 1.00 42.75 334 TYR A CA 1
ATOM 2650 C C . TYR A 1 334 ? -15.242 26.771 8.001 1.00 42.75 334 TYR A C 1
ATOM 2652 O O . TYR A 1 334 ? -15.503 25.611 8.344 1.00 42.75 334 TYR A O 1
ATOM 2660 N N . PRO A 1 335 ? -15.669 27.845 8.707 1.00 38.06 335 PRO A N 1
ATOM 2661 C CA . PRO A 1 335 ? -16.635 27.685 9.783 1.00 38.06 335 PRO A CA 1
ATOM 2662 C C . PRO A 1 335 ? -17.817 26.922 9.197 1.00 38.06 335 PRO A C 1
ATOM 2664 O O . PRO A 1 335 ? -18.209 27.178 8.059 1.00 38.06 335 PRO A O 1
ATOM 2667 N N . THR A 1 336 ? -18.315 25.932 9.929 1.00 38.50 336 THR A N 1
ATOM 2668 C CA . THR A 1 336 ? -19.409 25.028 9.558 1.00 38.50 336 THR A CA 1
ATOM 2669 C C . THR A 1 336 ? -20.707 25.798 9.272 1.00 38.50 336 THR A C 1
ATOM 2671 O O . THR A 1 336 ? -21.663 25.764 10.031 1.00 38.50 336 THR A O 1
ATOM 2674 N N . HIS A 1 337 ? -20.726 26.495 8.142 1.00 31.16 337 HIS A N 1
ATOM 2675 C CA . HIS A 1 337 ? -21.858 27.018 7.394 1.00 31.16 337 HIS A CA 1
ATOM 2676 C C . HIS A 1 337 ? -21.797 26.487 5.958 1.00 31.16 337 HIS A C 1
ATOM 2678 O O . HIS A 1 337 ? -22.395 27.048 5.042 1.00 31.16 337 HIS A O 1
ATOM 2684 N N . HIS A 1 338 ? -21.167 25.327 5.752 1.00 28.86 338 HIS A N 1
ATOM 2685 C CA . HIS A 1 338 ? -21.696 24.446 4.731 1.00 28.86 338 HIS A CA 1
ATOM 2686 C C . HIS A 1 338 ? -23.079 23.995 5.213 1.00 28.86 338 HIS A C 1
ATOM 2688 O O . HIS A 1 338 ? -23.231 22.963 5.861 1.00 28.86 338 HIS A O 1
ATOM 2694 N N . LYS A 1 339 ? -24.110 24.745 4.784 1.00 33.09 339 LYS A N 1
ATOM 2695 C CA . LYS A 1 339 ? -25.170 24.093 4.013 1.00 33.09 339 LYS A CA 1
ATOM 2696 C C . LYS A 1 339 ? -24.428 23.123 3.103 1.00 33.09 339 LYS A C 1
ATOM 2698 O O . LYS A 1 339 ? -23.789 23.543 2.134 1.00 33.09 339 LYS A O 1
ATOM 2703 N N . ILE A 1 340 ? -24.396 21.855 3.505 1.00 31.50 340 ILE A N 1
ATOM 2704 C CA . ILE A 1 340 ? -24.173 20.745 2.594 1.00 31.50 340 ILE A CA 1
ATOM 2705 C C . ILE A 1 340 ? -25.016 21.127 1.385 1.00 31.50 340 ILE A C 1
ATOM 2707 O O . ILE A 1 340 ? -26.217 21.345 1.539 1.00 31.50 340 ILE A O 1
ATOM 2711 N N . SER A 1 341 ? -24.378 21.398 0.244 1.00 26.31 341 SER A N 1
ATOM 2712 C CA . SER A 1 341 ? -25.087 21.735 -0.985 1.00 26.31 341 SER A CA 1
ATOM 2713 C C . SER A 1 341 ? -26.196 20.700 -1.133 1.00 26.31 341 SER A C 1
ATOM 2715 O O . SER A 1 341 ? -25.886 19.511 -1.261 1.00 26.31 341 SER A O 1
ATOM 2717 N N . GLY A 1 342 ? -27.442 21.150 -0.984 1.00 28.09 342 GLY A N 1
ATOM 2718 C CA . GLY A 1 342 ? -28.631 20.338 -0.739 1.00 28.09 342 GLY A CA 1
ATOM 2719 C C . GLY A 1 342 ? -29.070 19.531 -1.952 1.00 28.09 342 GLY A C 1
ATOM 2720 O O . GLY A 1 342 ? -30.204 19.654 -2.380 1.00 28.09 342 GLY A O 1
ATOM 2721 N N . ASN A 1 343 ? -28.158 18.741 -2.516 1.00 27.75 343 ASN A N 1
ATOM 2722 C CA . ASN A 1 343 ? -28.386 17.854 -3.651 1.00 27.75 343 ASN A CA 1
ATOM 2723 C C . ASN A 1 343 ? -27.566 16.552 -3.583 1.00 27.75 343 ASN A C 1
ATOM 2725 O O . ASN A 1 343 ? -27.533 15.798 -4.551 1.00 27.75 343 ASN A O 1
ATOM 2729 N N . ARG A 1 344 ? -26.908 16.240 -2.459 1.00 31.28 344 ARG A N 1
ATOM 2730 C CA . ARG A 1 344 ? -26.300 14.915 -2.243 1.00 31.28 344 ARG A CA 1
ATOM 2731 C C . ARG A 1 344 ? -27.093 14.156 -1.196 1.00 31.28 344 ARG A C 1
ATOM 2733 O O . ARG A 1 344 ? -26.710 14.145 -0.039 1.00 31.28 344 ARG A O 1
ATOM 2740 N N . LEU A 1 345 ? -28.218 13.615 -1.663 1.00 36.44 345 LEU A N 1
ATOM 2741 C CA . LEU A 1 345 ? -29.054 12.551 -1.097 1.00 36.44 345 LEU A CA 1
ATOM 2742 C C . LEU A 1 345 ? -28.553 11.960 0.238 1.00 36.44 345 LEU A C 1
ATOM 2744 O O . LEU A 1 345 ? -28.110 10.816 0.300 1.00 36.44 345 LEU A O 1
ATOM 2748 N N . GLU A 1 346 ? -28.711 12.703 1.333 1.00 39.62 346 GLU A N 1
ATOM 2749 C CA . GLU A 1 346 ? -29.042 12.077 2.606 1.00 39.62 346 GLU A CA 1
ATOM 2750 C C . GLU A 1 346 ? -30.469 11.562 2.418 1.00 39.62 346 GLU A C 1
ATOM 2752 O O . GLU A 1 346 ? -31.442 12.310 2.493 1.00 39.62 346 GLU A O 1
ATOM 2757 N N . LYS A 1 347 ? -30.611 10.287 2.038 1.00 42.06 347 LYS A N 1
ATOM 2758 C CA . LYS A 1 347 ? -31.899 9.609 2.181 1.00 42.06 347 LYS A CA 1
ATOM 2759 C C . LYS A 1 347 ? -32.193 9.581 3.678 1.00 42.06 347 LYS A C 1
ATOM 2761 O O . LYS A 1 347 ? -31.636 8.760 4.401 1.00 42.06 347 LYS A O 1
ATOM 2766 N N . ASN A 1 348 ? -33.027 10.516 4.120 1.00 45.38 348 ASN A N 1
ATOM 2767 C CA . ASN A 1 348 ? -33.576 10.568 5.468 1.00 45.38 348 ASN A CA 1
ATOM 2768 C C . ASN A 1 348 ? -34.229 9.214 5.770 1.00 45.38 348 ASN A C 1
ATOM 2770 O O . ASN A 1 348 ? -35.224 8.840 5.144 1.00 45.38 348 ASN A O 1
ATOM 2774 N N . VAL A 1 349 ? -33.639 8.441 6.682 1.00 49.25 349 VAL A N 1
ATOM 2775 C CA . VAL A 1 349 ? -34.259 7.202 7.156 1.00 49.25 349 VAL A CA 1
ATOM 2776 C C . VAL A 1 349 ? -35.341 7.614 8.146 1.00 49.25 349 VAL A C 1
ATOM 2778 O O . VAL A 1 349 ? -35.038 8.129 9.218 1.00 49.25 349 VAL A O 1
ATOM 2781 N N . SER A 1 350 ? -36.609 7.418 7.771 1.00 43.22 350 SER A N 1
ATOM 2782 C CA . SER A 1 350 ? -37.754 7.748 8.625 1.00 43.22 350 SER A CA 1
ATOM 2783 C C . SER A 1 350 ? -37.639 7.060 9.989 1.00 43.22 350 SER A C 1
ATOM 2785 O O . SER A 1 350 ? -37.413 5.847 10.065 1.00 43.22 350 SER A O 1
ATOM 2787 N N . TRP A 1 351 ? -37.873 7.826 11.060 1.00 47.38 351 TRP A N 1
ATOM 2788 C CA . TRP A 1 351 ? -37.927 7.341 12.443 1.00 47.38 351 TRP A CA 1
ATOM 2789 C C . TRP A 1 351 ? -38.838 6.138 12.625 1.00 47.38 351 TRP A C 1
ATOM 2791 O O . TRP A 1 351 ? -38.539 5.294 13.458 1.00 47.38 351 TRP A O 1
ATOM 2801 N N . ASN A 1 352 ? -39.880 5.991 11.809 1.00 46.19 352 ASN A N 1
ATOM 2802 C CA . ASN A 1 352 ? -40.805 4.861 11.887 1.00 46.19 352 ASN A CA 1
ATOM 2803 C C . ASN A 1 352 ? -40.124 3.500 11.648 1.00 46.19 352 ASN A C 1
ATOM 2805 O O . ASN A 1 352 ? -40.640 2.477 12.088 1.00 46.19 352 ASN A O 1
ATOM 2809 N N . HIS A 1 353 ? -38.960 3.474 10.988 1.00 47.66 353 HIS A N 1
ATOM 2810 C CA . HIS A 1 353 ? -38.186 2.251 10.763 1.00 47.66 353 HIS A CA 1
ATOM 2811 C C . HIS A 1 353 ? -37.138 1.966 11.850 1.00 47.66 353 HIS A C 1
ATOM 2813 O O . HIS A 1 353 ? -36.696 0.826 11.960 1.00 47.66 353 HIS A O 1
ATOM 2819 N N . ILE A 1 354 ? -36.734 2.965 12.647 1.00 53.03 354 ILE A N 1
ATOM 2820 C CA . ILE A 1 354 ? -35.705 2.831 13.701 1.00 53.03 354 ILE A CA 1
ATOM 2821 C C . ILE A 1 354 ? -36.330 2.894 15.112 1.00 53.03 354 ILE A C 1
ATOM 2823 O O . ILE A 1 354 ? -35.789 2.320 16.053 1.00 53.03 354 ILE A O 1
ATOM 2827 N N . SER A 1 355 ? -37.502 3.518 15.267 1.00 51.97 355 SER A N 1
ATOM 2828 C CA . SER A 1 355 ? -38.221 3.683 16.538 1.00 51.97 355 SER A CA 1
ATOM 2829 C C . SER A 1 355 ? -38.552 2.382 17.277 1.00 51.97 355 SER A C 1
ATOM 2831 O O . SER A 1 355 ? -38.496 2.417 18.505 1.00 51.97 355 SER A O 1
ATOM 2833 N N . PRO A 1 356 ? -38.787 1.220 16.624 1.00 52.50 356 PRO A N 1
ATOM 2834 C CA . PRO A 1 356 ? -38.951 -0.037 17.356 1.00 52.50 356 PRO A CA 1
ATOM 2835 C C . PRO A 1 356 ? -37.668 -0.489 18.074 1.00 52.50 356 PRO A C 1
ATOM 2837 O O . PRO A 1 356 ? -37.726 -1.342 18.954 1.00 52.50 356 PRO A O 1
ATOM 2840 N N . PHE A 1 357 ? -36.508 0.058 17.690 1.00 51.81 357 PHE A N 1
ATOM 2841 C CA . PHE A 1 357 ? -35.176 -0.371 18.127 1.00 51.81 357 PHE A CA 1
ATOM 2842 C C . PHE A 1 357 ? -34.513 0.596 19.125 1.00 51.81 357 PHE A C 1
ATOM 2844 O O . PHE A 1 357 ? -33.402 0.337 19.588 1.00 51.81 357 PHE A O 1
ATOM 2851 N N . LEU A 1 358 ? -35.164 1.715 19.461 1.00 53.12 358 LEU A N 1
ATOM 2852 C CA . LEU A 1 358 ? -34.629 2.749 20.350 1.00 53.12 358 LEU A CA 1
ATOM 2853 C C . LEU A 1 358 ? -35.500 2.885 21.604 1.00 53.12 358 LEU A C 1
ATOM 2855 O O . LEU A 1 358 ? -36.605 3.416 21.552 1.00 53.12 358 LEU A O 1
ATOM 2859 N N . SER A 1 359 ? -34.979 2.448 22.754 1.00 57.09 359 SER A N 1
ATOM 2860 C CA . SER A 1 359 ? -35.525 2.828 24.063 1.00 57.09 359 SER A CA 1
ATOM 2861 C C . SER A 1 359 ? -35.270 4.322 24.341 1.00 57.09 359 SER A C 1
ATOM 2863 O O . SER A 1 359 ? -34.378 4.927 23.741 1.00 57.09 359 SER A O 1
ATOM 2865 N N . ASN A 1 360 ? -35.997 4.929 25.291 1.00 52.41 360 ASN A N 1
ATOM 2866 C CA . ASN A 1 360 ? -35.755 6.321 25.724 1.00 52.41 360 ASN A CA 1
ATOM 2867 C C . ASN A 1 360 ? -34.293 6.565 26.170 1.00 52.41 360 ASN A C 1
ATOM 2869 O O . ASN A 1 360 ? -33.753 7.651 25.957 1.00 52.41 360 ASN A O 1
ATOM 2873 N N . GLU A 1 361 ? -33.615 5.547 26.712 1.00 54.56 361 GLU A N 1
ATOM 2874 C CA . GLU A 1 361 ? -32.179 5.588 27.038 1.00 54.56 361 GLU A CA 1
ATOM 2875 C C . GLU A 1 361 ? -31.281 5.672 25.790 1.00 54.56 361 GLU A C 1
ATOM 2877 O O . GLU A 1 361 ? -30.241 6.333 25.805 1.00 54.56 361 GLU A O 1
ATOM 2882 N N . GLY A 1 362 ? -31.689 5.050 24.679 1.00 54.84 362 GLY A N 1
ATOM 2883 C CA . GLY A 1 362 ? -30.975 5.095 23.403 1.00 54.84 362 GLY A CA 1
ATOM 2884 C C . GLY A 1 362 ? -30.904 6.500 22.798 1.00 54.84 362 GLY A C 1
ATOM 2885 O O . GLY A 1 362 ? -29.889 6.854 22.199 1.00 54.84 362 GLY A O 1
ATOM 2886 N N . ILE A 1 363 ? -31.932 7.328 23.010 1.00 54.41 363 ILE A N 1
ATOM 2887 C CA . ILE A 1 363 ? -31.991 8.718 22.523 1.00 54.41 363 ILE A CA 1
ATOM 2888 C C . ILE A 1 363 ? -31.079 9.639 23.353 1.00 54.41 363 ILE A C 1
ATOM 2890 O O . ILE A 1 363 ? -30.362 10.469 22.791 1.00 54.41 363 ILE A O 1
ATOM 2894 N N . ALA A 1 364 ? -31.038 9.464 24.678 1.00 56.19 364 ALA A N 1
ATOM 2895 C CA . ALA A 1 364 ? -30.116 10.206 25.543 1.00 56.19 364 ALA A CA 1
ATOM 2896 C C . ALA A 1 364 ? -28.645 9.853 25.239 1.00 56.19 364 ALA A C 1
ATOM 2898 O O . ALA A 1 364 ? -27.795 10.737 25.098 1.00 56.19 364 ALA A O 1
ATOM 2899 N N . ASN A 1 365 ? -28.358 8.562 25.035 1.00 55.75 365 ASN A N 1
ATOM 2900 C CA . ASN A 1 365 ? -27.045 8.088 24.595 1.00 55.75 365 ASN A CA 1
ATOM 2901 C C . ASN A 1 365 ? -26.679 8.596 23.194 1.00 55.75 365 ASN A C 1
ATOM 2903 O O . ASN A 1 365 ? -25.510 8.892 22.948 1.00 55.75 365 ASN A O 1
ATOM 2907 N N . LEU A 1 366 ? -27.655 8.749 22.292 1.00 54.28 366 LEU A N 1
ATOM 2908 C CA . LEU A 1 366 ? -27.448 9.343 20.972 1.00 54.28 366 LEU A CA 1
ATOM 2909 C C . LEU A 1 366 ? -26.988 10.799 21.083 1.00 54.28 366 LEU A C 1
ATOM 2911 O O . LEU A 1 366 ? -25.986 11.158 20.474 1.00 54.28 366 LEU A O 1
ATOM 2915 N N . GLN A 1 367 ? -27.674 11.631 21.871 1.00 55.78 367 GLN A N 1
ATOM 2916 C CA . GLN A 1 367 ? -27.284 13.035 22.058 1.00 55.78 367 GLN A CA 1
ATOM 2917 C C . GLN A 1 367 ? -25.879 13.159 22.661 1.00 55.78 367 GLN A C 1
ATOM 2919 O O . GLN A 1 367 ? -25.071 13.961 22.191 1.00 55.78 367 GLN A O 1
ATOM 2924 N N . TYR A 1 368 ? -25.545 12.308 23.633 1.00 54.94 368 TYR A N 1
ATOM 2925 C CA . TYR A 1 368 ? -24.197 12.241 24.198 1.00 54.94 368 TYR A CA 1
ATOM 2926 C C . TYR A 1 368 ? -23.138 11.783 23.173 1.00 54.94 368 TYR A C 1
ATOM 2928 O O . TYR A 1 368 ? -22.046 12.355 23.084 1.00 54.94 368 TYR A O 1
ATOM 2936 N N . ALA A 1 369 ? -23.456 10.767 22.368 1.00 51.34 369 ALA A N 1
ATOM 2937 C CA . ALA A 1 369 ? -22.583 10.233 21.324 1.00 51.34 369 ALA A CA 1
ATOM 2938 C C . ALA A 1 369 ? -22.366 11.220 20.164 1.00 51.34 369 ALA A C 1
ATOM 2940 O O . ALA A 1 369 ? -21.276 11.276 19.601 1.00 51.34 369 ALA A O 1
ATOM 2941 N N . LEU A 1 370 ? -23.383 12.008 19.812 1.00 51.69 370 LEU A N 1
ATOM 2942 C CA . LEU A 1 370 ? -23.302 13.051 18.790 1.00 51.69 370 LEU A CA 1
ATOM 2943 C C . LEU A 1 370 ? -22.351 14.172 19.221 1.00 51.69 370 LEU A C 1
ATOM 2945 O O . LEU A 1 370 ? -21.455 14.527 18.459 1.00 51.69 370 LEU A O 1
ATOM 2949 N N . HIS A 1 371 ? -22.479 14.648 20.463 1.00 49.78 371 HIS A N 1
ATOM 2950 C CA . HIS A 1 371 ? -21.604 15.688 21.010 1.00 49.78 371 HIS A CA 1
ATOM 2951 C C . HIS A 1 371 ? -20.146 15.242 21.167 1.00 49.78 371 HIS A C 1
ATOM 2953 O O . HIS A 1 371 ? -19.237 16.038 20.967 1.00 49.78 371 HIS A O 1
ATOM 2959 N N . THR A 1 372 ? -19.895 13.973 21.493 1.00 46.22 372 THR A N 1
ATOM 2960 C CA . THR A 1 372 ? -18.522 13.453 21.648 1.00 46.22 372 THR A CA 1
ATOM 2961 C C . THR A 1 372 ? -17.819 13.153 20.321 1.00 46.22 372 THR A C 1
ATOM 2963 O O . THR A 1 372 ? -16.596 13.025 20.299 1.00 46.22 372 THR A O 1
ATOM 2966 N N . LYS A 1 373 ? -18.560 13.045 19.211 1.00 47.41 373 LYS A N 1
ATOM 2967 C CA . LYS A 1 373 ? -18.019 12.660 17.898 1.00 47.41 373 LYS A CA 1
ATOM 2968 C C . LYS A 1 373 ? -17.622 13.834 17.009 1.00 47.41 373 LYS A C 1
ATOM 2970 O O . LYS A 1 373 ? -16.805 13.647 16.111 1.00 47.41 373 LYS A O 1
ATOM 2975 N N . GLU A 1 374 ? -18.127 15.038 17.277 1.00 47.00 374 GLU A N 1
ATOM 2976 C CA . GLU A 1 374 ? -17.644 16.267 16.622 1.00 47.00 374 GLU A CA 1
ATOM 2977 C C . GLU A 1 374 ? -16.138 16.528 16.865 1.00 47.00 374 GLU A C 1
ATOM 2979 O O . GLU A 1 374 ? -15.533 17.332 16.149 1.00 47.00 374 GLU A O 1
ATOM 2984 N N . ASP A 1 375 ? -15.529 15.782 17.798 1.00 47.41 375 ASP A N 1
ATOM 2985 C CA . ASP A 1 375 ? -14.115 15.830 18.181 1.00 47.41 375 ASP A CA 1
ATOM 2986 C C . ASP A 1 375 ? -13.260 14.627 17.701 1.00 47.41 375 ASP A C 1
ATOM 2988 O O . ASP A 1 375 ? -12.063 14.573 18.005 1.00 47.41 375 ASP A O 1
ATOM 2992 N N . GLU A 1 376 ? -13.808 13.649 16.958 1.00 59.00 376 GLU A N 1
ATOM 2993 C CA . GLU A 1 376 ? -13.010 12.512 16.453 1.00 59.00 376 GLU A CA 1
ATOM 2994 C C . GLU A 1 376 ? -12.138 12.904 15.244 1.00 59.00 376 GLU A C 1
ATOM 2996 O O . GLU A 1 376 ? -12.601 13.476 14.255 1.00 59.00 376 GLU A O 1
ATOM 3001 N N . ALA A 1 377 ? -10.848 12.562 15.310 1.00 67.94 377 ALA A N 1
ATOM 3002 C CA . ALA A 1 377 ? -9.902 12.819 14.231 1.00 67.94 377 ALA A CA 1
ATOM 3003 C C . ALA A 1 377 ? -10.193 11.933 12.995 1.00 67.94 377 ALA A C 1
ATOM 3005 O O . ALA A 1 377 ? -10.650 10.797 13.136 1.00 67.94 377 ALA A O 1
ATOM 3006 N N . PRO A 1 378 ? -9.896 12.396 11.765 1.00 78.56 378 PRO A N 1
ATOM 3007 C CA . PRO A 1 378 ? -10.016 11.566 10.567 1.00 78.56 378 PRO A CA 1
ATOM 3008 C C . PRO A 1 378 ? -9.140 10.304 10.624 1.00 78.56 378 PRO A C 1
ATOM 3010 O O . PRO A 1 378 ? -8.027 10.336 11.141 1.00 78.56 378 PRO A O 1
ATOM 3013 N N . TRP A 1 379 ? -9.587 9.214 9.993 1.00 75.62 379 TRP A N 1
ATOM 3014 C CA . TRP A 1 379 ? -8.926 7.897 10.053 1.00 75.62 379 TRP A CA 1
ATOM 3015 C C . TRP A 1 379 ? -7.439 7.899 9.653 1.00 75.62 379 TRP A C 1
ATOM 3017 O O . TRP A 1 379 ? -6.651 7.136 10.201 1.00 75.62 379 TRP A O 1
ATOM 3027 N N . TYR A 1 380 ? -7.030 8.750 8.707 1.00 80.75 380 TYR A N 1
ATOM 3028 C CA . TYR A 1 380 ? -5.634 8.827 8.265 1.00 80.75 380 TYR A CA 1
ATOM 3029 C C . TYR A 1 380 ? -4.730 9.499 9.311 1.00 80.75 380 TYR A C 1
ATOM 3031 O O . TYR A 1 380 ? -3.550 9.174 9.392 1.00 80.75 380 TYR A O 1
ATOM 3039 N N . VAL A 1 381 ? -5.277 10.398 10.142 1.00 84.56 381 VAL A N 1
ATOM 3040 C CA . VAL A 1 381 ? -4.567 10.993 11.288 1.00 84.56 381 VAL A CA 1
ATOM 3041 C C . VAL A 1 381 ? -4.259 9.898 12.302 1.00 84.56 381 VAL A C 1
ATOM 3043 O O . VAL A 1 381 ? -3.120 9.768 12.748 1.00 84.56 381 VAL A O 1
ATOM 3046 N N . GLU A 1 382 ? -5.263 9.073 12.605 1.00 81.38 382 GLU A N 1
ATOM 3047 C CA . GLU A 1 382 ? -5.115 7.927 13.500 1.00 81.38 382 GLU A CA 1
ATOM 3048 C C . GLU A 1 382 ? -4.108 6.904 12.947 1.00 81.38 382 GLU A C 1
ATOM 3050 O O . GLU A 1 382 ? -3.279 6.403 13.703 1.00 81.38 382 GLU A O 1
ATOM 3055 N N . LEU A 1 383 ? -4.126 6.635 11.633 1.00 82.19 383 LEU A N 1
ATOM 3056 C CA . LEU A 1 383 ? -3.191 5.717 10.972 1.00 82.19 383 LEU A CA 1
ATOM 3057 C C . LEU A 1 383 ? -1.733 6.184 11.084 1.00 82.19 383 LEU A C 1
ATOM 3059 O O . LEU A 1 383 ? -0.877 5.405 11.498 1.00 82.19 383 LEU A O 1
ATOM 3063 N N . PHE A 1 384 ? -1.434 7.439 10.738 1.00 87.50 384 PHE A N 1
ATOM 3064 C CA . PHE A 1 384 ? -0.060 7.950 10.809 1.00 87.50 384 PHE A CA 1
ATOM 3065 C C . PHE A 1 384 ? 0.463 7.976 12.249 1.00 87.50 384 PHE A C 1
ATOM 3067 O O . PHE A 1 384 ? 1.611 7.600 12.489 1.00 87.50 384 PHE A O 1
ATOM 3074 N N . LEU A 1 385 ? -0.382 8.349 13.218 1.00 86.50 385 LEU A N 1
ATOM 3075 C CA . LEU A 1 385 ? -0.036 8.279 14.641 1.00 86.50 385 LEU A CA 1
ATOM 3076 C C . LEU A 1 385 ? 0.166 6.841 15.120 1.00 86.50 385 LEU A C 1
ATOM 3078 O O . LEU A 1 385 ? 1.055 6.602 15.931 1.00 86.50 385 LEU A O 1
ATOM 3082 N N . ALA A 1 386 ? -0.618 5.886 14.617 1.00 81.88 386 ALA A N 1
ATOM 3083 C CA . ALA A 1 386 ? -0.441 4.475 14.935 1.00 81.88 386 ALA A CA 1
ATOM 3084 C C . ALA A 1 386 ? 0.905 3.948 14.421 1.00 81.88 386 ALA A C 1
ATOM 3086 O O . ALA A 1 386 ? 1.648 3.362 15.200 1.00 81.88 386 ALA A O 1
ATOM 3087 N N . ILE A 1 387 ? 1.257 4.207 13.156 1.00 84.62 387 ILE A N 1
ATOM 3088 C CA . ILE A 1 387 ? 2.539 3.768 12.578 1.00 84.62 387 ILE A CA 1
ATOM 3089 C C . ILE A 1 387 ? 3.714 4.394 13.342 1.00 84.62 387 ILE A C 1
ATOM 3091 O O . ILE A 1 387 ? 4.631 3.688 13.757 1.00 84.62 387 ILE A O 1
ATOM 3095 N N . ALA A 1 388 ? 3.665 5.704 13.591 1.00 86.69 388 ALA A N 1
ATOM 3096 C CA . ALA A 1 388 ? 4.699 6.401 14.352 1.00 86.69 388 ALA A CA 1
ATOM 3097 C C . ALA A 1 388 ? 4.799 5.882 15.803 1.00 86.69 388 ALA A C 1
ATOM 3099 O O . ALA A 1 388 ? 5.893 5.699 16.335 1.00 86.69 388 ALA A O 1
ATOM 3100 N N . GLY A 1 389 ? 3.655 5.575 16.421 1.00 84.69 389 GLY A N 1
ATOM 3101 C CA . GLY A 1 389 ? 3.572 4.978 17.750 1.00 84.69 389 GLY A CA 1
ATOM 3102 C C . GLY A 1 389 ? 4.118 3.549 17.826 1.00 84.69 389 GLY A C 1
ATOM 3103 O O . GLY A 1 389 ? 4.669 3.192 18.865 1.00 84.69 389 GLY A O 1
ATOM 3104 N N . VAL A 1 390 ? 4.012 2.749 16.756 1.00 83.62 390 VAL A N 1
ATOM 3105 C CA . VAL A 1 390 ? 4.637 1.414 16.662 1.00 83.62 390 VAL A CA 1
ATOM 3106 C C . VAL A 1 390 ? 6.157 1.536 16.615 1.00 83.62 390 VAL A C 1
ATOM 3108 O O . VAL A 1 390 ? 6.838 0.821 17.342 1.00 83.62 390 VAL A O 1
ATOM 3111 N N . VAL A 1 391 ? 6.701 2.478 15.837 1.00 84.94 391 VAL A N 1
ATOM 3112 C CA . VAL A 1 391 ? 8.153 2.735 15.807 1.00 84.94 391 VAL A CA 1
ATOM 3113 C C . VAL A 1 391 ? 8.666 3.123 17.198 1.00 84.94 391 VAL A C 1
ATOM 3115 O O . VAL A 1 391 ? 9.652 2.562 17.670 1.00 84.94 391 VAL A O 1
ATOM 3118 N N . ALA A 1 392 ? 7.957 4.015 17.898 1.00 86.12 392 ALA A N 1
ATOM 3119 C CA . ALA A 1 392 ? 8.286 4.358 19.282 1.00 86.12 392 ALA A CA 1
ATOM 3120 C C . ALA A 1 392 ? 8.162 3.152 20.236 1.00 86.12 392 ALA A C 1
ATOM 3122 O O . ALA A 1 392 ? 8.998 2.982 21.122 1.00 86.12 392 ALA A O 1
ATOM 3123 N N . ALA A 1 393 ? 7.158 2.285 20.042 1.00 85.31 393 ALA A N 1
ATOM 3124 C CA . ALA A 1 393 ? 6.999 1.058 20.826 1.00 85.31 393 ALA A CA 1
ATOM 3125 C C . ALA A 1 393 ? 8.202 0.122 20.662 1.00 85.31 393 ALA A C 1
ATOM 3127 O O . ALA A 1 393 ? 8.704 -0.389 21.658 1.00 85.31 393 ALA A O 1
ATOM 3128 N N . LEU A 1 394 ? 8.688 -0.073 19.431 1.00 85.12 394 LEU A N 1
ATOM 3129 C CA . LEU A 1 394 ? 9.839 -0.935 19.149 1.00 85.12 394 LEU A CA 1
ATOM 3130 C C . LEU A 1 394 ? 11.081 -0.476 19.921 1.00 85.12 394 LEU A C 1
ATOM 3132 O O . LEU A 1 394 ? 11.689 -1.279 20.625 1.00 85.12 394 LEU A O 1
ATOM 3136 N N . PHE A 1 395 ? 11.405 0.820 19.882 1.00 84.69 395 PHE A N 1
ATOM 3137 C CA . PHE A 1 395 ? 12.518 1.358 20.672 1.00 84.69 395 PHE A CA 1
ATOM 3138 C C . PHE A 1 395 ? 12.282 1.240 22.181 1.00 84.69 395 PHE A C 1
ATOM 3140 O O . PHE A 1 395 ? 13.215 0.936 22.920 1.00 84.69 395 PHE A O 1
ATOM 3147 N N . GLY A 1 396 ? 11.041 1.421 22.644 1.00 83.81 396 GLY A N 1
ATOM 3148 C CA . GLY A 1 396 ? 10.675 1.223 24.049 1.00 83.81 396 GLY A CA 1
ATOM 3149 C C . GLY A 1 396 ? 10.863 -0.220 24.528 1.00 83.81 396 GLY A C 1
ATOM 3150 O O . GLY A 1 396 ? 11.346 -0.431 25.638 1.00 83.81 396 GLY A O 1
ATOM 3151 N N . ILE A 1 397 ? 10.535 -1.208 23.689 1.00 84.12 397 ILE A N 1
ATOM 3152 C CA . ILE A 1 397 ? 10.737 -2.639 23.976 1.00 84.12 397 ILE A CA 1
ATOM 3153 C C . ILE A 1 397 ? 12.228 -2.947 24.093 1.00 84.12 397 ILE A C 1
ATOM 3155 O O . ILE A 1 397 ? 12.649 -3.544 25.083 1.00 84.12 397 ILE A O 1
ATOM 3159 N N . VAL A 1 398 ? 13.026 -2.510 23.113 1.00 83.62 398 VAL A N 1
ATOM 3160 C CA . VAL A 1 398 ? 14.480 -2.722 23.124 1.00 83.62 398 VAL A CA 1
ATOM 3161 C C . VAL A 1 398 ? 15.107 -2.032 24.338 1.00 83.62 398 VAL A C 1
ATOM 3163 O O . VAL A 1 398 ? 15.901 -2.649 25.042 1.00 83.62 398 VAL A O 1
ATOM 3166 N N . PHE A 1 399 ? 14.703 -0.794 24.645 1.00 85.69 399 PHE A N 1
ATOM 3167 C CA . PHE A 1 399 ? 15.160 -0.077 25.839 1.00 85.69 399 PHE A CA 1
ATOM 3168 C C . PHE A 1 399 ? 14.870 -0.872 27.112 1.00 85.69 399 PHE A C 1
ATOM 3170 O O . PHE A 1 399 ? 15.781 -1.101 27.904 1.00 85.69 399 PHE A O 1
ATOM 3177 N N . LEU A 1 400 ? 13.620 -1.304 27.300 1.00 83.31 400 LEU A N 1
ATOM 3178 C CA . LEU A 1 400 ? 13.209 -2.026 28.499 1.00 83.31 400 LEU A CA 1
ATOM 3179 C C . LEU A 1 400 ? 13.984 -3.340 28.653 1.00 83.31 400 LEU A C 1
ATOM 3181 O O . LEU A 1 400 ? 14.455 -3.636 29.748 1.00 83.31 400 LEU A O 1
ATOM 3185 N N . GLY A 1 401 ? 14.150 -4.093 27.561 1.00 80.62 401 GLY A N 1
ATOM 3186 C CA . GLY A 1 401 ? 14.915 -5.339 27.553 1.00 80.62 401 GLY A CA 1
ATOM 3187 C C . GLY A 1 401 ? 16.369 -5.131 27.975 1.00 80.62 401 GLY A C 1
ATOM 3188 O O . GLY A 1 401 ? 16.821 -5.748 28.937 1.00 80.62 401 GLY A O 1
ATOM 3189 N N . VAL A 1 402 ? 17.085 -4.210 27.320 1.00 80.94 402 VAL A N 1
ATOM 3190 C CA . VAL A 1 402 ? 18.506 -3.956 27.622 1.00 80.94 402 VAL A CA 1
ATOM 3191 C C . VAL A 1 402 ? 18.682 -3.337 29.014 1.00 80.94 402 VAL A C 1
ATOM 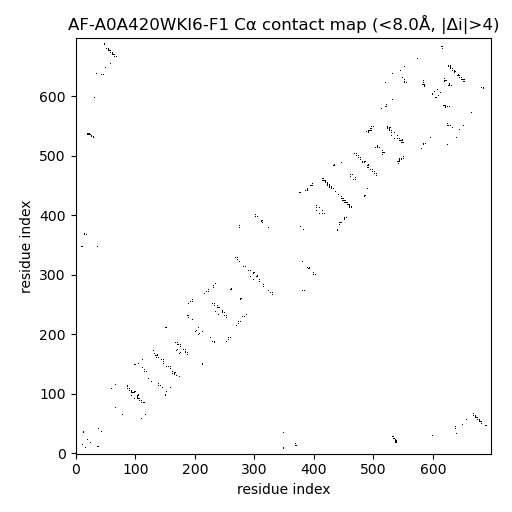3193 O O . VAL A 1 402 ? 19.591 -3.720 29.750 1.00 80.94 402 VAL A O 1
ATOM 3196 N N . PHE A 1 403 ? 17.804 -2.413 29.421 1.00 83.19 403 PHE A N 1
ATOM 3197 C CA . PHE A 1 403 ? 17.838 -1.818 30.759 1.00 83.19 403 PHE A CA 1
ATOM 3198 C C . PHE A 1 403 ? 17.709 -2.886 31.850 1.00 83.19 403 PHE A C 1
ATOM 3200 O O . PHE A 1 403 ? 18.510 -2.913 32.786 1.00 83.19 403 PHE A O 1
ATOM 3207 N N . LEU A 1 404 ? 16.739 -3.794 31.716 1.00 80.56 404 LEU A N 1
ATOM 3208 C CA . LEU A 1 404 ? 16.545 -4.873 32.681 1.00 80.56 404 LEU A CA 1
ATOM 3209 C C . LEU A 1 404 ? 17.698 -5.876 32.655 1.00 80.56 404 LEU A C 1
ATOM 3211 O O . LEU A 1 404 ? 18.149 -6.272 33.726 1.00 80.56 404 LEU A O 1
ATOM 3215 N N . ALA A 1 405 ? 18.226 -6.223 31.479 1.00 76.44 405 ALA A N 1
ATOM 3216 C CA . ALA A 1 405 ? 19.404 -7.080 31.369 1.00 76.44 405 ALA A CA 1
ATOM 3217 C C . ALA A 1 405 ? 20.621 -6.485 32.101 1.00 76.44 405 ALA A C 1
ATOM 3219 O O . ALA A 1 405 ? 21.335 -7.207 32.791 1.00 76.44 405 ALA A O 1
ATOM 3220 N N . LEU A 1 406 ? 20.831 -5.162 32.045 1.00 78.19 406 LEU A N 1
ATOM 3221 C CA . LEU A 1 406 ? 21.903 -4.516 32.812 1.00 78.19 406 LEU A CA 1
ATOM 3222 C C . LEU A 1 406 ? 21.644 -4.528 34.321 1.00 78.19 406 LEU A C 1
ATOM 3224 O O . LEU A 1 406 ? 22.523 -4.931 35.091 1.00 78.19 406 LEU A O 1
ATOM 3228 N N . VAL A 1 407 ? 20.453 -4.095 34.748 1.00 80.75 407 VAL A N 1
ATOM 3229 C CA . VAL A 1 407 ? 20.088 -4.001 36.174 1.00 80.75 407 VAL A CA 1
ATOM 3230 C C . VAL A 1 407 ? 20.128 -5.375 36.842 1.00 80.75 407 VAL A C 1
ATOM 3232 O O . VAL A 1 407 ? 20.604 -5.507 37.969 1.00 80.75 407 VAL A O 1
ATOM 3235 N N . PHE A 1 408 ? 19.674 -6.406 36.131 1.00 75.38 408 PHE A N 1
ATOM 3236 C CA . PHE A 1 408 ? 19.575 -7.777 36.621 1.00 75.38 408 PHE A CA 1
ATOM 3237 C C . PHE A 1 408 ? 20.666 -8.698 36.066 1.00 75.38 408 PHE A C 1
ATOM 3239 O O . PHE A 1 408 ? 20.548 -9.911 36.189 1.00 75.38 408 PHE A O 1
ATOM 3246 N N . SER A 1 409 ? 21.770 -8.148 35.550 1.00 69.50 409 SER A N 1
ATOM 3247 C CA . SER A 1 409 ? 22.903 -8.902 34.974 1.00 69.50 409 SER A CA 1
ATOM 3248 C C . SER A 1 409 ? 23.492 -9.980 35.899 1.00 69.50 409 SER A C 1
ATOM 3250 O O . SER A 1 409 ? 24.120 -10.930 35.434 1.00 69.50 409 SER A O 1
ATOM 3252 N N . ARG A 1 410 ? 23.281 -9.867 37.219 1.00 63.38 410 ARG A N 1
ATOM 3253 C CA . ARG A 1 410 ? 23.696 -10.862 38.226 1.00 63.38 410 ARG A CA 1
ATOM 3254 C C . ARG A 1 410 ? 22.657 -11.957 38.507 1.00 63.38 410 ARG A C 1
ATOM 3256 O O . ARG A 1 410 ? 23.004 -12.955 39.132 1.00 63.38 410 ARG A O 1
ATOM 3263 N N . ILE A 1 411 ? 21.408 -11.791 38.071 1.00 60.94 411 ILE A N 1
ATOM 3264 C CA . ILE A 1 411 ? 20.286 -12.707 38.317 1.00 60.94 411 ILE A CA 1
ATOM 3265 C C . ILE A 1 411 ? 19.901 -13.370 36.987 1.00 60.94 411 ILE A C 1
ATOM 3267 O O . ILE A 1 411 ? 19.134 -12.824 36.202 1.00 60.94 411 ILE A O 1
ATOM 3271 N N . ARG A 1 412 ? 20.430 -14.572 36.721 1.00 56.41 412 ARG A N 1
ATOM 3272 C CA . ARG A 1 412 ? 19.931 -15.445 35.642 1.00 56.41 412 ARG A CA 1
ATOM 3273 C C . ARG A 1 412 ? 18.607 -16.045 36.137 1.00 56.41 412 ARG A C 1
ATOM 3275 O O . ARG A 1 412 ? 18.683 -16.919 36.999 1.00 56.41 412 ARG A O 1
ATOM 3282 N N . PRO A 1 413 ? 17.419 -15.557 35.725 1.00 59.75 413 PRO A N 1
ATOM 3283 C CA . PRO A 1 413 ? 17.035 -15.304 34.332 1.00 59.75 413 PRO A CA 1
ATOM 3284 C C . PRO A 1 413 ? 16.444 -13.901 34.058 1.00 59.75 413 PRO A C 1
ATOM 3286 O O . PRO A 1 413 ? 15.555 -13.426 34.767 1.00 59.75 413 PRO A O 1
ATOM 3289 N N . GLU A 1 414 ? 16.844 -13.293 32.936 1.00 66.19 414 GLU A N 1
ATOM 3290 C CA . GLU A 1 414 ? 16.370 -11.980 32.448 1.00 66.19 414 GLU A CA 1
ATOM 3291 C C . GLU A 1 414 ? 14.842 -11.908 32.232 1.00 66.19 414 GLU A C 1
ATOM 3293 O O . GLU A 1 414 ? 14.247 -10.828 32.252 1.00 66.19 414 GLU A O 1
ATOM 3298 N N . GLY A 1 415 ? 14.178 -13.059 32.079 1.00 77.00 415 GLY A N 1
ATOM 3299 C CA . GLY A 1 415 ? 12.747 -13.127 31.793 1.00 77.00 415 GLY A CA 1
ATOM 3300 C C . GLY A 1 415 ? 11.829 -12.740 32.959 1.00 77.00 415 GLY A C 1
ATOM 3301 O O . GLY A 1 415 ? 10.762 -12.172 32.728 1.00 77.00 415 GLY A O 1
ATOM 3302 N N . GLY A 1 416 ? 12.238 -12.975 34.212 1.00 82.25 416 GLY A N 1
ATOM 3303 C CA . GLY A 1 416 ? 11.437 -12.640 35.400 1.00 82.25 416 GLY A CA 1
ATOM 3304 C C . GLY A 1 416 ? 11.187 -11.132 35.555 1.00 82.25 416 GLY A C 1
ATOM 3305 O O . GLY A 1 416 ? 10.029 -10.708 35.622 1.00 82.25 416 GLY A O 1
ATOM 3306 N N . PRO A 1 417 ? 12.242 -10.298 35.555 1.00 84.19 417 PRO A N 1
ATOM 3307 C CA . PRO A 1 417 ? 12.103 -8.845 35.556 1.00 84.19 417 PRO A CA 1
ATOM 3308 C C . PRO A 1 417 ? 11.293 -8.314 34.369 1.00 84.19 417 PRO A C 1
ATOM 3310 O O . PRO A 1 417 ? 10.452 -7.433 34.548 1.00 84.19 417 PRO A O 1
ATOM 3313 N N . LEU A 1 418 ? 11.496 -8.871 33.170 1.00 84.69 418 LEU A N 1
ATOM 3314 C CA . LEU A 1 418 ? 10.783 -8.444 31.964 1.00 84.69 418 LEU A CA 1
ATOM 3315 C C . LEU A 1 418 ? 9.280 -8.744 32.052 1.00 84.69 418 LEU A C 1
ATOM 3317 O O . LEU A 1 418 ? 8.463 -7.887 31.712 1.00 84.69 418 LEU A O 1
ATOM 3321 N N . LEU A 1 419 ? 8.915 -9.908 32.597 1.00 87.44 419 LEU A N 1
ATOM 3322 C CA . LEU A 1 419 ? 7.530 -10.284 32.870 1.00 87.44 419 LEU A CA 1
ATOM 3323 C C . LEU A 1 419 ? 6.878 -9.354 33.903 1.00 87.44 419 LEU A C 1
ATOM 3325 O O . LEU A 1 419 ? 5.759 -8.886 33.691 1.00 87.44 419 LEU A O 1
ATOM 3329 N N . LEU A 1 420 ? 7.574 -9.048 35.002 1.00 87.75 420 LEU A N 1
ATOM 3330 C CA . LEU A 1 420 ? 7.059 -8.170 36.057 1.00 87.75 420 LEU A CA 1
ATOM 3331 C C . LEU A 1 420 ? 6.878 -6.731 35.563 1.00 87.75 420 LEU A C 1
ATOM 3333 O O . LEU A 1 420 ? 5.802 -6.149 35.722 1.00 87.75 420 LEU A O 1
ATOM 3337 N N . CYS A 1 421 ? 7.902 -6.148 34.940 1.00 87.06 421 CYS A N 1
ATOM 3338 C CA . CYS A 1 421 ? 7.828 -4.793 34.396 1.00 87.06 421 CYS A CA 1
ATOM 3339 C C . CYS A 1 421 ? 6.808 -4.706 33.254 1.00 87.06 421 CYS A C 1
ATOM 3341 O O . CYS A 1 421 ? 5.959 -3.812 33.261 1.00 87.06 421 CYS A O 1
ATOM 3343 N N . GLY A 1 422 ? 6.837 -5.658 32.317 1.00 87.62 422 GLY A N 1
ATOM 3344 C CA . GLY A 1 422 ? 5.892 -5.748 31.205 1.00 87.62 422 GLY A CA 1
ATOM 3345 C C . GLY A 1 422 ? 4.445 -5.888 31.673 1.00 87.62 422 GLY A C 1
ATOM 3346 O O . GLY A 1 422 ? 3.576 -5.155 31.201 1.00 87.62 422 GLY A O 1
ATOM 3347 N N . GLY A 1 423 ? 4.198 -6.747 32.667 1.00 90.31 423 GLY A N 1
ATOM 3348 C CA . GLY A 1 423 ? 2.894 -6.929 33.306 1.00 90.31 423 GLY A CA 1
ATOM 3349 C C . GLY A 1 423 ? 2.351 -5.643 33.925 1.00 90.31 423 GLY A C 1
ATOM 3350 O O . GLY A 1 423 ? 1.209 -5.264 33.661 1.00 90.31 423 GLY A O 1
ATOM 3351 N N . ASN A 1 424 ? 3.180 -4.920 34.685 1.00 90.44 424 ASN A N 1
ATOM 3352 C CA . ASN A 1 424 ? 2.794 -3.636 35.280 1.00 90.44 424 ASN A CA 1
ATOM 3353 C C . ASN A 1 424 ? 2.485 -2.575 34.212 1.00 90.44 424 ASN A C 1
ATOM 3355 O O . ASN A 1 424 ? 1.458 -1.900 34.303 1.00 90.44 424 ASN A O 1
ATOM 3359 N N . ILE A 1 425 ? 3.326 -2.454 33.176 1.00 90.25 425 ILE A N 1
ATOM 3360 C CA . ILE A 1 425 ? 3.103 -1.520 32.061 1.00 90.25 425 ILE A CA 1
ATOM 3361 C C . ILE A 1 425 ? 1.801 -1.865 31.333 1.00 90.25 425 ILE A C 1
ATOM 3363 O O . ILE A 1 425 ? 0.984 -0.977 31.090 1.00 90.25 425 ILE A O 1
ATOM 3367 N N . PHE A 1 426 ? 1.578 -3.144 31.023 1.00 90.88 426 PHE A N 1
ATOM 3368 C CA . PHE A 1 426 ? 0.386 -3.610 30.320 1.00 90.88 426 PHE A CA 1
ATOM 3369 C C . PHE A 1 426 ? -0.888 -3.333 31.125 1.00 90.88 426 PHE A C 1
ATOM 3371 O O . PHE A 1 426 ? -1.829 -2.750 30.590 1.00 90.88 426 PHE A O 1
ATOM 3378 N N . LEU A 1 427 ? -0.914 -3.672 32.419 1.00 91.19 427 LEU A N 1
ATOM 3379 C CA . LEU A 1 427 ? -2.073 -3.446 33.289 1.00 91.19 427 LEU A CA 1
ATOM 3380 C C . LEU A 1 427 ? -2.355 -1.956 33.512 1.00 91.19 427 LEU A C 1
ATOM 3382 O O . LEU A 1 427 ? -3.512 -1.533 33.423 1.00 91.19 427 LEU A O 1
ATOM 3386 N N . LEU A 1 428 ? -1.317 -1.147 33.749 1.00 90.31 428 LEU A N 1
ATOM 3387 C CA . LEU A 1 428 ? -1.457 0.303 33.884 1.00 90.31 428 LEU A CA 1
ATOM 3388 C C . LEU A 1 428 ? -2.001 0.913 32.593 1.00 90.31 428 LEU A C 1
ATOM 3390 O O . LEU A 1 428 ? -2.961 1.685 32.626 1.00 90.31 428 LEU A O 1
ATOM 3394 N N . ALA A 1 429 ? -1.418 0.550 31.451 1.00 89.19 429 ALA A N 1
ATOM 3395 C CA . ALA A 1 429 ? -1.848 1.064 30.164 1.00 89.19 429 ALA A CA 1
ATOM 3396 C C . ALA A 1 429 ? -3.282 0.623 29.842 1.00 89.19 429 ALA A C 1
ATOM 3398 O O . ALA A 1 429 ? -4.082 1.451 29.412 1.00 89.19 429 ALA A O 1
ATOM 3399 N N . LEU A 1 430 ? -3.657 -0.621 30.157 1.00 88.31 430 LEU A N 1
ATOM 3400 C CA . LEU A 1 430 ? -5.021 -1.139 30.023 1.00 88.31 430 LEU A CA 1
ATOM 3401 C C . LEU A 1 430 ? -6.021 -0.335 30.864 1.00 88.31 430 LEU A C 1
ATOM 3403 O O . LEU A 1 430 ? -7.074 0.077 30.368 1.00 88.31 430 LEU A O 1
ATOM 3407 N N . PHE A 1 431 ? -5.688 -0.077 32.129 1.00 88.81 431 PHE A N 1
ATOM 3408 C CA . PHE A 1 431 ? -6.536 0.672 33.053 1.00 88.81 431 PHE A CA 1
ATOM 3409 C C . PHE A 1 431 ? -6.697 2.136 32.632 1.00 88.81 431 PHE A C 1
ATOM 3411 O O . PHE A 1 431 ? -7.819 2.645 32.551 1.00 88.81 431 PHE A O 1
ATOM 3418 N N . MET A 1 432 ? -5.592 2.809 32.304 1.00 86.94 432 MET A N 1
ATOM 3419 C CA . MET A 1 432 ? -5.602 4.207 31.865 1.00 86.94 432 MET A CA 1
ATOM 3420 C C . MET A 1 432 ? -6.334 4.363 30.534 1.00 86.94 432 MET A C 1
ATOM 3422 O O . MET A 1 432 ? -7.131 5.290 30.357 1.00 86.94 432 MET A O 1
ATOM 3426 N N . ARG A 1 433 ? -6.161 3.402 29.621 1.00 84.62 433 ARG A N 1
ATOM 3427 C CA . ARG A 1 433 ? -6.835 3.398 28.324 1.00 84.62 433 ARG A CA 1
ATOM 3428 C C . ARG A 1 433 ? -8.355 3.345 28.453 1.00 84.62 433 ARG A C 1
ATOM 3430 O O . ARG A 1 433 ? -9.027 3.950 27.621 1.00 84.62 433 ARG A O 1
ATOM 3437 N N . ARG A 1 434 ? -8.901 2.699 29.490 1.00 80.88 434 ARG A N 1
ATOM 3438 C CA . ARG A 1 434 ? -10.352 2.674 29.758 1.00 80.88 434 ARG A CA 1
ATOM 3439 C C . ARG A 1 434 ? -10.909 4.028 30.213 1.00 80.88 434 ARG A C 1
ATOM 3441 O O . ARG A 1 434 ? -12.079 4.304 29.967 1.00 80.88 434 ARG A O 1
ATOM 3448 N N . LYS A 1 435 ? -10.096 4.874 30.855 1.00 80.88 435 LYS A N 1
ATOM 3449 C CA . LYS A 1 435 ? -10.532 6.174 31.404 1.00 80.88 435 LYS A CA 1
ATOM 3450 C C . LYS A 1 435 ? -10.380 7.338 30.420 1.00 80.88 435 LYS A C 1
ATOM 3452 O O . LYS A 1 435 ? -11.108 8.323 30.509 1.00 80.88 435 LYS A O 1
ATOM 3457 N N . ILE A 1 436 ? -9.431 7.242 29.493 1.00 78.75 436 ILE A N 1
ATOM 3458 C CA . ILE A 1 436 ? -8.990 8.371 28.666 1.00 78.75 436 ILE A CA 1
ATOM 3459 C C . ILE A 1 436 ? -9.733 8.426 27.329 1.00 78.75 436 ILE A C 1
ATOM 3461 O O . ILE A 1 436 ? -9.750 7.461 26.564 1.00 78.75 436 ILE A O 1
ATOM 3465 N N . LYS A 1 437 ? -10.293 9.605 27.022 1.00 67.56 437 LYS A N 1
ATOM 3466 C CA . LYS A 1 437 ? -11.048 9.872 25.784 1.00 67.56 437 LYS A CA 1
ATOM 3467 C C . LYS A 1 437 ? -10.269 10.672 24.733 1.00 67.56 437 LYS A C 1
ATOM 3469 O O . LYS A 1 437 ? -10.539 10.514 23.548 1.00 67.56 437 LYS A O 1
ATOM 3474 N N . SER A 1 438 ? -9.284 11.477 25.146 1.00 71.12 438 SER A N 1
ATOM 3475 C CA . SER A 1 438 ? -8.476 12.312 24.239 1.00 71.12 438 SER A CA 1
ATOM 3476 C C . SER A 1 438 ? -7.753 11.463 23.179 1.00 71.12 438 SER A C 1
ATOM 3478 O O . SER A 1 438 ? -6.978 10.588 23.570 1.00 71.12 438 SER A O 1
ATOM 3480 N N . PRO A 1 439 ? -7.936 11.717 21.866 1.00 66.75 439 PRO A N 1
ATOM 3481 C CA . PRO A 1 439 ? -7.388 10.880 20.792 1.00 66.75 439 PRO A CA 1
ATOM 3482 C C . PRO A 1 439 ? -5.867 10.727 20.885 1.00 66.75 439 PRO A C 1
ATOM 3484 O O . PRO A 1 439 ? -5.341 9.627 20.771 1.00 66.75 439 PRO A O 1
ATOM 3487 N N . PHE A 1 440 ? -5.150 11.800 21.208 1.00 66.12 440 PHE A N 1
ATOM 3488 C CA . PHE A 1 440 ? -3.690 11.774 21.310 1.00 66.12 440 PHE A CA 1
ATOM 3489 C C . PHE A 1 440 ? -3.191 10.941 22.489 1.00 66.12 440 PHE A C 1
ATOM 3491 O O . PHE A 1 440 ? -2.293 10.114 22.350 1.00 66.12 440 PHE A O 1
ATOM 3498 N N . THR A 1 441 ? -3.821 11.107 23.650 1.00 74.19 441 THR A N 1
ATOM 3499 C CA . THR A 1 441 ? -3.465 10.347 24.847 1.00 74.19 441 THR A CA 1
ATOM 3500 C C . THR A 1 441 ? -3.823 8.865 24.683 1.00 74.19 441 THR A C 1
ATOM 3502 O O . THR A 1 441 ? -3.119 8.005 25.207 1.00 74.19 441 THR A O 1
ATOM 3505 N N . ARG A 1 442 ? -4.857 8.539 23.890 1.00 78.81 442 ARG A N 1
ATOM 3506 C CA . ARG A 1 442 ? -5.170 7.151 23.510 1.00 78.81 442 ARG A CA 1
ATOM 3507 C C . ARG A 1 442 ? -4.003 6.490 22.778 1.00 78.81 442 ARG A C 1
ATOM 3509 O O . ARG A 1 442 ? -3.641 5.379 23.146 1.00 78.81 442 ARG A O 1
ATOM 3516 N N . HIS A 1 443 ? -3.398 7.159 21.794 1.00 75.75 443 HIS A N 1
ATOM 3517 C CA . HIS A 1 443 ? -2.268 6.602 21.039 1.00 75.75 443 HIS A CA 1
ATOM 3518 C C . HIS A 1 443 ? -1.045 6.333 21.922 1.00 75.75 443 HIS A C 1
ATOM 3520 O O . HIS A 1 443 ? -0.429 5.282 21.792 1.00 75.75 443 HIS A O 1
ATOM 3526 N N . PHE A 1 444 ? -0.745 7.221 22.873 1.00 76.56 444 PHE A N 1
ATOM 3527 C CA . PHE A 1 444 ? 0.337 7.004 23.837 1.00 76.56 444 PHE A CA 1
ATOM 3528 C C . PHE A 1 444 ? 0.132 5.724 24.666 1.00 76.56 444 PHE A C 1
ATOM 3530 O O . PHE A 1 444 ? 1.023 4.880 24.750 1.00 76.56 444 PHE A O 1
ATOM 3537 N N . PHE A 1 445 ? -1.066 5.529 25.227 1.00 83.31 445 PHE A N 1
ATOM 3538 C CA . PHE A 1 445 ? -1.366 4.309 25.981 1.00 83.31 445 PHE A CA 1
ATOM 3539 C C . PHE A 1 445 ? -1.477 3.067 25.089 1.00 83.31 445 PHE A C 1
ATOM 3541 O O . PHE A 1 445 ? -1.146 1.977 25.542 1.00 83.31 445 PHE A O 1
ATOM 3548 N N . ASN A 1 446 ? -1.875 3.217 23.823 1.00 80.38 446 ASN A N 1
ATOM 3549 C CA . ASN A 1 446 ? -1.824 2.136 22.838 1.00 80.38 446 ASN A CA 1
ATOM 3550 C C . ASN A 1 446 ? -0.372 1.678 22.590 1.00 80.38 446 ASN A C 1
ATOM 3552 O O . ASN A 1 446 ? -0.110 0.480 22.580 1.00 80.38 446 ASN A O 1
ATOM 3556 N N . THR A 1 447 ? 0.580 2.609 22.464 1.00 80.31 447 THR A N 1
ATOM 3557 C CA . THR A 1 447 ? 2.019 2.300 22.378 1.00 80.31 447 THR A CA 1
ATOM 3558 C C . THR A 1 447 ? 2.506 1.571 23.632 1.00 80.31 447 THR A C 1
ATOM 3560 O O . THR A 1 447 ? 3.130 0.519 23.517 1.00 80.31 447 THR A O 1
ATOM 3563 N N . LEU A 1 448 ? 2.170 2.061 24.832 1.00 84.38 448 LEU A N 1
ATOM 3564 C CA . LEU A 1 448 ? 2.547 1.396 26.089 1.00 84.38 448 LEU A CA 1
ATOM 3565 C C . LEU A 1 448 ? 1.952 -0.011 26.226 1.00 84.38 448 LEU A C 1
ATOM 3567 O O . LEU A 1 448 ? 2.627 -0.909 26.722 1.00 84.38 448 LEU A O 1
ATOM 3571 N N . LEU A 1 449 ? 0.719 -0.223 25.760 1.00 87.94 449 LEU A N 1
ATOM 3572 C CA . LEU A 1 449 ? 0.102 -1.550 25.714 1.00 87.94 449 LEU A CA 1
ATOM 3573 C C . LEU A 1 449 ? 0.916 -2.519 24.855 1.00 87.94 449 LEU A C 1
ATOM 3575 O O . LEU A 1 449 ? 1.153 -3.639 25.293 1.00 87.94 449 LEU A O 1
ATOM 3579 N N . VAL A 1 450 ? 1.370 -2.093 23.672 1.00 85.25 450 VAL A N 1
ATOM 3580 C CA . VAL A 1 450 ? 2.207 -2.920 22.785 1.00 85.25 450 VAL A CA 1
ATOM 3581 C C . VAL A 1 450 ? 3.565 -3.224 23.426 1.00 85.25 450 VAL A C 1
ATOM 3583 O O . VAL A 1 450 ? 4.026 -4.365 23.358 1.00 85.25 450 VAL A O 1
ATOM 3586 N N . VAL A 1 451 ? 4.181 -2.243 24.099 1.00 86.25 451 VAL A N 1
ATOM 3587 C CA . VAL A 1 451 ? 5.443 -2.439 24.837 1.00 86.25 451 VAL A CA 1
ATOM 3588 C C . VAL A 1 451 ? 5.266 -3.464 25.960 1.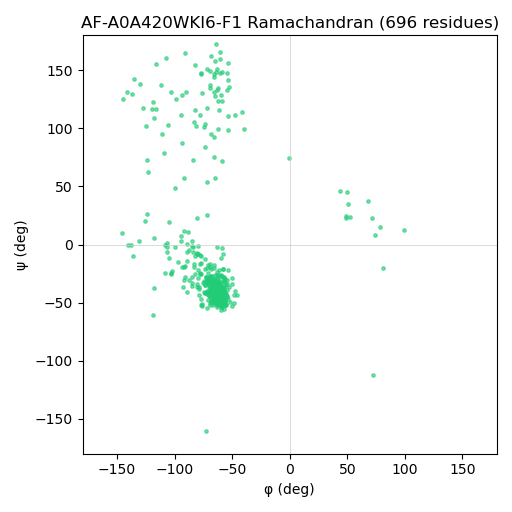00 86.25 451 VAL A C 1
ATOM 3590 O O . VAL A 1 451 ? 6.017 -4.434 26.024 1.00 86.25 451 VAL A O 1
ATOM 3593 N N . GLY A 1 452 ? 4.251 -3.287 26.813 1.00 88.94 452 GLY A N 1
ATOM 3594 C CA . GLY A 1 452 ? 3.964 -4.200 27.921 1.00 88.94 452 GLY A CA 1
ATOM 3595 C C . GLY A 1 452 ? 3.601 -5.608 27.445 1.00 88.94 452 GLY A C 1
ATOM 3596 O O . GLY A 1 452 ? 4.125 -6.584 27.973 1.00 88.94 452 GLY A O 1
ATOM 3597 N N . PHE A 1 453 ? 2.773 -5.712 26.401 1.00 90.62 453 PHE A N 1
ATOM 3598 C CA . PHE A 1 453 ? 2.420 -6.978 25.754 1.00 90.62 453 PHE A CA 1
ATOM 3599 C C . PHE A 1 453 ? 3.668 -7.727 25.274 1.00 90.62 453 PHE A C 1
ATOM 3601 O O . PHE A 1 453 ? 3.872 -8.882 25.634 1.00 90.62 453 PHE A O 1
ATOM 3608 N N . SER A 1 454 ? 4.538 -7.052 24.520 1.00 88.62 454 SER A N 1
ATOM 3609 C CA . SER A 1 454 ? 5.751 -7.666 23.968 1.00 88.62 454 SER A CA 1
ATOM 3610 C C . SER A 1 454 ? 6.725 -8.078 25.071 1.00 88.62 454 SER A C 1
ATOM 3612 O O . SER A 1 454 ? 7.278 -9.172 25.022 1.00 88.62 454 SER A O 1
ATOM 3614 N N . ALA A 1 455 ? 6.894 -7.243 26.100 1.00 88.19 455 ALA A N 1
ATOM 3615 C CA . ALA A 1 455 ? 7.739 -7.554 27.250 1.00 88.19 455 ALA A CA 1
ATOM 3616 C C . ALA A 1 455 ? 7.261 -8.807 28.005 1.00 88.19 455 ALA A C 1
ATOM 3618 O O . ALA A 1 455 ? 8.083 -9.642 28.371 1.00 88.19 455 ALA A O 1
ATOM 3619 N N . ILE A 1 456 ? 5.946 -8.997 28.177 1.00 92.19 456 ILE A N 1
ATOM 3620 C CA . ILE A 1 456 ? 5.404 -10.233 28.765 1.00 92.19 456 ILE A CA 1
ATOM 3621 C C . ILE A 1 456 ? 5.779 -11.451 27.909 1.00 92.19 456 ILE A C 1
ATOM 3623 O O . ILE A 1 456 ? 6.250 -12.448 28.455 1.00 92.19 456 ILE A O 1
ATOM 3627 N N . LEU A 1 457 ? 5.613 -11.367 26.583 1.00 91.50 457 LEU A N 1
ATOM 3628 C CA . LEU A 1 457 ? 5.921 -12.479 25.676 1.00 91.50 457 LEU A CA 1
ATOM 3629 C C . LEU A 1 457 ? 7.401 -12.851 25.684 1.00 91.50 457 LEU A C 1
ATOM 3631 O O . LEU A 1 457 ? 7.729 -14.024 25.846 1.00 91.50 457 LEU A O 1
ATOM 3635 N N . PHE A 1 458 ? 8.291 -11.865 25.569 1.00 87.06 458 PHE A N 1
ATOM 3636 C CA . PHE A 1 458 ? 9.728 -12.106 25.683 1.00 87.06 458 PHE A CA 1
ATOM 3637 C C . PHE A 1 458 ? 10.090 -12.650 27.069 1.00 87.06 458 PHE A C 1
ATOM 3639 O O . PHE A 1 458 ? 10.872 -13.591 27.165 1.00 87.06 458 PHE A O 1
ATOM 3646 N N . GLY A 1 459 ? 9.487 -12.120 28.138 1.00 87.56 459 GLY A N 1
ATOM 3647 C CA . GLY A 1 459 ? 9.744 -12.565 29.507 1.00 87.56 459 GLY A CA 1
ATOM 3648 C C . GLY A 1 459 ? 9.396 -14.038 29.708 1.00 87.56 459 GLY A C 1
ATOM 3649 O O . GLY A 1 459 ? 10.210 -14.804 30.220 1.00 87.56 459 GLY A O 1
ATOM 3650 N N . ILE A 1 460 ? 8.223 -14.457 29.229 1.00 90.31 460 ILE A N 1
ATOM 3651 C CA . ILE A 1 460 ? 7.792 -15.862 29.247 1.00 90.31 460 ILE A CA 1
ATOM 3652 C C . ILE A 1 460 ? 8.671 -16.718 28.338 1.00 90.31 460 ILE A C 1
ATOM 3654 O O . ILE A 1 460 ? 9.064 -17.810 28.743 1.00 90.31 460 ILE A O 1
ATOM 3658 N N . GLY A 1 461 ? 9.031 -16.226 27.151 1.00 88.81 461 GLY A N 1
ATOM 3659 C CA . GLY A 1 461 ? 9.917 -16.935 26.226 1.00 88.81 461 GLY A CA 1
ATOM 3660 C C . GLY A 1 461 ? 11.287 -17.232 26.834 1.00 88.81 461 GLY A C 1
ATOM 3661 O O . GLY A 1 461 ? 11.774 -18.354 26.722 1.00 88.81 461 GLY A O 1
ATOM 3662 N N . PHE A 1 462 ? 11.871 -16.275 27.560 1.00 86.12 462 PHE A N 1
ATOM 3663 C CA . PHE A 1 462 ? 13.131 -16.477 28.279 1.00 86.12 462 PHE A CA 1
ATOM 3664 C C . PHE A 1 462 ? 13.002 -17.388 29.504 1.00 86.12 462 PHE A C 1
ATOM 3666 O O . PHE A 1 462 ? 13.964 -18.064 29.846 1.00 86.12 462 PHE A O 1
ATOM 3673 N N . LEU A 1 463 ? 11.852 -17.400 30.186 1.00 87.25 463 LEU A N 1
ATOM 3674 C CA . LEU A 1 463 ? 11.638 -18.249 31.366 1.00 87.25 463 LEU A CA 1
ATOM 3675 C C . LEU A 1 463 ? 11.331 -19.705 31.009 1.00 87.25 463 LEU A C 1
ATOM 3677 O O . LEU A 1 463 ? 11.720 -20.610 31.740 1.00 87.25 463 LEU A O 1
ATOM 3681 N N . THR A 1 464 ? 10.583 -19.921 29.928 1.00 89.19 464 THR A N 1
ATOM 3682 C CA . THR A 1 464 ? 10.036 -21.238 29.576 1.00 89.19 464 THR A CA 1
ATOM 3683 C C . THR A 1 464 ? 10.801 -21.922 28.454 1.00 89.19 464 THR A C 1
ATOM 3685 O O . THR A 1 464 ? 10.735 -23.143 28.355 1.00 89.19 464 THR A O 1
ATOM 3688 N N . HIS A 1 465 ? 11.496 -21.155 27.601 1.00 86.75 465 HIS A N 1
ATOM 3689 C CA . HIS A 1 465 ? 12.108 -21.632 26.356 1.00 86.75 465 HIS A CA 1
ATOM 3690 C C . HIS A 1 465 ? 11.152 -22.457 25.475 1.00 86.75 465 HIS A C 1
ATOM 3692 O O . HIS A 1 465 ? 11.594 -23.268 24.667 1.00 86.75 465 HIS A O 1
ATOM 3698 N N . ASN A 1 466 ? 9.841 -22.250 25.628 1.00 87.50 466 ASN A N 1
ATOM 3699 C CA . ASN A 1 466 ? 8.806 -23.000 24.937 1.00 87.50 466 ASN A CA 1
ATOM 3700 C C . ASN A 1 466 ? 7.969 -22.036 24.087 1.00 87.50 466 ASN A C 1
ATOM 3702 O O . ASN A 1 466 ? 7.315 -21.129 24.610 1.00 87.50 466 ASN A O 1
ATOM 3706 N N . THR A 1 467 ? 8.014 -22.229 22.770 1.00 85.75 467 THR A N 1
ATOM 3707 C CA . THR A 1 467 ? 7.312 -21.398 21.786 1.00 85.75 467 THR A CA 1
ATOM 3708 C C . THR A 1 467 ? 5.801 -21.455 21.944 1.00 85.75 467 THR A C 1
ATOM 3710 O O . THR A 1 467 ? 5.150 -20.417 21.840 1.00 85.75 467 THR A O 1
ATOM 3713 N N . ASP A 1 468 ? 5.254 -22.618 22.283 1.00 87.69 468 ASP A N 1
ATOM 3714 C CA . ASP A 1 468 ? 3.812 -22.822 22.409 1.00 87.69 468 ASP A CA 1
ATOM 3715 C C . ASP A 1 468 ? 3.288 -22.031 23.607 1.00 87.69 468 ASP A C 1
ATOM 3717 O O . ASP A 1 468 ? 2.295 -21.315 23.514 1.00 87.69 468 ASP A O 1
ATOM 3721 N N . VAL A 1 469 ? 4.004 -22.052 24.738 1.00 91.12 469 VAL A N 1
ATOM 3722 C CA . VAL A 1 469 ? 3.615 -21.274 25.929 1.00 91.12 469 VAL A CA 1
ATOM 3723 C C . VAL A 1 469 ? 3.593 -19.771 25.629 1.00 91.12 469 VAL A C 1
ATOM 3725 O O . VAL A 1 469 ? 2.679 -19.060 26.065 1.00 91.12 469 VAL A O 1
ATOM 3728 N N . VAL A 1 470 ? 4.562 -19.274 24.852 1.00 91.00 470 VAL A N 1
ATOM 3729 C CA . VAL A 1 470 ? 4.567 -17.880 24.377 1.00 91.00 470 VAL A CA 1
ATOM 3730 C C . VAL A 1 470 ? 3.348 -17.614 23.496 1.00 91.00 470 VAL A C 1
ATOM 3732 O O . VAL A 1 470 ? 2.696 -16.578 23.651 1.00 91.00 470 VAL A O 1
ATOM 3735 N N . LEU A 1 471 ? 3.002 -18.553 22.618 1.00 90.00 471 LEU A N 1
ATOM 3736 C CA . LEU A 1 471 ? 1.916 -18.414 21.659 1.00 90.00 471 LEU A CA 1
ATOM 3737 C C . LEU A 1 471 ? 0.539 -18.391 22.332 1.00 90.00 471 LEU A C 1
ATOM 3739 O O . LEU A 1 471 ? -0.229 -17.445 22.135 1.00 90.00 471 LEU A O 1
ATOM 3743 N N . TRP A 1 472 ? 0.273 -19.342 23.229 1.00 92.44 472 TRP A N 1
ATOM 3744 C CA . TRP A 1 472 ? -0.934 -19.375 24.059 1.00 92.44 472 TRP A CA 1
ATOM 3745 C C . TRP A 1 472 ? -1.059 -18.117 24.924 1.00 92.44 472 TRP A C 1
ATOM 3747 O O . TRP A 1 472 ? -2.152 -17.558 25.061 1.00 92.44 472 TRP A O 1
ATOM 3757 N N . THR A 1 473 ? 0.057 -17.603 25.455 1.00 93.06 473 THR A N 1
ATOM 3758 C CA . THR A 1 473 ? 0.051 -16.344 26.212 1.00 93.06 473 THR A CA 1
ATOM 3759 C C . THR A 1 473 ? -0.276 -15.147 25.314 1.00 93.06 473 THR A C 1
ATOM 3761 O O . THR A 1 473 ? -1.093 -14.301 25.689 1.00 93.06 473 THR A O 1
ATOM 3764 N N . ALA A 1 474 ? 0.293 -15.082 24.107 1.00 93.31 474 ALA A N 1
ATOM 3765 C CA . ALA A 1 474 ? -0.005 -14.037 23.128 1.00 93.31 474 ALA A CA 1
ATOM 3766 C C . ALA A 1 474 ? -1.484 -14.034 22.731 1.00 93.31 474 ALA A C 1
ATOM 3768 O O . ALA A 1 474 ? -2.102 -12.965 22.671 1.00 93.31 474 ALA A O 1
ATOM 3769 N N . MET A 1 475 ? -2.074 -15.215 22.536 1.00 93.00 475 MET A N 1
ATOM 3770 C CA . MET A 1 475 ? -3.503 -15.375 22.270 1.00 93.00 475 MET A CA 1
ATOM 3771 C C . MET A 1 475 ? -4.351 -14.905 23.455 1.00 93.00 475 MET A C 1
ATOM 3773 O O . MET A 1 475 ? -5.281 -14.116 23.265 1.00 93.00 475 MET A O 1
ATOM 3777 N N . ALA A 1 476 ? -4.013 -15.318 24.680 1.00 94.00 476 ALA A N 1
ATOM 3778 C CA . ALA A 1 476 ? -4.746 -14.941 25.887 1.00 94.00 476 ALA A CA 1
ATOM 3779 C C . ALA A 1 476 ? -4.715 -13.423 26.135 1.00 94.00 476 ALA A C 1
ATOM 3781 O O . ALA A 1 476 ? -5.759 -12.799 26.350 1.00 94.00 476 ALA A O 1
ATOM 3782 N N . LEU A 1 477 ? -3.534 -12.803 26.042 1.00 93.00 477 LEU A N 1
ATOM 3783 C CA . LEU A 1 477 ? -3.366 -11.357 26.199 1.00 93.00 477 LEU A CA 1
ATOM 3784 C C . LEU A 1 477 ? -4.074 -10.572 25.089 1.00 93.00 477 LEU A C 1
ATOM 3786 O O . LEU A 1 477 ? -4.705 -9.548 25.367 1.00 93.00 477 LEU A O 1
ATOM 3790 N N . SER A 1 478 ? -4.016 -11.058 23.846 1.00 92.44 478 SER A N 1
ATOM 3791 C CA . SER A 1 478 ? -4.705 -10.437 22.710 1.00 92.44 478 SER A CA 1
ATOM 3792 C C . SER A 1 478 ? -6.221 -10.504 22.874 1.00 92.44 478 SER A C 1
ATOM 3794 O O . SER A 1 478 ? -6.904 -9.496 22.682 1.00 92.44 478 SER A O 1
ATOM 3796 N N . GLY A 1 479 ? -6.750 -11.651 23.311 1.00 90.62 479 GLY A N 1
ATOM 3797 C CA . GLY A 1 479 ? -8.162 -11.823 23.646 1.00 90.62 479 GLY A CA 1
ATOM 3798 C C . GLY A 1 479 ? -8.610 -10.891 24.775 1.00 90.62 479 GLY A C 1
ATOM 3799 O O . GLY A 1 479 ? -9.627 -10.203 24.654 1.00 90.62 479 GLY A O 1
ATOM 3800 N N . LEU A 1 480 ? -7.812 -10.780 25.841 1.00 90.25 480 LEU A N 1
ATOM 3801 C CA . LEU A 1 480 ? -8.083 -9.866 26.952 1.00 90.25 480 LEU A CA 1
ATOM 3802 C C . LEU A 1 480 ? -8.107 -8.404 26.490 1.00 90.25 480 LEU A C 1
ATOM 3804 O O . LEU A 1 480 ? -9.015 -7.657 26.870 1.00 90.25 480 LEU A O 1
ATOM 3808 N N . ALA A 1 481 ? -7.151 -7.992 25.654 1.00 88.00 481 ALA A N 1
ATOM 3809 C CA . ALA A 1 481 ? -7.098 -6.646 25.092 1.00 88.00 481 ALA A CA 1
ATOM 3810 C C . ALA A 1 481 ? -8.299 -6.354 24.173 1.00 88.00 481 ALA A C 1
ATOM 3812 O O . ALA A 1 481 ? -8.912 -5.288 24.302 1.00 88.00 481 ALA A O 1
ATOM 3813 N N . LEU A 1 482 ? -8.693 -7.313 23.321 1.00 88.56 482 LEU A N 1
ATOM 3814 C CA . LEU A 1 482 ? -9.872 -7.215 22.449 1.00 88.56 482 LEU A CA 1
ATOM 3815 C C . LEU A 1 482 ? -11.151 -6.962 23.251 1.00 88.56 482 LEU A C 1
ATOM 3817 O O . LEU A 1 482 ? -11.914 -6.047 22.932 1.00 88.56 482 LEU A O 1
ATOM 3821 N N . LEU A 1 483 ? -11.366 -7.728 24.320 1.00 86.00 483 LEU A N 1
ATOM 3822 C CA . LEU A 1 483 ? -12.552 -7.596 25.168 1.00 86.00 483 LEU A CA 1
ATOM 3823 C C . LEU A 1 483 ? -12.519 -6.317 26.021 1.00 86.00 483 LEU A C 1
ATOM 3825 O O . LEU A 1 483 ? -13.558 -5.713 26.284 1.00 86.00 483 LEU A O 1
ATOM 3829 N N . SER A 1 484 ? -11.327 -5.873 26.423 1.00 84.00 484 SER A N 1
ATOM 3830 C CA . SER A 1 484 ? -11.150 -4.782 27.387 1.00 84.00 484 SER A CA 1
ATOM 3831 C C . SER A 1 484 ? -11.112 -3.377 26.793 1.00 84.00 484 SER A C 1
ATOM 3833 O O . SER A 1 484 ? -11.454 -2.425 27.500 1.00 84.00 484 SER A O 1
ATOM 3835 N N . ILE A 1 485 ? -10.633 -3.212 25.556 1.00 82.62 485 ILE A N 1
ATOM 3836 C CA . ILE A 1 485 ? -10.315 -1.897 24.981 1.00 82.62 485 ILE A CA 1
ATOM 3837 C C . ILE A 1 485 ? -11.218 -1.605 23.789 1.00 82.62 485 ILE A C 1
ATOM 3839 O O . ILE A 1 485 ? -11.123 -2.261 22.753 1.00 82.62 485 ILE A O 1
ATOM 3843 N N . LYS A 1 486 ? -12.038 -0.555 23.907 1.00 78.88 486 LYS A N 1
ATOM 3844 C CA . LYS A 1 486 ? -12.870 -0.012 22.822 1.00 78.88 486 LYS A CA 1
ATOM 3845 C C . LYS A 1 486 ? -12.064 0.962 21.947 1.00 78.88 486 LYS A C 1
ATOM 3847 O O . LYS A 1 486 ? -12.236 2.175 22.034 1.00 78.88 486 LYS A O 1
ATOM 3852 N N . ASP A 1 487 ? -11.145 0.436 21.140 1.00 79.12 487 ASP A N 1
ATOM 3853 C CA . ASP A 1 487 ? -10.319 1.201 20.195 1.00 79.12 487 ASP A CA 1
ATOM 3854 C C . ASP A 1 487 ? -10.145 0.424 18.890 1.00 79.12 487 ASP A C 1
ATOM 3856 O O . ASP A 1 487 ? -9.778 -0.744 18.926 1.00 79.12 487 ASP A O 1
ATOM 3860 N N . ARG A 1 488 ? -10.378 1.074 17.746 1.00 79.50 488 ARG A N 1
ATOM 3861 C CA . ARG A 1 488 ? -10.314 0.429 16.426 1.00 79.50 488 ARG A CA 1
ATOM 3862 C C . ARG A 1 488 ? -8.911 -0.030 16.036 1.00 79.50 488 ARG A C 1
ATOM 3864 O O . ARG A 1 488 ? -8.799 -1.024 15.328 1.00 79.50 488 ARG A O 1
ATOM 3871 N N . ILE A 1 489 ? -7.873 0.697 16.442 1.00 78.50 489 ILE A N 1
ATOM 3872 C CA . ILE A 1 489 ? -6.482 0.399 16.092 1.00 78.50 489 ILE A CA 1
ATOM 3873 C C . ILE A 1 489 ? -5.991 -0.777 16.922 1.00 78.50 489 ILE A C 1
ATOM 3875 O O . ILE A 1 489 ? -5.503 -1.751 16.359 1.00 78.50 489 ILE A O 1
ATOM 3879 N N . ILE A 1 490 ? -6.166 -0.715 18.246 1.00 81.62 490 ILE A N 1
ATOM 3880 C CA . ILE A 1 490 ? -5.791 -1.840 19.113 1.00 81.62 490 ILE A CA 1
ATOM 3881 C C . ILE A 1 490 ? -6.585 -3.080 18.737 1.00 81.62 490 ILE A C 1
ATOM 3883 O O . ILE A 1 490 ? -5.990 -4.137 18.610 1.00 81.62 490 ILE A O 1
ATOM 3887 N N . GLU A 1 491 ? -7.886 -2.942 18.478 1.00 88.06 491 GLU A N 1
ATOM 3888 C CA . GLU A 1 491 ? -8.714 -4.056 18.027 1.00 88.06 491 GLU A CA 1
ATOM 3889 C C . GLU A 1 491 ? -8.176 -4.700 16.742 1.00 88.06 491 GLU A C 1
ATOM 3891 O O . GLU A 1 491 ? -8.146 -5.922 16.656 1.00 88.06 491 GLU A O 1
ATOM 3896 N N . PHE A 1 492 ? -7.713 -3.910 15.766 1.00 87.44 492 PHE A N 1
ATOM 3897 C CA . PHE A 1 492 ? -7.086 -4.446 14.555 1.00 87.44 492 PHE A CA 1
ATOM 3898 C C . PHE A 1 492 ? -5.776 -5.182 14.868 1.00 87.44 492 PHE A C 1
ATOM 3900 O O . PHE A 1 492 ? -5.591 -6.318 14.437 1.00 87.44 492 PHE A O 1
ATOM 3907 N N . PHE A 1 493 ? -4.876 -4.554 15.631 1.00 84.75 493 PHE A N 1
ATOM 3908 C CA . PHE A 1 493 ? -3.560 -5.119 15.936 1.00 84.75 493 PHE A CA 1
ATOM 3909 C C . PHE A 1 493 ? -3.649 -6.390 16.779 1.00 84.75 493 PHE A C 1
ATOM 3911 O O . PHE A 1 493 ? -3.019 -7.385 16.437 1.00 84.75 493 PHE A O 1
ATOM 3918 N N . THR A 1 494 ? -4.440 -6.396 17.852 1.00 89.88 494 THR A N 1
ATOM 3919 C CA . THR A 1 494 ? -4.556 -7.570 18.728 1.00 89.88 494 THR A CA 1
ATOM 3920 C C . THR A 1 494 ? -5.331 -8.696 18.059 1.00 89.88 494 THR A C 1
ATOM 3922 O O . THR A 1 494 ? -4.998 -9.856 18.271 1.00 89.88 494 THR A O 1
ATOM 3925 N N . ALA A 1 495 ? -6.305 -8.392 17.195 1.00 92.31 495 ALA A N 1
ATOM 3926 C CA . ALA A 1 495 ? -6.923 -9.406 16.342 1.00 92.31 495 ALA A CA 1
ATOM 3927 C C . ALA A 1 495 ? -5.927 -9.994 15.337 1.00 92.31 495 ALA A C 1
ATOM 3929 O O . ALA A 1 495 ? -5.915 -11.206 15.153 1.00 92.31 495 ALA A O 1
ATOM 3930 N N . GLY A 1 496 ? -5.081 -9.154 14.731 1.00 90.00 496 GLY A N 1
ATOM 3931 C CA . GLY A 1 496 ? -4.005 -9.575 13.834 1.00 90.00 496 GLY A CA 1
ATOM 3932 C C . GLY A 1 496 ? -2.990 -10.490 14.521 1.00 90.00 496 GLY A C 1
ATOM 3933 O O . GLY A 1 496 ? -2.652 -11.536 13.977 1.00 90.00 496 GLY A O 1
ATOM 3934 N N . ILE A 1 497 ? -2.564 -10.144 15.740 1.00 89.44 497 ILE A N 1
ATOM 3935 C CA . ILE A 1 497 ? -1.695 -11.004 16.555 1.00 89.44 497 ILE A CA 1
ATOM 3936 C C . ILE A 1 497 ? -2.417 -12.315 16.870 1.00 89.44 497 ILE A C 1
ATOM 3938 O O . ILE A 1 497 ? -1.874 -13.375 16.598 1.00 89.44 497 ILE A O 1
ATOM 3942 N N . PHE A 1 498 ? -3.660 -12.258 17.358 1.00 93.25 498 PHE A N 1
ATOM 3943 C CA . PHE A 1 498 ? -4.434 -13.450 17.704 1.00 93.25 498 PHE A CA 1
ATOM 3944 C C . PHE A 1 498 ? -4.564 -14.426 16.528 1.00 93.25 498 PHE A C 1
ATOM 3946 O O . PHE A 1 498 ? -4.246 -15.603 16.677 1.00 93.25 498 PHE A O 1
ATOM 3953 N N . ILE A 1 499 ? -4.996 -13.951 15.353 1.00 92.38 499 ILE A N 1
ATOM 3954 C CA . ILE A 1 499 ? -5.142 -14.811 14.173 1.00 92.38 499 ILE A CA 1
ATOM 3955 C C . ILE A 1 499 ? -3.782 -15.259 13.628 1.00 92.38 499 ILE A C 1
ATOM 3957 O O . ILE A 1 499 ? -3.668 -16.388 13.171 1.00 92.38 499 ILE A O 1
ATOM 3961 N N . GLY A 1 500 ? -2.740 -14.429 13.730 1.00 88.00 500 GLY A N 1
ATOM 3962 C CA . GLY A 1 500 ? -1.370 -14.825 13.402 1.00 88.00 500 GLY A CA 1
ATOM 3963 C C . GLY A 1 500 ? -0.881 -15.979 14.278 1.00 88.00 500 GLY A C 1
ATOM 3964 O O . GLY A 1 500 ? -0.299 -16.927 13.761 1.00 88.00 500 GLY A O 1
ATOM 3965 N N . CYS A 1 501 ? -1.194 -15.948 15.578 1.00 89.44 501 CYS A N 1
ATOM 3966 C CA . CYS A 1 501 ? -0.887 -17.034 16.502 1.00 89.44 501 CYS A CA 1
ATOM 3967 C C . CYS A 1 501 ? -1.660 -18.316 16.171 1.00 89.44 501 CYS A C 1
ATOM 3969 O O . CYS A 1 501 ? -1.059 -19.382 16.128 1.00 89.44 501 CYS A O 1
ATOM 3971 N N . VAL A 1 502 ? -2.963 -18.209 15.863 1.00 89.44 502 VAL A N 1
ATOM 3972 C CA . VAL A 1 502 ? -3.765 -19.350 15.372 1.00 89.44 502 VAL A CA 1
ATOM 3973 C C . VAL A 1 502 ? -3.135 -19.939 14.109 1.00 89.44 502 VAL A C 1
ATOM 3975 O O . VAL A 1 502 ? -3.030 -21.153 13.987 1.00 89.44 502 VAL A O 1
ATOM 3978 N N . GLY A 1 503 ? -2.722 -19.085 13.168 1.00 85.38 503 GLY A N 1
ATOM 3979 C CA . GLY A 1 503 ? -2.053 -19.512 11.945 1.00 85.38 503 GLY A CA 1
ATOM 3980 C C . GLY A 1 503 ? -0.779 -20.286 12.251 1.00 85.38 503 GLY A C 1
ATOM 3981 O O . GLY A 1 503 ? -0.644 -21.416 11.803 1.00 85.38 503 GLY A O 1
ATOM 3982 N N . PHE A 1 504 ? 0.115 -19.721 13.062 1.00 84.19 504 PHE A N 1
ATOM 3983 C CA . PHE A 1 504 ? 1.361 -20.389 13.433 1.00 84.19 504 PHE A CA 1
ATOM 3984 C C . PHE A 1 504 ? 1.116 -21.759 14.082 1.00 84.19 504 PHE A C 1
ATOM 3986 O O . PHE A 1 504 ? 1.728 -22.729 13.652 1.00 84.19 504 PHE A O 1
ATOM 3993 N N . GLU A 1 505 ? 0.185 -21.865 15.038 1.00 85.62 505 GLU A N 1
ATOM 3994 C CA . GLU A 1 505 ? -0.179 -23.150 15.659 1.00 85.62 505 GLU A CA 1
ATOM 3995 C C . GLU A 1 505 ? -0.649 -24.182 14.626 1.00 85.62 505 GLU A C 1
ATOM 3997 O O . GLU A 1 505 ? -0.236 -25.341 14.668 1.00 85.62 505 GLU A O 1
ATOM 4002 N N . LEU A 1 506 ? -1.493 -23.759 13.676 1.00 84.81 506 LEU A N 1
ATOM 4003 C CA . LEU A 1 506 ? -2.007 -24.642 12.632 1.00 84.81 506 LEU A CA 1
ATOM 4004 C C . LEU A 1 506 ? -0.885 -25.168 11.731 1.00 84.81 506 LEU A C 1
ATOM 4006 O O . LEU A 1 506 ? -0.839 -26.367 11.480 1.00 84.81 506 LEU A O 1
ATOM 4010 N N . PHE A 1 507 ? 0.022 -24.302 11.274 1.00 81.81 507 PHE A N 1
ATOM 4011 C CA . PHE A 1 507 ? 1.152 -24.709 10.425 1.00 81.81 507 PHE A CA 1
ATOM 4012 C C . PHE A 1 507 ? 2.244 -25.465 11.190 1.00 81.81 507 PHE A C 1
ATOM 4014 O O . PHE A 1 507 ? 3.030 -26.176 10.574 1.00 8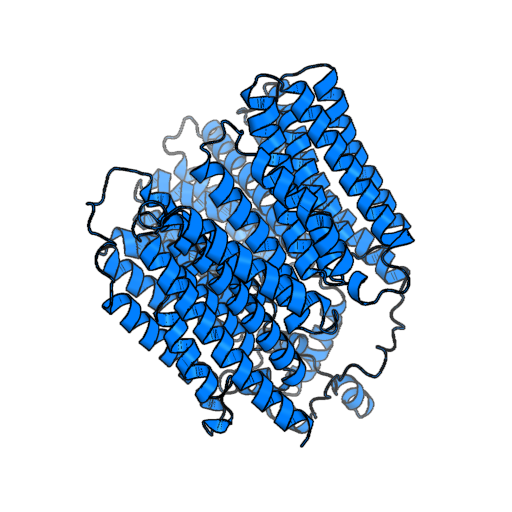1.81 507 PHE A O 1
ATOM 4021 N N . HIS A 1 508 ? 2.313 -25.314 12.515 1.00 82.75 508 HIS A N 1
ATOM 4022 C CA . HIS A 1 508 ? 3.259 -26.056 13.342 1.00 82.75 508 HIS A CA 1
ATOM 4023 C C . HIS A 1 508 ? 2.799 -27.497 13.608 1.00 82.75 508 HIS A C 1
ATOM 4025 O O . HIS A 1 508 ? 3.621 -28.409 13.616 1.00 82.75 508 HIS A O 1
ATOM 4031 N N . HIS A 1 509 ? 1.492 -27.705 13.810 1.00 80.75 509 HIS A N 1
ATOM 4032 C CA . HIS A 1 509 ? 0.935 -28.990 14.248 1.00 80.75 509 HIS A CA 1
ATOM 4033 C C . HIS A 1 509 ? 0.283 -29.827 13.142 1.00 80.75 509 HIS A C 1
ATOM 4035 O O . HIS A 1 509 ? 0.142 -31.040 13.307 1.00 80.75 509 HIS A O 1
ATOM 4041 N N . PHE A 1 510 ? -0.153 -29.208 12.044 1.00 78.44 510 PHE A N 1
ATOM 4042 C CA . PHE A 1 510 ? -0.817 -29.895 10.936 1.00 78.44 510 PHE A CA 1
ATOM 4043 C C . PHE A 1 510 ? 0.008 -29.804 9.657 1.00 78.44 510 PHE A C 1
ATOM 4045 O O . PHE A 1 510 ? 0.754 -28.852 9.446 1.00 78.44 510 PHE A O 1
ATOM 4052 N N . ASP A 1 511 ? -0.205 -30.764 8.755 1.00 77.00 511 ASP A N 1
ATOM 4053 C CA . ASP A 1 511 ? 0.325 -30.687 7.397 1.00 77.00 511 ASP A CA 1
ATOM 4054 C C . ASP A 1 511 ? -0.084 -29.368 6.728 1.00 77.00 511 ASP A C 1
ATOM 4056 O O . ASP A 1 511 ? -1.235 -28.935 6.848 1.00 77.00 511 ASP A O 1
ATOM 4060 N N . ASN A 1 512 ? 0.830 -28.774 5.953 1.00 74.88 512 ASN A N 1
ATOM 4061 C CA . ASN A 1 512 ? 0.649 -27.464 5.310 1.00 74.88 512 ASN A CA 1
ATOM 4062 C C . ASN A 1 512 ? -0.708 -27.320 4.597 1.00 74.88 512 ASN A C 1
ATOM 4064 O O . ASN A 1 512 ? -1.363 -26.285 4.703 1.00 74.88 512 ASN A O 1
ATOM 4068 N N . ARG A 1 513 ? -1.166 -28.383 3.923 1.00 73.75 513 ARG A N 1
ATOM 4069 C CA . ARG A 1 513 ? -2.447 -28.423 3.199 1.00 73.75 513 ARG A CA 1
ATOM 4070 C C . ARG A 1 513 ? -3.662 -28.324 4.129 1.00 73.75 513 ARG A C 1
ATOM 4072 O O . ARG A 1 513 ? -4.587 -27.561 3.858 1.00 73.75 513 ARG A O 1
ATOM 4079 N N . LEU A 1 514 ? -3.668 -29.075 5.233 1.00 78.50 514 LEU A N 1
ATOM 4080 C CA . LEU A 1 514 ? -4.746 -29.030 6.228 1.00 78.50 514 LEU A CA 1
ATOM 4081 C C . LEU A 1 514 ? -4.712 -27.721 7.021 1.00 78.50 514 LEU A C 1
ATOM 4083 O O . LEU A 1 514 ? -5.767 -27.134 7.271 1.00 78.50 514 LEU A O 1
ATOM 4087 N N . ALA A 1 515 ? -3.513 -27.243 7.361 1.00 80.25 515 ALA A N 1
ATOM 4088 C CA . ALA A 1 515 ? -3.303 -25.968 8.032 1.00 80.25 515 ALA A CA 1
ATOM 4089 C C . ALA A 1 515 ? -3.849 -24.797 7.202 1.00 80.25 515 ALA A C 1
ATOM 4091 O O . ALA A 1 515 ? -4.571 -23.956 7.738 1.00 80.25 515 ALA A O 1
ATOM 4092 N N . GLU A 1 516 ? -3.588 -24.771 5.891 1.00 78.00 516 GLU A N 1
ATOM 4093 C CA . GLU A 1 516 ? -4.086 -23.728 4.989 1.00 78.00 516 GLU A CA 1
ATOM 4094 C C . GLU A 1 516 ? -5.618 -23.725 4.906 1.00 78.00 516 GLU A C 1
ATOM 4096 O O . GLU A 1 516 ? -6.249 -22.678 5.082 1.00 78.00 516 GLU A O 1
ATOM 4101 N N . ILE A 1 517 ? -6.236 -24.897 4.712 1.00 82.31 517 ILE A N 1
ATOM 4102 C CA . ILE A 1 517 ? -7.699 -25.032 4.657 1.00 82.31 517 ILE A CA 1
ATOM 4103 C C . ILE A 1 517 ? -8.338 -24.600 5.983 1.00 82.31 517 ILE A C 1
ATOM 4105 O O . ILE A 1 517 ? -9.312 -23.834 5.992 1.00 82.31 517 ILE A O 1
ATOM 4109 N N . ALA A 1 518 ? -7.799 -25.076 7.108 1.00 86.62 518 ALA A N 1
ATOM 4110 C CA . ALA A 1 518 ? -8.290 -24.731 8.436 1.00 86.62 518 ALA A CA 1
ATOM 4111 C C . ALA A 1 518 ? -8.150 -23.228 8.693 1.00 86.62 518 ALA A C 1
ATOM 4113 O O . ALA A 1 518 ? -9.110 -22.581 9.120 1.00 86.62 518 ALA A O 1
ATOM 4114 N N . PHE A 1 519 ? -6.997 -22.649 8.359 1.00 86.62 519 PHE A N 1
ATOM 4115 C CA . PHE A 1 519 ? -6.734 -21.230 8.538 1.00 86.62 519 PHE A CA 1
ATOM 4116 C C . PHE A 1 519 ? -7.669 -20.366 7.689 1.00 86.62 519 PHE A C 1
ATOM 4118 O O . PHE A 1 519 ? -8.309 -19.465 8.236 1.00 86.62 519 PHE A O 1
ATOM 4125 N N . LEU A 1 520 ? -7.823 -20.660 6.391 1.00 85.44 520 LEU A N 1
ATOM 4126 C CA . LEU A 1 520 ? -8.781 -20.000 5.490 1.00 85.44 520 LEU A CA 1
ATOM 4127 C C . LEU A 1 520 ? -10.193 -20.014 6.080 1.00 85.44 520 LEU A C 1
ATOM 4129 O O . LEU A 1 520 ? -10.866 -18.982 6.137 1.00 85.44 520 LEU A O 1
ATOM 4133 N N . THR A 1 521 ? -10.632 -21.190 6.521 1.00 88.56 521 THR A N 1
ATOM 4134 C CA . THR A 1 521 ? -11.994 -21.412 7.007 1.00 88.56 521 THR A CA 1
ATOM 4135 C C . THR A 1 521 ? -12.242 -20.649 8.302 1.00 88.56 521 THR A C 1
ATOM 4137 O O . THR A 1 521 ? -13.189 -19.863 8.386 1.00 88.56 521 THR A O 1
ATOM 4140 N N . VAL A 1 522 ? -11.369 -20.818 9.298 1.00 91.44 522 VAL A N 1
ATOM 4141 C CA . VAL A 1 522 ? -11.494 -20.174 10.613 1.00 91.44 522 VAL A CA 1
ATOM 4142 C C . VAL A 1 522 ? -11.436 -18.656 10.477 1.00 91.44 522 VAL A C 1
ATOM 4144 O O . VAL A 1 522 ? -12.313 -17.958 10.990 1.00 91.44 522 VAL A O 1
ATOM 4147 N N . SER A 1 523 ? -10.447 -18.137 9.752 1.00 91.62 523 SER A N 1
ATOM 4148 C CA . SER A 1 523 ? -10.259 -16.695 9.571 1.00 91.62 523 SER A CA 1
ATOM 4149 C C . SER A 1 523 ? -11.419 -16.045 8.809 1.00 91.62 523 SER A C 1
ATOM 4151 O O . SER A 1 523 ? -11.936 -15.015 9.245 1.00 91.62 523 SER A O 1
ATOM 4153 N N . SER A 1 524 ? -11.899 -16.665 7.726 1.00 90.81 524 SER A N 1
ATOM 4154 C CA . SER A 1 524 ? -12.972 -16.102 6.899 1.00 90.81 524 SER A CA 1
ATOM 4155 C C . SER A 1 524 ? -14.330 -16.140 7.591 1.00 90.81 524 SER A C 1
ATOM 4157 O O . SER A 1 524 ? -15.079 -15.159 7.530 1.00 90.81 524 SER A O 1
ATOM 4159 N N . LEU A 1 525 ? -14.649 -17.239 8.285 1.00 93.25 525 LEU A N 1
ATOM 4160 C CA . LEU A 1 525 ? -15.894 -17.360 9.046 1.00 93.25 525 LEU A CA 1
ATOM 4161 C C . LEU A 1 525 ? -15.904 -16.416 10.247 1.00 93.25 525 LEU A C 1
ATOM 4163 O O . LEU A 1 525 ? -16.867 -15.665 10.414 1.00 93.25 525 LEU A O 1
ATOM 4167 N N . ALA A 1 526 ? -14.836 -16.404 11.052 1.00 92.44 526 ALA A N 1
ATOM 4168 C CA . ALA A 1 526 ? -14.739 -15.513 12.205 1.00 92.44 526 ALA A CA 1
ATOM 4169 C C . ALA A 1 526 ? -14.723 -14.041 11.770 1.00 92.44 526 ALA A C 1
ATOM 4171 O O . ALA A 1 526 ? -15.451 -13.223 12.333 1.00 92.44 526 ALA A O 1
ATOM 4172 N N . GLY A 1 527 ? -13.971 -13.707 10.719 1.00 91.50 527 GLY A N 1
ATOM 4173 C CA . GLY A 1 527 ? -13.911 -12.358 10.164 1.00 91.50 527 GLY A CA 1
ATOM 4174 C C . GLY A 1 527 ? -15.264 -11.864 9.654 1.00 91.50 527 GLY A C 1
ATOM 4175 O O . GLY A 1 527 ? -15.706 -10.770 10.017 1.00 91.50 527 GLY A O 1
ATOM 4176 N N . THR A 1 528 ? -15.972 -12.705 8.893 1.00 90.94 528 THR A N 1
ATOM 4177 C CA . THR A 1 528 ? -17.347 -12.424 8.455 1.00 90.94 528 THR A CA 1
ATOM 4178 C C . THR A 1 528 ? -18.260 -12.227 9.654 1.00 90.94 528 THR A C 1
ATOM 4180 O O . THR A 1 528 ? -18.959 -11.221 9.723 1.00 90.94 528 THR A O 1
ATOM 4183 N N . PHE A 1 529 ? -18.245 -13.146 10.618 1.00 91.19 529 PHE A N 1
ATOM 4184 C CA . PHE A 1 529 ? -19.116 -13.106 11.788 1.00 91.19 529 PHE A CA 1
ATOM 4185 C C . PHE A 1 529 ? -18.931 -11.821 12.613 1.00 91.19 529 PHE A C 1
ATOM 4187 O O . PHE A 1 529 ? -19.912 -11.162 12.957 1.00 91.19 529 PHE A O 1
ATOM 4194 N N . LEU A 1 530 ? -17.685 -11.401 12.850 1.00 90.31 530 LEU A N 1
ATOM 4195 C CA . LEU A 1 530 ? -17.363 -10.168 13.581 1.00 90.31 530 LEU A CA 1
ATOM 4196 C C . LEU A 1 530 ? -17.802 -8.889 12.846 1.00 90.31 530 LEU A C 1
ATOM 4198 O O . LEU A 1 530 ? -18.157 -7.899 13.487 1.00 90.31 530 LEU A O 1
ATOM 4202 N N . LEU A 1 531 ? -17.814 -8.903 11.509 1.00 87.75 531 LEU A N 1
ATOM 4203 C CA . LEU A 1 531 ? -18.254 -7.771 10.677 1.00 87.75 531 LEU A CA 1
ATOM 4204 C C . LEU A 1 531 ? -19.767 -7.640 10.537 1.00 87.75 531 LEU A C 1
ATOM 4206 O O . LEU A 1 531 ? -20.268 -6.678 9.958 1.00 87.75 531 LEU A O 1
ATOM 4210 N N . THR A 1 532 ? -20.508 -8.619 11.020 1.00 85.25 532 THR A N 1
ATOM 4211 C CA . THR A 1 532 ? -21.907 -8.777 10.633 1.00 85.25 532 THR A CA 1
ATOM 4212 C C . THR A 1 532 ? -22.810 -9.078 11.818 1.00 85.25 532 THR A C 1
ATOM 4214 O O . THR A 1 532 ? -24.033 -8.999 11.697 1.00 85.25 532 THR A O 1
ATOM 4217 N N . ARG A 1 533 ? -22.224 -9.357 12.987 1.00 84.62 533 ARG A N 1
ATOM 4218 C CA . ARG A 1 533 ? -22.930 -9.443 14.260 1.00 84.62 533 ARG A CA 1
ATOM 4219 C C . ARG A 1 533 ? -22.148 -8.748 15.373 1.00 84.62 533 ARG A C 1
ATOM 4221 O O . ARG A 1 533 ? -20.971 -9.047 15.570 1.00 84.62 533 ARG A O 1
ATOM 4228 N N . PRO A 1 534 ? -22.790 -7.857 16.149 1.00 83.94 534 PRO A N 1
ATOM 4229 C CA . PRO A 1 534 ? -22.181 -7.345 17.364 1.00 83.94 534 PRO A CA 1
ATOM 4230 C C . PRO A 1 534 ? -22.092 -8.451 18.428 1.00 83.94 534 PRO A C 1
ATOM 4232 O O . PRO A 1 534 ? -23.046 -9.199 18.656 1.00 83.94 534 PRO A O 1
ATOM 4235 N N . LEU A 1 535 ? -20.953 -8.526 19.115 1.00 82.81 535 LEU A N 1
ATOM 4236 C CA . LEU A 1 535 ? -20.697 -9.447 20.223 1.00 82.81 535 LEU A CA 1
ATOM 4237 C C . LEU A 1 535 ? -20.584 -8.668 21.523 1.00 82.81 535 LEU A C 1
ATOM 4239 O O . LEU A 1 535 ? -19.971 -7.607 21.560 1.00 82.81 535 LEU A O 1
ATOM 4243 N N . PHE A 1 536 ? -21.190 -9.186 22.592 1.00 76.75 536 PHE A N 1
ATOM 4244 C CA . PHE A 1 536 ? -21.151 -8.555 23.919 1.00 76.75 536 PHE A CA 1
ATOM 4245 C C . PHE A 1 536 ? -21.545 -7.058 23.911 1.00 76.75 536 PHE A C 1
ATOM 4247 O O . PHE A 1 536 ? -20.977 -6.257 24.646 1.00 76.75 536 PHE A O 1
ATOM 4254 N N . GLY A 1 537 ? -22.489 -6.662 23.042 1.00 70.81 537 GLY A N 1
ATOM 4255 C CA . GLY A 1 537 ? -22.914 -5.261 22.901 1.00 70.81 537 GLY A CA 1
ATOM 4256 C C . GLY A 1 537 ? -21.871 -4.348 22.239 1.00 70.81 537 GLY A C 1
ATOM 4257 O O . GLY A 1 537 ? -21.872 -3.141 22.471 1.00 70.81 537 GLY A O 1
ATOM 4258 N N . ARG A 1 538 ? -20.946 -4.915 21.453 1.00 79.50 538 ARG A N 1
ATOM 4259 C CA . ARG A 1 538 ? -19.910 -4.193 20.706 1.00 79.50 538 ARG A CA 1
ATOM 4260 C C . ARG A 1 538 ? -19.787 -4.721 19.279 1.00 79.50 538 ARG A C 1
ATOM 4262 O O . ARG A 1 538 ? -19.848 -5.921 19.030 1.00 79.50 538 ARG A O 1
ATOM 4269 N N . TYR A 1 539 ? -19.557 -3.811 18.343 1.00 83.69 539 TYR A N 1
ATOM 4270 C CA . TYR A 1 539 ? -19.285 -4.125 16.948 1.00 83.69 539 TYR A CA 1
ATOM 4271 C C . TYR A 1 539 ? -17.772 -4.201 16.688 1.00 83.69 539 TYR A C 1
ATOM 4273 O O . TYR A 1 539 ? -17.078 -3.184 16.741 1.00 83.69 539 TYR A O 1
ATOM 4281 N N . PHE A 1 540 ? -17.269 -5.408 16.407 1.00 86.19 540 PHE A N 1
ATOM 4282 C CA . PHE A 1 540 ? -15.842 -5.720 16.237 1.00 86.19 540 PHE A CA 1
ATOM 4283 C C . PHE A 1 540 ? -15.385 -5.601 14.774 1.00 86.19 540 PHE A C 1
ATOM 4285 O O . PHE A 1 540 ? -14.887 -6.544 14.153 1.00 86.19 540 PHE A O 1
ATOM 4292 N N . ALA A 1 541 ? -15.593 -4.415 14.202 1.00 85.69 541 ALA A N 1
ATOM 4293 C CA . ALA A 1 541 ? -15.355 -4.175 12.784 1.00 85.69 541 ALA A CA 1
ATOM 4294 C C . ALA A 1 541 ? -13.881 -4.329 12.378 1.00 85.69 541 ALA A C 1
ATOM 4296 O O . ALA A 1 541 ? -13.560 -4.866 11.315 1.00 85.69 541 ALA A O 1
ATOM 4297 N N . SER A 1 542 ? -12.981 -3.815 13.215 1.00 87.69 542 SER A N 1
ATOM 4298 C CA . SER A 1 542 ? -11.547 -3.819 12.947 1.00 87.69 542 SER A CA 1
ATOM 4299 C C . SER A 1 542 ? -10.972 -5.218 13.105 1.00 87.69 542 SER A C 1
ATOM 4301 O O . SER A 1 542 ? -10.180 -5.639 12.265 1.00 87.69 542 SER A O 1
ATOM 4303 N N . ALA A 1 543 ? -11.413 -5.956 14.126 1.00 90.06 543 ALA A N 1
ATOM 4304 C CA . ALA A 1 543 ? -11.001 -7.341 14.318 1.00 90.06 543 ALA A CA 1
ATOM 4305 C C . ALA A 1 543 ? -11.474 -8.213 13.154 1.00 90.06 543 ALA A C 1
ATOM 4307 O O . ALA A 1 543 ? -10.672 -8.928 12.563 1.00 90.06 543 ALA A O 1
ATOM 4308 N N . GLY A 1 544 ? -12.743 -8.091 12.750 1.00 90.38 544 GLY A N 1
ATOM 4309 C CA . GLY A 1 544 ? -13.254 -8.844 11.607 1.00 90.38 544 GLY A CA 1
ATOM 4310 C C . GLY A 1 544 ? -12.510 -8.532 10.302 1.00 90.38 544 GLY A C 1
ATOM 4311 O O . GLY A 1 544 ? -12.225 -9.431 9.514 1.00 90.38 544 GLY A O 1
ATOM 4312 N N . THR A 1 545 ? -12.098 -7.273 10.117 1.00 89.88 545 THR A N 1
ATOM 4313 C CA . THR A 1 545 ? -11.240 -6.864 8.994 1.00 89.88 545 THR A CA 1
ATOM 4314 C C . THR A 1 545 ? -9.850 -7.507 9.069 1.00 89.88 545 THR A C 1
ATOM 4316 O O . THR A 1 545 ? -9.378 -8.021 8.061 1.00 89.88 545 THR A O 1
ATOM 4319 N N . ALA A 1 546 ? -9.206 -7.528 10.243 1.00 90.94 546 ALA A N 1
ATOM 4320 C CA . ALA A 1 546 ? -7.904 -8.178 10.434 1.00 90.94 546 ALA A CA 1
ATOM 4321 C C . ALA A 1 546 ? -7.961 -9.680 10.111 1.00 90.94 546 ALA A C 1
ATOM 4323 O O . ALA A 1 546 ? -7.108 -10.187 9.387 1.00 90.94 546 ALA A O 1
ATOM 4324 N N . PHE A 1 547 ? -9.009 -10.365 10.578 1.00 92.62 547 PHE A N 1
ATOM 4325 C CA . PHE A 1 547 ? -9.238 -11.783 10.298 1.00 92.62 547 PHE A CA 1
ATOM 4326 C C . PHE A 1 547 ? -9.403 -12.059 8.800 1.00 92.62 547 PHE A C 1
ATOM 4328 O O . PHE A 1 547 ? -8.805 -13.000 8.300 1.00 92.62 547 PHE A O 1
ATOM 4335 N N . LEU A 1 548 ? -10.149 -11.230 8.062 1.00 90.38 548 LEU A N 1
ATOM 4336 C CA . LEU A 1 548 ? -10.323 -11.419 6.614 1.00 90.38 548 LEU A CA 1
ATOM 4337 C C . LEU A 1 548 ? -9.079 -11.071 5.786 1.00 90.38 548 LEU A C 1
ATOM 4339 O O . LEU A 1 548 ? -8.894 -11.612 4.698 1.00 90.38 548 LEU A O 1
ATOM 4343 N N . ILE A 1 549 ? -8.236 -10.157 6.269 1.00 90.00 549 ILE A N 1
ATOM 4344 C CA . ILE A 1 549 ? -6.974 -9.803 5.606 1.00 90.00 549 ILE A CA 1
ATOM 4345 C C . ILE A 1 549 ? -5.915 -10.886 5.818 1.00 90.00 549 ILE A C 1
ATOM 4347 O O . ILE A 1 549 ? -5.090 -11.101 4.930 1.00 90.00 549 ILE A O 1
ATOM 4351 N N . ALA A 1 550 ? -5.927 -11.565 6.967 1.00 88.38 550 ALA A N 1
ATOM 4352 C CA . ALA A 1 550 ? -4.891 -12.520 7.343 1.00 88.38 550 ALA A CA 1
ATOM 4353 C C . ALA A 1 550 ? -4.663 -13.628 6.289 1.00 88.38 550 ALA A C 1
ATOM 4355 O O . ALA A 1 550 ? -3.511 -13.819 5.909 1.00 88.38 550 ALA A O 1
ATOM 4356 N N . PRO A 1 551 ? -5.701 -14.264 5.712 1.00 82.81 551 PRO A N 1
ATOM 4357 C CA . PRO A 1 551 ? -5.597 -15.111 4.523 1.00 82.81 551 PRO A CA 1
ATOM 4358 C C . PRO A 1 551 ? -4.829 -14.525 3.346 1.00 82.81 551 PRO A C 1
ATOM 4360 O O . PRO A 1 551 ? -3.922 -15.155 2.808 1.00 82.81 551 PRO A O 1
ATOM 4363 N N . ALA A 1 552 ? -5.180 -13.300 2.950 1.00 79.62 552 ALA A N 1
ATOM 4364 C CA . ALA A 1 552 ? -4.568 -12.638 1.808 1.00 79.62 552 ALA A CA 1
ATOM 4365 C C . ALA A 1 552 ? -3.084 -12.343 2.064 1.00 79.62 552 ALA A C 1
ATOM 4367 O O . ALA A 1 552 ? -2.269 -12.492 1.158 1.00 79.62 552 ALA A O 1
ATOM 4368 N N . LEU A 1 553 ? -2.724 -11.965 3.296 1.00 80.00 553 LEU A N 1
ATOM 4369 C CA . LEU A 1 553 ? -1.331 -11.739 3.686 1.00 80.00 553 LEU A CA 1
ATOM 4370 C C . LEU A 1 553 ? -0.544 -13.041 3.831 1.00 80.00 553 LEU A C 1
ATOM 4372 O O . LEU A 1 553 ? 0.596 -13.095 3.387 1.00 80.00 553 LEU A O 1
ATOM 4376 N N . LEU A 1 554 ? -1.135 -14.082 4.420 1.00 74.31 554 LEU A N 1
ATOM 4377 C CA . LEU A 1 554 ? -0.485 -15.377 4.594 1.00 74.31 554 LEU A CA 1
ATOM 4378 C C . LEU A 1 554 ? -0.206 -16.036 3.244 1.00 74.31 554 LEU A C 1
ATOM 4380 O O . LEU A 1 554 ? 0.928 -16.429 2.993 1.00 74.31 554 LEU A O 1
ATOM 4384 N N . GLY A 1 555 ? -1.210 -16.108 2.362 1.00 63.81 555 GLY A N 1
ATOM 4385 C CA . GLY A 1 555 ? -1.037 -16.677 1.024 1.00 63.81 555 GLY A CA 1
ATOM 4386 C C . GLY A 1 555 ? 0.068 -15.972 0.238 1.00 63.81 555 GLY A C 1
ATOM 4387 O O . GLY A 1 555 ? 0.752 -16.592 -0.562 1.00 63.81 555 GLY A O 1
ATOM 4388 N N . VAL A 1 556 ? 0.300 -14.687 0.514 1.00 61.03 556 VAL A N 1
ATOM 4389 C CA . VAL A 1 556 ? 1.430 -13.940 -0.039 1.00 61.03 556 VAL A CA 1
ATOM 4390 C C . VAL A 1 556 ? 2.752 -14.222 0.687 1.00 61.03 556 VAL A C 1
ATOM 4392 O O . VAL A 1 556 ? 3.783 -14.377 0.035 1.00 61.03 556 VAL A O 1
ATOM 4395 N N . ALA A 1 557 ? 2.756 -14.268 2.018 1.00 62.25 557 ALA A N 1
ATOM 4396 C CA . ALA A 1 557 ? 3.959 -14.519 2.808 1.00 62.25 557 ALA A CA 1
ATOM 4397 C C . ALA A 1 557 ? 4.565 -15.896 2.494 1.00 62.25 557 ALA A C 1
ATOM 4399 O O . ALA A 1 557 ? 5.784 -16.003 2.362 1.00 62.25 557 ALA A O 1
ATOM 4400 N N . LEU A 1 558 ? 3.714 -16.905 2.280 1.00 62.44 558 LEU A N 1
ATOM 4401 C CA . LEU A 1 558 ? 4.123 -18.256 1.895 1.00 62.44 558 LEU A CA 1
ATOM 4402 C C . LEU A 1 558 ? 4.888 -18.285 0.559 1.00 62.44 558 LEU A C 1
ATOM 4404 O O . LEU A 1 558 ? 5.890 -18.989 0.440 1.00 62.44 558 LEU A O 1
ATOM 4408 N N . ILE A 1 559 ? 4.502 -17.442 -0.411 1.00 58.50 559 ILE A N 1
ATOM 4409 C CA . ILE A 1 559 ? 5.232 -17.284 -1.685 1.00 58.50 559 ILE A CA 1
ATOM 4410 C C . ILE A 1 559 ? 6.667 -16.783 -1.439 1.00 58.50 559 ILE A C 1
ATOM 4412 O O . ILE A 1 559 ? 7.586 -17.152 -2.166 1.00 58.50 559 ILE A O 1
ATOM 4416 N N . HIS A 1 560 ? 6.885 -15.958 -0.408 1.00 55.44 560 HIS A N 1
ATOM 4417 C CA . HIS A 1 560 ? 8.208 -15.424 -0.073 1.00 55.44 560 HIS A CA 1
ATOM 4418 C C . HIS A 1 560 ? 9.074 -16.419 0.715 1.00 55.44 560 HIS A C 1
ATOM 4420 O O . HIS A 1 560 ? 10.283 -16.475 0.499 1.00 55.44 560 HIS A O 1
ATOM 4426 N N . THR A 1 561 ? 8.482 -17.214 1.612 1.00 52.69 561 THR A N 1
ATOM 4427 C CA . THR A 1 561 ? 9.215 -18.196 2.433 1.00 52.69 561 THR A CA 1
ATOM 4428 C C . THR A 1 561 ? 9.706 -19.408 1.649 1.00 52.69 561 THR A C 1
ATOM 4430 O O . THR A 1 561 ? 10.698 -20.003 2.055 1.00 52.69 561 THR A O 1
ATOM 4433 N N . ASN A 1 562 ? 9.128 -19.708 0.480 1.00 50.66 562 ASN A N 1
ATOM 4434 C CA . ASN A 1 562 ? 9.646 -20.729 -0.446 1.00 50.66 562 ASN A CA 1
ATOM 4435 C C . ASN A 1 562 ? 11.049 -20.401 -1.019 1.00 50.66 562 ASN A C 1
ATOM 4437 O O . ASN A 1 562 ? 11.608 -21.205 -1.757 1.00 50.66 562 ASN A O 1
ATOM 4441 N N . ARG A 1 563 ? 11.646 -19.245 -0.673 1.00 43.41 563 ARG A N 1
ATOM 4442 C CA . ARG A 1 563 ? 13.072 -18.928 -0.896 1.00 43.41 563 ARG A CA 1
ATOM 4443 C C . ARG A 1 563 ? 14.021 -19.450 0.195 1.00 43.41 563 ARG A C 1
ATOM 4445 O O . ARG A 1 563 ? 15.230 -19.306 0.036 1.00 43.41 563 ARG A O 1
ATOM 4452 N N . ILE A 1 564 ? 13.517 -20.009 1.298 1.00 38.75 564 ILE A N 1
ATOM 4453 C CA . ILE A 1 564 ? 14.337 -20.660 2.332 1.00 38.75 564 ILE A CA 1
ATOM 4454 C C . ILE A 1 564 ? 14.381 -22.160 2.003 1.00 38.75 564 ILE A C 1
ATOM 4456 O O . ILE A 1 564 ? 13.532 -22.941 2.423 1.00 38.75 564 ILE A O 1
ATOM 4460 N N . GLU A 1 565 ? 15.355 -22.522 1.172 1.00 40.47 565 GLU A N 1
ATOM 4461 C CA . GLU A 1 565 ? 15.614 -23.842 0.576 1.00 40.47 565 GLU A CA 1
ATOM 4462 C C . GLU A 1 565 ? 15.990 -24.951 1.587 1.00 40.47 565 GLU A C 1
ATOM 4464 O O . GLU A 1 565 ? 17.059 -25.547 1.463 1.00 40.47 565 GLU A O 1
ATOM 4469 N N . THR A 1 566 ? 15.173 -25.270 2.600 1.00 37.84 566 THR A N 1
ATOM 4470 C CA . THR A 1 566 ? 15.546 -26.374 3.520 1.00 37.84 566 THR A CA 1
ATOM 4471 C C . THR A 1 566 ? 14.464 -27.329 4.017 1.00 37.84 566 THR A C 1
ATOM 4473 O O . THR A 1 566 ? 14.838 -28.268 4.715 1.00 37.84 566 THR A O 1
ATOM 4476 N N . LEU A 1 567 ? 13.172 -27.214 3.675 1.00 38.06 567 LEU A N 1
ATOM 4477 C CA . LEU A 1 567 ? 12.177 -28.107 4.312 1.00 38.06 567 LEU A CA 1
ATOM 4478 C C . LEU A 1 567 ? 11.067 -28.731 3.461 1.00 38.06 567 LEU A C 1
ATOM 4480 O O . LEU A 1 567 ? 10.290 -29.496 4.025 1.00 38.06 567 LEU A O 1
ATOM 4484 N N . VAL A 1 568 ? 10.950 -28.493 2.153 1.00 39.66 568 VAL A N 1
ATOM 4485 C CA . VAL A 1 568 ? 9.792 -29.037 1.419 1.00 39.66 568 VAL A CA 1
ATOM 4486 C C . VAL A 1 568 ? 10.159 -29.442 -0.007 1.00 39.66 568 VAL A C 1
ATOM 4488 O O . VAL A 1 568 ? 10.701 -28.640 -0.759 1.00 39.66 568 VAL A O 1
ATOM 4491 N N . GLY A 1 569 ? 9.876 -30.704 -0.349 1.00 35.47 569 GLY A N 1
ATOM 4492 C CA . GLY A 1 569 ? 10.080 -31.277 -1.678 1.00 35.47 569 GLY A CA 1
ATOM 4493 C C . GLY A 1 569 ? 9.272 -30.574 -2.772 1.00 35.47 569 GLY A C 1
ATOM 4494 O O . GLY A 1 569 ? 8.270 -29.911 -2.504 1.00 35.47 569 GLY A O 1
ATOM 4495 N N . GLU A 1 570 ? 9.727 -30.759 -4.010 1.00 35.97 570 GLU A N 1
ATOM 4496 C CA . GLU A 1 570 ? 9.304 -30.075 -5.243 1.00 35.97 570 GLU A CA 1
ATOM 4497 C C . GLU A 1 570 ? 7.806 -30.213 -5.610 1.00 35.97 570 GLU A C 1
ATOM 4499 O O . GLU A 1 570 ? 7.345 -29.563 -6.545 1.00 35.97 570 GLU A O 1
ATOM 4504 N N . ASP A 1 571 ? 7.014 -30.970 -4.844 1.00 37.41 571 ASP A N 1
ATOM 4505 C CA . ASP A 1 571 ? 5.658 -31.391 -5.221 1.00 37.41 571 ASP A CA 1
ATOM 4506 C C . ASP A 1 571 ? 4.500 -30.721 -4.455 1.00 37.41 571 ASP A C 1
ATOM 4508 O O . ASP A 1 571 ? 3.334 -30.995 -4.730 1.00 37.41 571 ASP A O 1
ATOM 4512 N N . VAL A 1 572 ? 4.750 -29.817 -3.500 1.00 42.22 572 VAL A N 1
ATOM 4513 C CA . VAL A 1 572 ? 3.666 -29.337 -2.604 1.00 42.22 572 VAL A CA 1
ATOM 4514 C C . VAL A 1 572 ? 2.665 -28.374 -3.267 1.00 42.22 572 VAL A C 1
ATOM 4516 O O . VAL A 1 572 ? 1.572 -28.168 -2.744 1.00 42.22 572 VAL A O 1
ATOM 4519 N N . PHE A 1 573 ? 2.970 -27.849 -4.455 1.00 42.59 573 PHE A N 1
ATOM 4520 C CA . PHE A 1 573 ? 2.063 -26.964 -5.202 1.00 42.59 573 PHE A CA 1
ATOM 4521 C C . PHE A 1 573 ? 1.876 -27.359 -6.680 1.00 42.59 573 PHE A C 1
ATOM 4523 O O . PHE A 1 573 ? 1.176 -26.654 -7.411 1.00 42.59 573 PHE A O 1
ATOM 4530 N N . SER A 1 574 ? 2.481 -28.469 -7.130 1.00 41.03 574 SER A N 1
ATOM 4531 C CA . SER A 1 574 ? 2.367 -28.966 -8.512 1.00 41.03 574 SER A CA 1
ATOM 4532 C C . SER A 1 574 ? 1.036 -29.685 -8.772 1.00 41.03 574 SER A C 1
ATOM 4534 O O . SER A 1 574 ? 0.530 -29.652 -9.896 1.00 41.03 574 SER A O 1
ATOM 4536 N N . ASP A 1 575 ? 0.397 -30.223 -7.731 1.00 45.41 575 ASP A N 1
ATOM 4537 C CA . ASP A 1 575 ? -0.996 -30.642 -7.799 1.00 45.41 575 ASP A CA 1
ATOM 4538 C C . ASP A 1 575 ? -1.906 -29.433 -7.597 1.00 45.41 575 ASP A C 1
ATOM 4540 O O . ASP A 1 575 ? -1.961 -28.819 -6.531 1.00 45.41 575 ASP A O 1
ATOM 4544 N N . ILE A 1 576 ? -2.675 -29.102 -8.633 1.00 51.78 576 ILE A N 1
ATOM 4545 C CA . ILE A 1 576 ? -3.817 -28.194 -8.540 1.00 51.78 576 ILE A CA 1
ATOM 4546 C C . ILE A 1 576 ? -4.712 -28.736 -7.418 1.00 51.78 576 ILE A C 1
ATOM 4548 O O . ILE A 1 576 ? -5.466 -29.681 -7.637 1.00 51.78 576 ILE A O 1
ATOM 4552 N N . GLY A 1 577 ? -4.602 -28.171 -6.212 1.00 61.66 577 GLY A N 1
ATOM 4553 C CA . GLY A 1 577 ? -5.347 -28.577 -5.020 1.00 61.66 577 GLY A CA 1
ATOM 4554 C C . GLY A 1 577 ? -6.840 -28.309 -5.185 1.00 61.66 577 GLY A C 1
ATOM 4555 O O . GLY A 1 577 ? -7.380 -27.327 -4.672 1.00 61.66 577 GLY A O 1
ATOM 4556 N N . TRP A 1 578 ? -7.512 -29.149 -5.973 1.00 69.12 578 TRP A N 1
ATOM 4557 C CA . TRP A 1 578 ? -8.941 -29.067 -6.271 1.00 69.12 578 TRP A CA 1
ATOM 4558 C C . TRP A 1 578 ? -9.795 -29.145 -5.007 1.00 69.12 578 TRP A C 1
ATOM 4560 O O . TRP A 1 578 ? -10.879 -28.572 -4.965 1.00 69.12 578 TRP A O 1
ATOM 4570 N N . ASP A 1 579 ? -9.288 -29.793 -3.966 1.00 71.44 579 ASP A N 1
ATOM 4571 C CA . ASP A 1 579 ? -9.845 -29.802 -2.619 1.00 71.44 579 ASP A CA 1
ATOM 4572 C C . ASP A 1 579 ? -9.797 -28.416 -1.957 1.00 71.44 579 ASP A C 1
ATOM 4574 O O . ASP A 1 579 ? -10.831 -27.957 -1.482 1.00 71.44 579 ASP A O 1
ATOM 4578 N N . ILE A 1 580 ? -8.666 -27.696 -1.993 1.00 73.06 580 ILE A N 1
ATOM 4579 C CA . ILE A 1 580 ? -8.554 -26.331 -1.445 1.00 73.06 580 ILE A CA 1
ATOM 4580 C C . ILE A 1 580 ? -9.500 -25.393 -2.201 1.00 73.06 580 ILE A C 1
ATOM 4582 O O . ILE A 1 580 ? -10.239 -24.615 -1.591 1.00 73.06 580 ILE A O 1
ATOM 4586 N N . LYS A 1 581 ? -9.538 -25.496 -3.536 1.00 76.19 581 LYS A N 1
ATOM 4587 C CA . LYS A 1 581 ? -10.472 -24.724 -4.373 1.00 76.19 581 LYS A CA 1
ATOM 4588 C C . LYS A 1 581 ? -11.927 -25.083 -4.081 1.00 76.19 581 LYS A C 1
ATOM 4590 O O . LYS A 1 581 ? -12.767 -24.190 -4.002 1.00 76.19 581 LYS A O 1
ATOM 4595 N N . GLY A 1 582 ? -12.223 -26.366 -3.881 1.00 81.25 582 GLY A N 1
ATOM 4596 C CA . GLY A 1 582 ? -13.547 -26.861 -3.513 1.00 81.25 582 GLY A CA 1
ATOM 4597 C C . GLY A 1 582 ? -14.004 -26.340 -2.152 1.00 81.25 582 GLY A C 1
ATOM 4598 O O . GLY A 1 582 ? -15.112 -25.817 -2.037 1.00 81.25 582 GLY A O 1
ATOM 4599 N N . VAL A 1 583 ? -13.139 -26.392 -1.135 1.00 82.38 583 VAL A N 1
ATOM 4600 C CA . VAL A 1 583 ? -13.438 -25.843 0.194 1.00 82.38 583 VAL A CA 1
ATOM 4601 C C . VAL A 1 583 ? -13.595 -24.326 0.132 1.00 82.38 583 VAL A C 1
ATOM 4603 O O . VAL A 1 583 ? -14.559 -23.801 0.683 1.00 82.38 583 VAL A O 1
ATOM 4606 N N . SER A 1 584 ? -12.723 -23.620 -0.593 1.00 81.94 584 SER A N 1
ATOM 4607 C CA . SER A 1 584 ? -12.844 -22.176 -0.825 1.00 81.94 584 SER A CA 1
ATOM 4608 C C . SER A 1 584 ? -14.176 -21.819 -1.495 1.00 81.94 584 SER A C 1
ATOM 4610 O O . SER A 1 584 ? -14.882 -20.926 -1.029 1.00 81.94 584 SER A O 1
ATOM 4612 N N . LEU A 1 585 ? -14.586 -22.567 -2.527 1.00 86.94 585 LEU A N 1
ATOM 4613 C CA . LEU A 1 585 ? -15.872 -22.394 -3.205 1.00 86.94 585 LEU A CA 1
ATOM 4614 C C . LEU A 1 585 ? -17.050 -22.564 -2.234 1.00 86.94 585 LEU A C 1
ATOM 4616 O O . LEU A 1 585 ? -17.927 -21.700 -2.182 1.00 86.94 585 LEU A O 1
ATOM 4620 N N . ILE A 1 586 ? -17.061 -23.653 -1.457 1.00 89.25 586 ILE A N 1
ATOM 4621 C CA . ILE A 1 586 ? -18.113 -23.947 -0.471 1.00 89.25 586 ILE A CA 1
ATOM 4622 C C . ILE A 1 586 ? -18.161 -22.854 0.598 1.00 89.25 586 ILE A C 1
ATOM 4624 O O . ILE A 1 586 ? -19.236 -22.358 0.932 1.00 89.25 586 ILE A O 1
ATOM 4628 N N . LEU A 1 587 ? -17.001 -22.443 1.104 1.00 89.25 587 LEU A N 1
ATOM 4629 C CA . LEU A 1 587 ? -16.862 -21.408 2.118 1.00 89.25 587 LEU A CA 1
ATOM 4630 C C . LEU A 1 587 ? -17.366 -20.052 1.617 1.00 89.25 587 LEU A C 1
ATOM 4632 O O . LEU A 1 587 ? -18.174 -19.412 2.291 1.00 89.25 587 LEU A O 1
ATOM 4636 N N . ILE A 1 588 ? -16.933 -19.618 0.431 1.00 89.50 588 ILE A N 1
ATOM 4637 C CA . ILE A 1 588 ? -17.385 -18.364 -0.179 1.00 89.50 588 ILE A CA 1
ATOM 4638 C C . ILE A 1 588 ? -18.897 -18.431 -0.414 1.00 89.50 588 ILE A C 1
ATOM 4640 O O . ILE A 1 588 ? -19.608 -17.504 -0.028 1.00 89.50 588 ILE A O 1
ATOM 4644 N N . ALA A 1 589 ? -19.413 -19.524 -0.983 1.00 90.25 589 ALA A N 1
ATOM 4645 C CA . ALA A 1 589 ? -20.847 -19.702 -1.202 1.00 90.25 589 ALA A CA 1
ATOM 4646 C C . ALA A 1 589 ? -21.645 -19.641 0.110 1.00 90.25 589 ALA A C 1
ATOM 4648 O O . ALA A 1 589 ? -22.663 -18.946 0.177 1.00 90.25 589 ALA A O 1
ATOM 4649 N N . PHE A 1 590 ? -21.155 -20.288 1.171 1.00 92.25 590 PHE A N 1
ATOM 4650 C CA . PHE A 1 590 ? -21.756 -20.240 2.501 1.00 92.25 590 PHE A CA 1
ATOM 4651 C C . PHE A 1 590 ? -21.770 -18.819 3.075 1.00 92.25 590 PHE A C 1
ATOM 4653 O O . PHE A 1 590 ? -22.813 -18.359 3.539 1.00 92.25 590 PHE A O 1
ATOM 4660 N N . ILE A 1 591 ? -20.649 -18.092 3.006 1.00 91.44 591 ILE A N 1
ATOM 4661 C CA . ILE A 1 591 ? -20.563 -16.700 3.472 1.00 91.44 591 ILE A CA 1
ATOM 4662 C C . ILE A 1 591 ? -21.538 -15.813 2.687 1.00 91.44 591 ILE A C 1
ATOM 4664 O O . ILE A 1 591 ? -22.241 -14.992 3.276 1.00 91.44 591 ILE A O 1
ATOM 4668 N N . MET A 1 592 ? -21.630 -15.992 1.368 1.00 90.88 592 MET A N 1
ATOM 4669 C CA . MET A 1 592 ? -22.529 -15.201 0.524 1.00 90.88 592 MET A CA 1
ATOM 4670 C C . MET A 1 592 ? -24.003 -15.485 0.796 1.00 90.88 592 MET A C 1
ATOM 4672 O O . MET A 1 592 ? -24.802 -14.545 0.843 1.00 90.88 592 MET A O 1
ATOM 4676 N N . PHE A 1 593 ? -24.357 -16.749 1.031 1.00 89.62 593 PHE A N 1
ATOM 4677 C CA . PHE A 1 593 ? -25.682 -17.125 1.512 1.00 89.62 593 PHE A CA 1
ATOM 4678 C C . PHE A 1 593 ? -25.966 -16.476 2.871 1.00 89.62 593 PHE A C 1
ATOM 4680 O O . PHE A 1 593 ? -26.991 -15.819 3.046 1.00 89.62 593 PHE A O 1
ATOM 4687 N N . TRP A 1 594 ? -25.027 -16.584 3.813 1.00 89.00 594 TRP A N 1
ATOM 4688 C CA . TRP A 1 594 ? -25.160 -16.041 5.160 1.00 89.00 594 TRP A CA 1
ATOM 4689 C C . TRP A 1 594 ? -25.379 -14.519 5.163 1.00 89.00 594 TRP A C 1
ATOM 4691 O O . TRP A 1 594 ? -26.221 -14.029 5.915 1.00 89.00 594 TRP A O 1
ATOM 4701 N N . LEU A 1 595 ? -24.683 -13.781 4.291 1.00 87.38 595 LEU A N 1
ATOM 4702 C CA . LEU A 1 595 ? -24.809 -12.325 4.143 1.00 87.38 595 LEU A CA 1
ATOM 4703 C C . LEU A 1 595 ? -26.132 -11.882 3.495 1.00 87.38 595 LEU A C 1
ATOM 4705 O O . LEU A 1 595 ? -26.555 -10.741 3.680 1.00 87.38 595 LEU A O 1
ATOM 4709 N N . ASN A 1 596 ? -26.772 -12.756 2.714 1.00 87.81 596 ASN A N 1
ATOM 4710 C CA . ASN A 1 596 ? -27.998 -12.446 1.975 1.00 87.81 596 ASN A CA 1
ATOM 4711 C C . ASN A 1 596 ? -29.262 -13.093 2.562 1.00 87.81 596 ASN A C 1
ATOM 4713 O O . ASN A 1 596 ? -30.363 -12.769 2.115 1.00 87.81 596 ASN A O 1
ATOM 4717 N N . LYS A 1 597 ? -29.132 -13.961 3.572 1.00 84.75 597 LYS A N 1
ATOM 4718 C CA . LYS A 1 597 ? -30.240 -14.746 4.143 1.00 84.75 597 LYS A CA 1
ATOM 4719 C C . LYS A 1 597 ? -31.429 -13.896 4.615 1.00 84.75 597 LYS A C 1
ATOM 4721 O O . LYS A 1 597 ? -32.572 -14.302 4.448 1.00 84.75 597 LYS A O 1
ATOM 4726 N N . ASP A 1 598 ? -31.166 -12.700 5.147 1.00 77.12 598 ASP A N 1
ATOM 4727 C CA . ASP A 1 598 ? -32.192 -11.831 5.738 1.00 77.12 598 ASP A CA 1
ATOM 4728 C C . ASP A 1 598 ? -32.915 -10.967 4.679 1.00 77.12 598 ASP A C 1
ATOM 4730 O O . ASP A 1 598 ? -33.841 -10.224 5.000 1.00 77.12 598 ASP A O 1
ATOM 4734 N N . LYS A 1 599 ? -32.524 -11.056 3.395 1.00 76.00 599 LYS A N 1
ATOM 4735 C CA . LYS A 1 599 ? -33.097 -10.249 2.293 1.00 76.00 599 LYS A CA 1
ATOM 4736 C C . LYS A 1 599 ? -34.371 -10.846 1.682 1.00 76.00 599 LYS A C 1
ATOM 4738 O O . LYS A 1 599 ? -34.972 -10.240 0.790 1.00 76.00 599 LYS A O 1
ATOM 4743 N N . GLY A 1 600 ? -34.808 -12.008 2.169 1.00 74.00 600 GLY A N 1
ATOM 4744 C CA . GLY A 1 600 ? -35.983 -12.720 1.672 1.00 74.00 600 GLY A CA 1
ATOM 4745 C C . GLY A 1 600 ? -35.720 -13.353 0.304 1.00 74.00 600 GLY A C 1
ATOM 4746 O O . GLY A 1 600 ? -34.935 -14.290 0.195 1.00 74.00 600 GLY A O 1
ATOM 4747 N N . ASN A 1 601 ? -36.379 -12.851 -0.746 1.00 78.00 601 ASN A N 1
ATOM 4748 C CA . ASN A 1 601 ? -36.294 -13.422 -2.096 1.00 78.00 601 ASN A CA 1
ATOM 4749 C C . ASN A 1 601 ? -34.894 -13.303 -2.715 1.00 78.00 601 ASN A C 1
ATOM 4751 O O . ASN A 1 601 ? -34.235 -12.267 -2.618 1.00 78.00 601 ASN A O 1
ATOM 4755 N N . ILE A 1 602 ? -34.513 -14.333 -3.476 1.00 74.12 602 ILE A N 1
ATOM 4756 C CA . ILE A 1 602 ? -33.238 -14.426 -4.211 1.00 74.12 602 ILE A CA 1
ATOM 4757 C C . ILE A 1 602 ? -33.034 -13.238 -5.169 1.00 74.12 602 ILE A C 1
ATOM 4759 O O . ILE A 1 602 ? -31.910 -12.797 -5.394 1.00 74.12 602 ILE A O 1
ATOM 4763 N N . SER A 1 603 ? -34.116 -12.653 -5.694 1.00 70.38 603 SER A N 1
ATOM 4764 C CA . SER A 1 603 ? -34.052 -11.465 -6.556 1.00 70.38 603 SER A CA 1
ATOM 4765 C C . SER A 1 603 ? -33.547 -10.202 -5.847 1.00 70.38 603 SER A C 1
ATOM 4767 O O . SER A 1 603 ? -33.081 -9.287 -6.517 1.00 70.38 603 SER A O 1
ATOM 4769 N N . LYS A 1 604 ? -33.609 -10.148 -4.509 1.00 76.56 604 LYS A N 1
ATOM 4770 C CA . LYS A 1 604 ? -33.120 -9.028 -3.684 1.00 76.56 604 LYS A CA 1
ATOM 4771 C C . LYS A 1 604 ? -31.693 -9.238 -3.165 1.00 76.56 604 LYS A C 1
ATOM 4773 O O . LYS A 1 604 ? -31.196 -8.418 -2.389 1.00 76.56 604 LYS A O 1
ATOM 4778 N N . TRP A 1 605 ? -31.042 -10.339 -3.547 1.00 83.56 605 TRP A N 1
ATOM 4779 C CA . TRP A 1 605 ? -29.662 -10.609 -3.155 1.00 83.56 605 TRP A CA 1
ATOM 4780 C C . TRP A 1 605 ? -28.707 -9.565 -3.729 1.00 83.56 605 TRP A C 1
ATOM 4782 O O . TRP A 1 605 ? -28.917 -9.020 -4.814 1.00 83.56 605 TRP A O 1
ATOM 4792 N N . ARG A 1 606 ? -27.638 -9.290 -2.980 1.00 83.12 606 ARG A N 1
ATOM 4793 C CA . ARG A 1 606 ? -26.576 -8.367 -3.372 1.00 83.12 606 ARG A CA 1
ATOM 4794 C C . ARG A 1 606 ? -25.245 -9.129 -3.454 1.00 83.12 606 ARG A C 1
ATOM 4796 O O . ARG A 1 606 ? -24.814 -9.666 -2.435 1.00 83.12 606 ARG A O 1
ATOM 4803 N N . PRO A 1 607 ? -24.559 -9.117 -4.610 1.00 84.69 607 PRO A N 1
ATOM 4804 C CA . PRO A 1 607 ? -25.123 -8.846 -5.936 1.00 84.69 607 PRO A CA 1
ATOM 4805 C C . PRO A 1 607 ? -26.209 -9.885 -6.311 1.00 84.69 607 PRO A C 1
ATOM 4807 O O . PRO A 1 607 ? -26.298 -10.928 -5.658 1.00 84.69 607 PRO A O 1
ATOM 4810 N N . PRO A 1 608 ? -27.029 -9.629 -7.350 1.00 83.88 608 PRO A N 1
ATOM 4811 C CA . PRO A 1 608 ? -28.030 -10.590 -7.818 1.00 83.88 608 PRO A CA 1
ATOM 4812 C C . PRO A 1 608 ? -27.406 -11.954 -8.135 1.00 83.88 608 PRO A C 1
ATOM 4814 O O . PRO A 1 608 ? -26.273 -12.009 -8.609 1.00 83.88 608 PRO A O 1
ATOM 4817 N N . LEU A 1 609 ? -28.142 -13.055 -7.938 1.00 84.12 609 LEU A N 1
ATOM 4818 C CA . LEU A 1 609 ? -27.602 -14.421 -8.070 1.00 84.12 609 LEU A CA 1
ATOM 4819 C C . LEU A 1 609 ? -26.895 -14.675 -9.419 1.00 84.12 609 LEU A C 1
ATOM 4821 O O . LEU A 1 609 ? -25.856 -15.328 -9.454 1.00 84.12 609 LEU A O 1
ATOM 4825 N N . LEU A 1 610 ? -27.411 -14.098 -10.509 1.00 81.38 610 LEU A N 1
ATOM 4826 C CA . LEU A 1 610 ? -26.827 -14.190 -11.855 1.00 81.38 610 LEU A CA 1
ATOM 4827 C C . LEU A 1 610 ? -25.446 -13.524 -11.982 1.00 81.38 610 LEU A C 1
ATOM 4829 O O . LEU A 1 610 ? -24.655 -13.910 -12.832 1.00 81.38 610 LEU A O 1
ATOM 4833 N N . VAL A 1 611 ? -25.161 -12.526 -11.148 1.00 85.31 611 VAL A N 1
ATOM 4834 C CA . VAL A 1 611 ? -23.851 -11.864 -11.040 1.00 85.31 611 VAL A CA 1
ATOM 4835 C C . VAL A 1 611 ? -22.983 -12.594 -10.015 1.00 85.31 611 VAL A C 1
ATOM 4837 O O . VAL A 1 611 ? -21.792 -12.796 -10.238 1.00 85.31 611 VAL A O 1
ATOM 4840 N N . LEU A 1 612 ? -23.586 -13.014 -8.901 1.00 86.94 612 LEU A N 1
ATOM 4841 C CA . LEU A 1 612 ? -22.898 -13.652 -7.787 1.00 86.94 612 LEU A CA 1
ATOM 4842 C C . LEU A 1 612 ? -22.314 -15.020 -8.160 1.00 86.94 612 LEU A C 1
ATOM 4844 O O . LEU A 1 612 ? -21.160 -15.279 -7.845 1.00 86.94 612 LEU A O 1
ATOM 4848 N N . GLY A 1 613 ? -23.079 -15.883 -8.836 1.00 86.12 613 GLY A N 1
ATOM 4849 C CA . GLY A 1 613 ? -22.644 -17.240 -9.189 1.00 86.12 613 GLY A CA 1
ATOM 4850 C C . GLY A 1 613 ? -21.345 -17.263 -10.008 1.00 86.12 613 GLY A C 1
ATOM 4851 O O . GLY A 1 613 ? -20.366 -17.859 -9.558 1.00 86.12 613 GLY A O 1
ATOM 4852 N N . PRO A 1 614 ? -21.282 -16.562 -11.158 1.00 87.50 614 PRO A N 1
ATOM 4853 C CA . PRO A 1 614 ? -20.056 -16.451 -11.947 1.00 87.50 614 PRO A CA 1
ATOM 4854 C C . PRO A 1 614 ? -18.893 -15.808 -11.183 1.00 87.50 614 PRO A C 1
ATOM 4856 O O . PRO A 1 614 ? -17.741 -16.179 -11.393 1.00 87.50 614 PRO A O 1
ATOM 4859 N N . LEU A 1 615 ? -19.176 -14.867 -10.275 1.00 87.50 615 LEU A N 1
ATOM 4860 C CA . LEU A 1 615 ? -18.150 -14.216 -9.462 1.00 87.50 615 LEU A CA 1
ATOM 4861 C C . LEU A 1 615 ? -17.554 -15.176 -8.421 1.00 87.50 615 LEU A C 1
ATOM 4863 O O . LEU A 1 615 ? -16.337 -15.239 -8.293 1.00 87.50 615 LEU A O 1
ATOM 4867 N N . ILE A 1 616 ? -18.388 -15.969 -7.742 1.00 88.50 616 ILE A N 1
ATOM 4868 C CA . ILE A 1 616 ? -17.948 -17.031 -6.823 1.00 88.50 616 ILE A CA 1
ATOM 4869 C C . ILE A 1 616 ? -17.114 -18.074 -7.576 1.00 88.50 616 ILE A C 1
ATOM 4871 O O . ILE A 1 616 ? -16.058 -18.482 -7.095 1.00 88.50 616 ILE A O 1
ATOM 4875 N N . PHE A 1 617 ? -17.551 -18.466 -8.775 1.00 84.25 617 PHE A N 1
ATOM 4876 C CA . PHE A 1 617 ? -16.796 -19.391 -9.615 1.00 84.25 617 PHE A CA 1
ATOM 4877 C C . PHE A 1 617 ? -15.419 -18.823 -9.989 1.00 84.25 617 PHE A C 1
ATOM 4879 O O . PHE A 1 617 ? -14.407 -19.486 -9.775 1.00 84.25 617 PHE A O 1
ATOM 4886 N N . ALA A 1 618 ? -15.353 -17.572 -10.456 1.00 84.12 618 ALA A N 1
ATOM 4887 C CA . ALA A 1 618 ? -14.089 -16.905 -10.771 1.00 84.12 618 ALA A CA 1
ATOM 4888 C C . ALA A 1 618 ? -13.161 -16.787 -9.548 1.00 84.12 618 ALA A C 1
ATOM 4890 O O . ALA A 1 618 ? -11.954 -16.982 -9.670 1.00 84.12 618 ALA A O 1
ATOM 4891 N N . MET A 1 619 ? -13.719 -16.512 -8.364 1.00 84.69 619 MET A N 1
ATOM 4892 C CA . MET A 1 619 ? -12.966 -16.464 -7.108 1.00 84.69 619 MET A CA 1
ATOM 4893 C C . MET A 1 619 ? -12.349 -17.817 -6.750 1.00 84.69 619 MET A C 1
ATOM 4895 O O . MET A 1 619 ? -11.196 -17.853 -6.334 1.00 84.69 619 MET A O 1
ATOM 4899 N N . ALA A 1 620 ? -13.082 -18.916 -6.938 1.00 78.75 620 ALA A N 1
ATOM 4900 C CA . ALA A 1 620 ? -12.593 -20.261 -6.640 1.00 78.75 620 ALA A CA 1
ATOM 4901 C C . ALA A 1 620 ? -11.475 -20.733 -7.586 1.00 78.75 620 ALA A C 1
ATOM 4903 O O . ALA A 1 620 ? -10.716 -21.637 -7.240 1.00 78.75 620 ALA A O 1
ATOM 4904 N N . LEU A 1 621 ? -11.352 -20.134 -8.777 1.00 77.38 621 LEU A N 1
ATOM 4905 C CA . LEU A 1 621 ? -10.260 -20.446 -9.702 1.00 77.38 621 LEU A CA 1
ATOM 4906 C C . LEU A 1 621 ? -8.918 -19.870 -9.238 1.00 77.38 621 LEU A C 1
ATOM 4908 O O . LEU A 1 621 ? -7.880 -20.487 -9.508 1.00 77.38 621 LEU A O 1
ATOM 4912 N N . LEU A 1 622 ? -8.940 -18.718 -8.561 1.00 78.50 622 LEU A N 1
ATOM 4913 C CA . LEU A 1 622 ? -7.744 -18.035 -8.077 1.00 78.50 622 LEU A CA 1
ATOM 4914 C C . LEU A 1 622 ? -7.099 -18.776 -6.893 1.00 78.50 622 LEU A C 1
ATOM 4916 O O . LEU A 1 622 ? -7.802 -19.395 -6.093 1.00 78.50 622 LEU A O 1
ATOM 4920 N N . PRO A 1 623 ? -5.768 -18.660 -6.725 1.00 76.69 623 PRO A N 1
ATOM 4921 C CA . PRO A 1 623 ? -5.091 -19.043 -5.495 1.00 76.69 623 PRO A CA 1
ATOM 4922 C C . PRO A 1 623 ? -5.712 -18.369 -4.267 1.00 76.69 623 PRO A C 1
ATOM 4924 O O . PRO A 1 623 ? -6.290 -17.280 -4.357 1.00 76.69 623 PRO A O 1
ATOM 4927 N N . PHE A 1 624 ? -5.530 -18.994 -3.106 1.00 72.12 624 PHE A N 1
ATOM 4928 C CA . PHE A 1 624 ? -6.130 -18.605 -1.829 1.00 72.12 624 PHE A CA 1
ATOM 4929 C C . PHE A 1 624 ? -5.991 -17.110 -1.490 1.00 72.12 624 PHE A C 1
ATOM 4931 O O . PHE A 1 624 ? -6.975 -16.471 -1.101 1.00 72.12 624 PHE A O 1
ATOM 4938 N N . GLY A 1 625 ? -4.811 -16.517 -1.706 1.00 73.25 625 GLY A N 1
ATOM 4939 C CA . GLY A 1 625 ? -4.595 -15.086 -1.467 1.00 73.25 625 GLY A CA 1
ATOM 4940 C C . GLY A 1 625 ? -5.475 -14.189 -2.350 1.00 73.25 625 GLY A C 1
ATOM 4941 O O . GLY A 1 625 ? -6.083 -13.229 -1.867 1.00 73.25 625 GLY A O 1
ATOM 4942 N N . GLY A 1 626 ? -5.621 -14.548 -3.630 1.00 79.31 626 GLY A N 1
ATOM 4943 C CA . GLY A 1 626 ? -6.489 -13.860 -4.584 1.00 79.31 626 GLY A CA 1
ATOM 4944 C C . GLY A 1 626 ? -7.976 -14.053 -4.266 1.00 79.31 626 GLY A C 1
ATOM 4945 O O . GLY A 1 626 ? -8.730 -13.080 -4.223 1.00 79.31 626 GLY A O 1
ATOM 4946 N N . ALA A 1 627 ? -8.406 -15.279 -3.965 1.00 83.38 627 ALA A N 1
ATOM 4947 C CA . ALA A 1 627 ? -9.790 -15.559 -3.576 1.00 83.38 627 ALA A CA 1
ATOM 4948 C C . ALA A 1 627 ? -10.206 -14.759 -2.323 1.00 83.38 627 ALA A C 1
ATOM 4950 O O . ALA A 1 627 ? -11.264 -14.125 -2.300 1.00 83.38 627 ALA A O 1
ATOM 4951 N N . SER A 1 628 ? -9.330 -14.703 -1.316 1.00 83.56 628 SER A N 1
ATOM 4952 C CA . SER A 1 628 ? -9.558 -13.974 -0.060 1.00 83.56 628 SER A CA 1
ATOM 4953 C C . SER A 1 628 ? -9.641 -12.458 -0.259 1.00 83.56 628 SER A C 1
ATOM 4955 O O . SER A 1 628 ? -10.508 -11.788 0.306 1.00 83.56 628 SER A O 1
ATOM 4957 N N . ALA A 1 629 ? -8.787 -11.894 -1.116 1.00 88.12 629 ALA A N 1
ATOM 4958 C CA . ALA A 1 629 ? -8.848 -10.473 -1.445 1.00 88.12 629 ALA A CA 1
ATOM 4959 C C . ALA A 1 629 ? -10.136 -10.099 -2.206 1.00 88.12 629 ALA A C 1
ATOM 4961 O O . ALA A 1 629 ? -10.711 -9.041 -1.945 1.00 88.12 629 ALA A O 1
ATOM 4962 N N . LEU A 1 630 ? -10.659 -10.966 -3.081 1.00 89.56 630 LEU A N 1
ATOM 4963 C CA . LEU A 1 630 ? -11.979 -10.749 -3.692 1.00 89.56 630 LEU A CA 1
ATOM 4964 C C . LEU A 1 630 ? -13.125 -10.908 -2.690 1.00 89.56 630 LEU A C 1
ATOM 4966 O O . LEU A 1 630 ? -14.105 -10.166 -2.772 1.00 89.56 630 LEU A O 1
ATOM 4970 N N . LEU A 1 631 ? -13.000 -11.816 -1.717 1.00 89.81 631 LEU A N 1
ATOM 4971 C CA . LEU A 1 631 ? -13.983 -11.974 -0.645 1.00 89.81 631 LEU A CA 1
ATOM 4972 C C . LEU A 1 631 ? -14.105 -10.681 0.168 1.00 89.81 631 LEU A C 1
ATOM 4974 O O . LEU A 1 631 ? -15.218 -10.233 0.437 1.00 89.81 631 LEU A O 1
ATOM 4978 N N . LEU A 1 632 ? -12.980 -10.027 0.470 1.00 90.88 632 LEU A N 1
ATOM 4979 C CA . LEU A 1 632 ? -12.940 -8.695 1.082 1.00 90.88 632 LEU A CA 1
ATOM 4980 C C . LEU A 1 632 ? -13.663 -7.633 0.236 1.00 90.88 632 LEU A C 1
ATOM 4982 O O . LEU A 1 632 ? -14.437 -6.840 0.782 1.00 90.88 632 LEU A O 1
ATOM 4986 N N . VAL A 1 633 ? -13.452 -7.622 -1.088 1.00 91.31 633 VAL A N 1
ATOM 4987 C CA . VAL A 1 633 ? -14.164 -6.708 -2.005 1.00 91.31 633 VAL A CA 1
ATOM 4988 C C . VAL A 1 633 ? -15.670 -6.946 -1.945 1.00 91.31 633 VAL A C 1
ATOM 4990 O O . VAL A 1 633 ? -16.440 -5.996 -1.788 1.00 91.31 633 VAL A O 1
ATOM 4993 N N . LEU A 1 634 ? -16.093 -8.207 -2.039 1.00 90.12 634 LEU A N 1
ATOM 4994 C CA . LEU A 1 634 ? -17.498 -8.592 -2.102 1.00 90.12 634 LEU A CA 1
ATOM 4995 C C . LEU A 1 634 ? -18.222 -8.344 -0.777 1.00 90.12 634 LEU A C 1
ATOM 4997 O O . LEU A 1 634 ? -19.310 -7.771 -0.764 1.00 90.12 634 LEU A O 1
ATOM 5001 N N . LEU A 1 635 ? -17.597 -8.683 0.349 1.00 89.81 635 LEU A N 1
ATOM 5002 C CA . LEU A 1 635 ? -18.132 -8.400 1.679 1.00 89.81 635 LEU A CA 1
ATOM 5003 C C . LEU A 1 635 ? -18.189 -6.887 1.927 1.00 89.81 635 LEU A C 1
ATOM 5005 O O . LEU A 1 635 ? -19.184 -6.379 2.445 1.00 89.81 635 LEU A O 1
ATOM 5009 N N . GLY A 1 636 ? -17.175 -6.144 1.469 1.00 88.62 636 GLY A N 1
ATOM 5010 C CA . GLY A 1 636 ? -17.158 -4.683 1.498 1.00 88.62 636 GLY A CA 1
ATOM 5011 C C . GLY A 1 636 ? -18.305 -4.075 0.695 1.00 88.62 636 GLY A C 1
ATOM 5012 O O . GLY A 1 636 ? -18.975 -3.166 1.189 1.00 88.62 636 GLY A O 1
ATOM 5013 N N . TYR A 1 637 ? -18.588 -4.626 -0.487 1.00 89.31 637 TYR A N 1
ATOM 5014 C CA . TYR A 1 637 ? -19.754 -4.267 -1.287 1.00 89.31 637 TYR A CA 1
ATOM 5015 C C . TYR A 1 637 ? -21.055 -4.583 -0.549 1.00 89.31 637 TYR A C 1
ATOM 5017 O O . TYR A 1 637 ? -21.889 -3.694 -0.432 1.00 89.31 637 TYR A O 1
ATOM 5025 N N . ILE A 1 638 ? -21.245 -5.794 -0.013 1.00 87.12 638 ILE A N 1
ATOM 5026 C CA . ILE A 1 638 ? -22.506 -6.205 0.629 1.00 87.12 638 ILE A CA 1
ATOM 5027 C C . ILE A 1 638 ? -22.799 -5.378 1.888 1.00 87.12 638 ILE A C 1
ATOM 5029 O O . ILE A 1 638 ? -23.892 -4.825 2.007 1.00 87.12 638 ILE A O 1
ATOM 5033 N N . VAL A 1 639 ? -21.811 -5.215 2.769 1.00 84.00 639 VAL A N 1
ATOM 5034 C CA . VAL A 1 639 ? -21.929 -4.480 4.045 1.00 84.00 639 VAL A CA 1
ATOM 5035 C C . VAL A 1 639 ? -21.886 -2.950 3.853 1.00 84.00 639 VAL A C 1
ATOM 5037 O O . VAL A 1 639 ? -22.116 -2.178 4.792 1.00 84.00 639 VAL A O 1
ATOM 5040 N N . GLY A 1 640 ? -21.566 -2.475 2.646 1.00 82.31 640 GLY A N 1
ATOM 5041 C CA . GLY A 1 640 ? -21.432 -1.049 2.351 1.00 82.31 640 GLY A CA 1
ATOM 5042 C C . GLY A 1 640 ? -20.227 -0.404 3.050 1.00 82.31 640 GLY A C 1
ATOM 5043 O O . GLY A 1 640 ? -20.306 0.733 3.521 1.00 82.31 640 GLY A O 1
ATOM 5044 N N . SER A 1 641 ? -19.104 -1.122 3.155 1.00 83.56 641 SER A N 1
ATOM 5045 C CA . SER A 1 641 ? -17.858 -0.652 3.776 1.00 83.56 641 SER A CA 1
ATOM 5046 C C . SER A 1 641 ? -16.784 -0.338 2.731 1.00 83.56 641 SER A C 1
ATOM 5048 O O . SER A 1 641 ? -16.121 -1.241 2.219 1.00 83.56 641 SER A O 1
ATOM 5050 N N . ARG A 1 642 ? -16.567 0.955 2.431 1.00 82.12 642 ARG A N 1
ATOM 5051 C CA . ARG A 1 642 ? -15.555 1.390 1.440 1.00 82.12 642 ARG A CA 1
ATOM 5052 C C . ARG A 1 642 ? -14.147 0.982 1.836 1.00 82.12 642 ARG A C 1
ATOM 5054 O O . ARG A 1 642 ? -13.385 0.554 0.983 1.00 82.12 642 ARG A O 1
ATOM 5061 N N . THR A 1 643 ? -13.820 1.084 3.121 1.00 81.69 643 THR A N 1
ATOM 5062 C CA . THR A 1 643 ? -12.506 0.702 3.643 1.00 81.69 643 THR A CA 1
ATOM 5063 C C . THR A 1 643 ? -12.206 -0.763 3.348 1.00 81.69 643 THR A C 1
ATOM 5065 O O . THR A 1 643 ? -11.157 -1.060 2.791 1.00 81.69 643 THR A O 1
ATOM 5068 N N . LEU A 1 644 ? -13.150 -1.664 3.639 1.00 86.38 644 LEU A N 1
ATOM 5069 C CA . LEU A 1 644 ? -12.970 -3.097 3.406 1.00 86.38 644 LEU A CA 1
ATOM 5070 C C . LEU A 1 644 ? -12.808 -3.406 1.914 1.00 86.38 644 LEU A C 1
ATOM 5072 O O . LEU A 1 644 ? -11.918 -4.154 1.521 1.00 86.38 644 LEU A O 1
ATOM 5076 N N . ALA A 1 645 ? -13.629 -2.762 1.084 1.00 89.81 645 ALA A N 1
ATOM 5077 C CA . ALA A 1 645 ? -13.602 -2.977 -0.350 1.00 89.81 645 ALA A CA 1
ATOM 5078 C C . ALA A 1 645 ? -12.306 -2.444 -0.996 1.00 89.81 645 ALA A C 1
ATOM 5080 O O . ALA A 1 645 ? -11.729 -3.105 -1.853 1.00 89.81 645 ALA A O 1
ATOM 5081 N N . ILE A 1 646 ? -11.801 -1.288 -0.543 1.00 87.19 646 ILE A N 1
ATOM 5082 C CA . ILE A 1 646 ? -10.504 -0.739 -0.970 1.00 87.19 646 ILE A CA 1
ATOM 5083 C C . ILE A 1 646 ? -9.359 -1.656 -0.538 1.00 87.19 646 ILE A C 1
ATOM 5085 O O . ILE A 1 646 ? -8.480 -1.924 -1.351 1.00 87.19 646 ILE A O 1
ATOM 5089 N N . ILE A 1 647 ? -9.371 -2.161 0.700 1.00 88.25 647 ILE A N 1
ATOM 5090 C CA . ILE A 1 647 ? -8.353 -3.113 1.167 1.00 88.25 647 ILE A CA 1
ATOM 5091 C C . ILE A 1 647 ? -8.368 -4.378 0.302 1.00 88.25 647 ILE A C 1
ATOM 5093 O O . ILE A 1 647 ? -7.305 -4.833 -0.104 1.00 88.25 647 ILE A O 1
ATOM 5097 N N . GLY A 1 648 ? -9.546 -4.900 -0.050 1.00 90.56 648 GLY A N 1
ATOM 5098 C CA . GLY A 1 648 ? -9.666 -6.031 -0.973 1.00 90.56 648 GLY A CA 1
ATOM 5099 C C . GLY A 1 648 ? -9.093 -5.738 -2.366 1.00 90.56 648 GLY A C 1
ATOM 5100 O O . GLY A 1 648 ? -8.348 -6.552 -2.904 1.00 90.56 648 GLY A O 1
ATOM 5101 N N . VAL A 1 649 ? -9.359 -4.553 -2.936 1.00 90.88 649 VAL A N 1
ATOM 5102 C CA . VAL A 1 649 ? -8.787 -4.136 -4.235 1.00 90.88 649 VAL A CA 1
ATOM 5103 C C . VAL A 1 649 ? -7.265 -3.985 -4.156 1.00 90.88 649 VAL A C 1
ATOM 5105 O O . VAL A 1 649 ? -6.560 -4.441 -5.051 1.00 90.88 649 VAL A O 1
ATOM 5108 N N . LEU A 1 650 ? -6.737 -3.386 -3.086 1.00 89.00 650 LEU A N 1
ATOM 5109 C CA . LEU A 1 650 ? -5.290 -3.309 -2.861 1.00 89.00 650 LEU A CA 1
ATOM 5110 C C . LEU A 1 650 ? -4.681 -4.705 -2.687 1.00 89.00 650 LEU A C 1
ATOM 5112 O O . LEU A 1 650 ? -3.619 -4.975 -3.241 1.00 89.00 650 LEU A O 1
ATOM 5116 N N . GLY A 1 651 ? -5.384 -5.604 -1.996 1.00 87.88 651 GLY A N 1
ATOM 5117 C CA . GLY A 1 651 ? -5.025 -7.014 -1.880 1.00 87.88 651 GLY A CA 1
ATOM 5118 C C . GLY A 1 651 ? -4.973 -7.718 -3.236 1.00 87.88 651 GLY A C 1
ATOM 5119 O O . GLY A 1 651 ? -4.044 -8.476 -3.476 1.00 87.88 651 GLY A O 1
ATOM 5120 N N . GLN A 1 652 ? -5.896 -7.417 -4.157 1.00 89.44 652 GLN A N 1
ATOM 5121 C CA . GLN A 1 652 ? -5.854 -7.926 -5.535 1.00 89.44 652 GLN A CA 1
ATOM 5122 C C . GLN A 1 652 ? -4.644 -7.416 -6.316 1.00 89.44 652 GLN A C 1
ATOM 5124 O O . GLN A 1 652 ? -3.965 -8.197 -6.976 1.00 89.44 652 GLN A O 1
ATOM 5129 N N . ILE A 1 653 ? -4.351 -6.116 -6.232 1.00 88.62 653 ILE A N 1
ATOM 5130 C CA . ILE A 1 653 ? -3.180 -5.527 -6.899 1.00 88.62 653 ILE A CA 1
ATOM 5131 C C . ILE A 1 653 ? -1.895 -6.172 -6.370 1.00 88.62 653 ILE A C 1
ATOM 5133 O O . ILE A 1 653 ? -1.021 -6.553 -7.147 1.00 88.62 653 ILE A O 1
ATOM 5137 N N . TYR A 1 654 ? -1.798 -6.326 -5.051 1.00 85.12 654 TYR A N 1
ATOM 5138 C CA . TYR A 1 654 ? -0.648 -6.948 -4.412 1.00 85.12 654 TYR A CA 1
ATOM 5139 C C . TYR A 1 654 ? -0.530 -8.441 -4.747 1.00 85.12 654 TYR A C 1
ATOM 5141 O O . TYR A 1 654 ? 0.563 -8.910 -5.051 1.00 85.12 654 TYR A O 1
ATOM 5149 N N . PHE A 1 655 ? -1.649 -9.169 -4.791 1.00 84.94 655 PHE A N 1
ATOM 5150 C CA . PHE A 1 655 ? -1.693 -10.556 -5.254 1.00 84.94 655 PHE A CA 1
ATOM 5151 C C . PHE A 1 655 ? -1.159 -10.692 -6.685 1.00 84.94 655 PHE A C 1
ATOM 5153 O O . PHE A 1 655 ? -0.307 -11.541 -6.921 1.00 84.94 655 PHE A O 1
ATOM 5160 N N . LEU A 1 656 ? -1.589 -9.842 -7.626 1.00 85.69 656 LEU A N 1
ATOM 5161 C CA . LEU A 1 656 ? -1.099 -9.886 -9.012 1.00 85.69 656 LEU A CA 1
ATOM 5162 C C . LEU A 1 656 ? 0.414 -9.653 -9.103 1.00 85.69 656 LEU A C 1
ATOM 5164 O O . LEU A 1 656 ? 1.090 -10.323 -9.882 1.00 85.69 656 LEU A O 1
ATOM 5168 N N . TYR A 1 657 ? 0.947 -8.731 -8.296 1.00 84.12 657 TYR A N 1
ATOM 5169 C CA . TYR A 1 657 ? 2.390 -8.508 -8.190 1.00 84.12 657 TYR A CA 1
ATOM 5170 C C . TYR A 1 657 ? 3.118 -9.752 -7.661 1.00 84.12 657 TYR A C 1
ATOM 5172 O O . TYR A 1 657 ? 4.130 -10.167 -8.220 1.00 84.12 657 TYR A O 1
ATOM 5180 N N . MET A 1 658 ? 2.585 -10.381 -6.614 1.00 77.94 658 MET A N 1
ATOM 5181 C CA . MET A 1 658 ? 3.211 -11.543 -5.980 1.00 77.94 658 MET A CA 1
ATOM 5182 C C . MET A 1 658 ? 3.083 -12.828 -6.796 1.00 77.94 658 MET A C 1
ATOM 5184 O O . MET A 1 658 ? 4.005 -13.638 -6.788 1.00 77.94 658 MET A O 1
ATOM 5188 N N . LEU A 1 659 ? 2.001 -12.987 -7.560 1.00 80.25 659 LEU A N 1
ATOM 5189 C CA . LEU A 1 659 ? 1.786 -14.127 -8.452 1.00 80.25 659 LEU A CA 1
ATOM 5190 C C . LEU A 1 659 ? 2.919 -14.270 -9.479 1.00 80.25 659 LEU A C 1
ATOM 5192 O O . LEU A 1 659 ? 3.222 -15.377 -9.914 1.00 80.25 659 LEU A O 1
ATOM 5196 N N . TYR A 1 660 ? 3.591 -13.176 -9.853 1.00 81.50 660 TYR A N 1
ATOM 5197 C CA . TYR A 1 660 ? 4.789 -13.244 -10.691 1.00 81.50 660 TYR A CA 1
ATOM 5198 C C . TYR A 1 660 ? 5.900 -14.087 -10.049 1.00 81.50 660 TYR A C 1
ATOM 5200 O O . TYR A 1 660 ? 6.460 -14.951 -10.720 1.00 81.50 660 TYR A O 1
ATOM 5208 N N . TYR A 1 661 ? 6.148 -13.892 -8.753 1.00 75.38 661 TYR A N 1
ATOM 5209 C CA . TYR A 1 661 ? 7.221 -14.545 -7.998 1.00 75.38 661 TYR A CA 1
ATOM 5210 C C . TYR A 1 661 ? 6.895 -15.966 -7.534 1.00 75.38 661 TYR A C 1
ATOM 5212 O O . TYR A 1 661 ? 7.777 -16.652 -7.028 1.00 75.38 661 TYR A O 1
ATOM 5220 N N . ASP A 1 662 ? 5.657 -16.418 -7.710 1.00 71.06 662 ASP A N 1
ATOM 5221 C CA . ASP A 1 662 ? 5.262 -17.781 -7.372 1.00 71.06 662 ASP A CA 1
ATOM 5222 C C . ASP A 1 662 ? 5.824 -18.788 -8.386 1.00 71.06 662 ASP A C 1
ATOM 5224 O O . ASP A 1 662 ? 5.331 -18.895 -9.507 1.00 71.06 662 ASP A O 1
ATOM 5228 N N . LEU A 1 663 ? 6.872 -19.518 -8.014 1.00 69.25 663 LEU A N 1
ATOM 5229 C CA . LEU A 1 663 ? 7.539 -20.471 -8.906 1.00 69.25 663 LEU A CA 1
ATOM 5230 C C . LEU A 1 663 ? 6.775 -21.792 -9.076 1.00 69.25 663 LEU A C 1
ATOM 5232 O O . LEU A 1 663 ? 7.123 -22.566 -9.963 1.00 69.25 663 LEU A O 1
ATOM 5236 N N . SER A 1 664 ? 5.728 -22.039 -8.281 1.00 66.62 664 SER A N 1
ATOM 5237 C CA . SER A 1 664 ? 4.949 -23.283 -8.368 1.00 66.62 664 SER A CA 1
ATOM 5238 C C . SER A 1 664 ? 4.073 -23.370 -9.619 1.00 66.62 664 SER A C 1
ATOM 5240 O O . SER A 1 664 ? 3.801 -24.454 -10.129 1.00 66.62 664 SER A O 1
ATOM 5242 N N . LEU A 1 665 ? 3.638 -22.220 -10.141 1.00 72.00 665 LEU A N 1
ATOM 5243 C CA . LEU A 1 665 ? 2.795 -22.135 -11.327 1.00 72.00 665 LEU A CA 1
ATOM 5244 C C . LEU A 1 665 ? 3.624 -21.717 -12.539 1.00 72.00 665 LEU A C 1
ATOM 5246 O O . LEU A 1 665 ? 4.318 -20.695 -12.523 1.00 72.00 665 LEU A O 1
ATOM 5250 N N . SER A 1 666 ? 3.474 -22.446 -13.645 1.00 83.69 666 SER A N 1
ATOM 5251 C CA . SER A 1 666 ? 4.069 -22.025 -14.911 1.00 83.69 666 SER A CA 1
ATOM 5252 C C . SER A 1 666 ? 3.469 -20.692 -15.381 1.00 83.69 666 SER A C 1
ATOM 5254 O O . SER A 1 666 ? 2.304 -20.370 -15.120 1.00 83.69 666 SER A O 1
ATOM 5256 N N . LEU A 1 667 ? 4.256 -19.906 -16.122 1.00 85.88 667 LEU A N 1
ATOM 5257 C CA . LEU A 1 667 ? 3.796 -18.635 -16.696 1.00 85.88 667 LEU A CA 1
ATOM 5258 C C . LEU A 1 667 ? 2.549 -18.824 -17.581 1.00 85.88 667 LEU A C 1
ATOM 5260 O O . LEU A 1 667 ? 1.676 -17.958 -17.602 1.00 85.88 667 LEU A O 1
ATOM 5264 N N . GLY A 1 668 ? 2.427 -19.972 -18.255 1.00 86.44 668 GLY A N 1
ATOM 5265 C CA . GLY A 1 668 ? 1.267 -20.322 -19.073 1.00 86.44 668 GLY A CA 1
ATOM 5266 C C . GLY A 1 668 ? 0.007 -20.499 -18.239 1.00 86.44 668 GLY A C 1
ATOM 5267 O O . GLY A 1 668 ? -1.012 -19.875 -18.527 1.00 86.44 668 GLY A O 1
ATOM 5268 N N . VAL A 1 669 ? 0.089 -21.269 -17.150 1.00 85.44 669 VAL A N 1
ATOM 5269 C CA . VAL A 1 669 ? -1.038 -21.444 -16.220 1.00 85.44 669 VAL A CA 1
ATOM 5270 C C . VAL A 1 669 ? -1.467 -20.098 -15.636 1.00 85.44 669 VAL A C 1
ATOM 5272 O O . VAL A 1 669 ? -2.661 -19.796 -15.629 1.00 85.44 669 VAL A O 1
ATOM 5275 N N . LYS A 1 670 ? -0.514 -19.246 -15.230 1.00 87.81 670 LYS A N 1
ATOM 5276 C CA . LYS A 1 670 ? -0.806 -17.878 -14.761 1.00 87.81 670 LYS A CA 1
ATOM 5277 C C . LYS A 1 670 ? -1.525 -17.055 -15.830 1.00 87.81 670 LYS A C 1
ATOM 5279 O O . LYS A 1 670 ? -2.513 -16.392 -15.525 1.00 87.81 670 LYS A O 1
ATOM 5284 N N . SER A 1 671 ? -1.066 -17.122 -17.079 1.00 91.75 671 SER A N 1
ATOM 5285 C CA . SER A 1 671 ? -1.688 -16.421 -18.204 1.00 91.75 671 SER A CA 1
ATOM 5286 C C . SER A 1 671 ? -3.140 -16.848 -18.418 1.00 91.75 671 SER A C 1
ATOM 5288 O O . SER A 1 671 ? -4.038 -16.005 -18.358 1.00 91.75 671 SER A O 1
ATOM 5290 N N . TYR A 1 672 ? -3.389 -18.148 -18.605 1.00 90.00 672 TYR A N 1
ATOM 5291 C CA . TYR A 1 672 ? -4.733 -18.671 -18.865 1.00 90.00 672 TYR A CA 1
ATOM 5292 C C . TYR A 1 672 ? -5.686 -18.412 -17.699 1.00 90.00 672 TYR A C 1
ATOM 5294 O O . TYR A 1 672 ? -6.838 -18.036 -17.919 1.00 90.00 672 TYR A O 1
ATOM 5302 N N . LEU A 1 673 ? -5.198 -18.545 -16.464 1.00 89.25 673 LEU A N 1
ATOM 5303 C CA . LEU A 1 673 ? -5.964 -18.239 -15.263 1.00 89.25 673 LEU A CA 1
ATOM 5304 C C . LEU A 1 673 ? -6.398 -16.768 -15.234 1.00 89.25 673 LEU A C 1
ATOM 5306 O O . LEU A 1 673 ? -7.582 -16.477 -15.065 1.00 89.25 673 LEU A O 1
ATOM 5310 N N . LEU A 1 674 ? -5.455 -15.838 -15.408 1.00 92.06 674 LEU A N 1
ATOM 5311 C CA . LEU A 1 674 ? -5.732 -14.403 -15.344 1.00 92.06 674 LEU A CA 1
ATOM 5312 C C . LEU A 1 674 ? -6.614 -13.931 -16.502 1.00 92.06 674 LEU A C 1
ATOM 5314 O O . LEU A 1 674 ? -7.528 -13.137 -16.282 1.00 92.06 674 LEU A O 1
ATOM 5318 N N . LEU A 1 675 ? -6.403 -14.456 -17.713 1.00 93.31 675 LEU A N 1
ATOM 5319 C CA . LEU A 1 675 ? -7.291 -14.208 -18.848 1.00 93.31 675 LEU A CA 1
ATOM 5320 C C . LEU A 1 675 ? -8.701 -14.734 -18.562 1.00 93.31 675 LEU A C 1
ATOM 5322 O O . LEU A 1 675 ? -9.665 -13.987 -18.711 1.00 93.31 675 LEU A O 1
ATOM 5326 N N . GLY A 1 676 ? -8.835 -15.980 -18.100 1.00 91.38 676 GLY A N 1
ATOM 5327 C CA . GLY A 1 676 ? -10.128 -16.593 -17.789 1.00 91.38 676 GLY A CA 1
ATOM 5328 C C . GLY A 1 676 ? -10.909 -15.821 -16.723 1.00 91.38 676 GLY A C 1
ATOM 5329 O O . GLY A 1 676 ? -12.080 -15.487 -16.922 1.00 91.38 676 GLY A O 1
ATOM 5330 N N . VAL A 1 677 ? -10.250 -15.462 -15.618 1.00 91.38 677 VAL A N 1
ATOM 5331 C CA . VAL A 1 677 ? -10.843 -14.646 -14.545 1.00 91.38 677 VAL A CA 1
ATOM 5332 C C . VAL A 1 677 ? -11.183 -13.241 -15.049 1.00 91.38 677 VAL A C 1
ATOM 5334 O O . VAL A 1 677 ? -12.290 -12.752 -14.820 1.00 91.38 677 VAL A O 1
ATOM 5337 N N . GLY A 1 678 ? -10.277 -12.606 -15.793 1.00 94.00 678 GLY A N 1
ATOM 5338 C CA . GLY A 1 678 ? -10.470 -11.264 -16.334 1.00 94.00 678 GLY A CA 1
ATOM 5339 C C . GLY A 1 678 ? -11.627 -11.168 -17.333 1.00 94.00 678 GLY A C 1
ATOM 5340 O O . GLY A 1 678 ? -12.470 -10.276 -17.210 1.00 94.00 678 GLY A O 1
ATOM 5341 N N . PHE A 1 679 ? -11.739 -12.113 -18.272 1.00 94.00 679 PHE A N 1
ATOM 5342 C CA . PHE A 1 679 ? -12.880 -12.196 -19.190 1.00 94.00 679 PHE A CA 1
ATOM 5343 C C . PHE A 1 679 ? -14.183 -12.503 -18.456 1.00 94.00 679 PHE A C 1
ATOM 5345 O O . PHE A 1 679 ? -15.215 -11.919 -18.785 1.00 94.00 679 PHE A O 1
ATOM 5352 N N . THR A 1 680 ? -14.142 -13.347 -17.422 1.00 92.25 680 THR A N 1
ATOM 5353 C CA . THR A 1 680 ? -15.315 -13.604 -16.576 1.00 92.25 680 THR A CA 1
ATOM 5354 C C . THR A 1 680 ? -15.783 -12.318 -15.893 1.00 92.25 680 THR A C 1
ATOM 5356 O O . THR A 1 680 ? -16.960 -11.971 -15.984 1.00 92.25 680 THR A O 1
ATOM 5359 N N . PHE A 1 681 ? -14.878 -11.535 -15.296 1.00 93.62 681 PHE A N 1
ATOM 5360 C CA . PHE A 1 681 ? -15.221 -10.229 -14.723 1.00 93.62 681 PHE A CA 1
ATOM 5361 C C . PHE A 1 681 ? -15.749 -9.239 -15.758 1.00 93.62 681 PHE A C 1
ATOM 5363 O O . PHE A 1 681 ? -16.696 -8.509 -15.461 1.00 93.62 681 PHE A O 1
ATOM 5370 N N . LEU A 1 682 ? -15.191 -9.226 -16.970 1.00 93.38 682 LEU A N 1
ATOM 5371 C CA . LEU A 1 682 ? -15.672 -8.366 -18.048 1.00 93.38 682 LEU A CA 1
ATOM 5372 C C . LEU A 1 682 ? -17.097 -8.746 -18.476 1.00 93.38 682 LEU A C 1
ATOM 5374 O O . LEU A 1 682 ? -17.948 -7.868 -18.607 1.00 93.38 682 LEU A O 1
ATOM 5378 N N . MET A 1 683 ? -17.383 -10.040 -18.635 1.00 91.81 683 MET A N 1
ATOM 5379 C CA . MET A 1 683 ? -18.722 -10.540 -18.960 1.00 91.81 683 MET A CA 1
ATOM 5380 C C . MET A 1 683 ? -19.736 -10.189 -17.868 1.00 91.81 683 MET A C 1
ATOM 5382 O O . MET A 1 683 ? -20.822 -9.687 -18.170 1.00 91.81 683 MET A O 1
ATOM 5386 N N . ILE A 1 684 ? -19.364 -10.379 -16.598 1.00 91.12 684 ILE A N 1
ATOM 5387 C CA . ILE A 1 684 ? -20.191 -9.986 -15.452 1.00 91.12 684 ILE A CA 1
ATOM 5388 C C . ILE A 1 684 ? -20.437 -8.473 -15.463 1.00 91.12 684 ILE A C 1
ATOM 5390 O O . ILE A 1 684 ? -21.571 -8.039 -15.264 1.00 91.12 684 ILE A O 1
ATOM 5394 N N . TYR A 1 685 ? -19.404 -7.667 -15.724 1.00 92.06 685 TYR A N 1
ATOM 5395 C CA . TYR A 1 685 ? -19.524 -6.214 -15.822 1.00 92.06 685 TYR A CA 1
ATOM 5396 C C . TYR A 1 685 ? -20.516 -5.800 -16.914 1.00 92.06 685 TYR A C 1
ATOM 5398 O O . TYR A 1 685 ? -21.425 -5.020 -16.635 1.00 92.06 685 TYR A O 1
ATOM 5406 N N . LEU A 1 686 ? -20.382 -6.335 -18.132 1.00 90.06 686 LEU A N 1
ATOM 5407 C CA . LEU A 1 686 ? -21.263 -6.004 -19.259 1.00 90.06 686 LEU A CA 1
ATOM 5408 C C . LEU A 1 686 ? -22.724 -6.355 -18.956 1.00 90.06 686 LEU A C 1
ATOM 5410 O O . LEU A 1 686 ? -23.635 -5.585 -19.269 1.00 90.06 686 LEU A O 1
ATOM 5414 N N . PHE A 1 687 ? -22.950 -7.498 -18.309 1.00 88.31 687 PHE A N 1
ATOM 5415 C CA . PHE A 1 687 ? -24.281 -7.923 -17.896 1.00 88.31 687 PHE A CA 1
ATOM 5416 C C . PHE A 1 687 ? -24.861 -7.022 -16.793 1.00 88.31 687 PHE A C 1
ATOM 5418 O O . PHE A 1 687 ? -25.987 -6.535 -16.912 1.00 88.31 687 PHE A O 1
ATOM 5425 N N . ALA A 1 688 ? -24.081 -6.746 -15.745 1.00 86.75 688 ALA A N 1
ATOM 5426 C CA . ALA A 1 688 ? -24.505 -5.932 -14.610 1.00 86.75 688 ALA A CA 1
ATOM 5427 C C . ALA A 1 688 ? -24.728 -4.453 -14.983 1.00 86.75 688 ALA A C 1
ATOM 5429 O O . ALA A 1 688 ? -25.692 -3.844 -14.517 1.00 86.75 688 ALA A O 1
ATOM 5430 N N . ASP A 1 689 ? -23.893 -3.877 -15.854 1.00 86.06 689 ASP A N 1
ATOM 5431 C CA . ASP A 1 689 ? -24.059 -2.500 -16.345 1.00 86.06 689 ASP A CA 1
ATOM 5432 C C . ASP A 1 689 ? -25.333 -2.369 -17.194 1.00 86.06 689 ASP A C 1
ATOM 5434 O O . ASP A 1 689 ? -26.060 -1.383 -17.062 1.00 86.06 689 ASP A O 1
ATOM 5438 N N . LYS A 1 690 ? -25.678 -3.398 -17.985 1.00 84.62 690 LYS A N 1
ATOM 5439 C CA . LYS A 1 690 ? -26.931 -3.443 -18.757 1.00 84.62 690 LYS A CA 1
ATOM 5440 C C . LYS A 1 690 ? -28.169 -3.512 -17.857 1.00 84.62 690 LYS A C 1
ATOM 5442 O O . LYS A 1 690 ? -29.150 -2.819 -18.130 1.00 84.62 690 LYS A O 1
ATOM 5447 N N . ILE A 1 691 ? -28.127 -4.306 -16.784 1.00 78.56 691 ILE A N 1
ATOM 5448 C CA . ILE A 1 691 ? -29.209 -4.359 -15.782 1.00 78.56 691 ILE A CA 1
ATOM 5449 C C . ILE A 1 691 ? -29.359 -2.998 -15.098 1.00 78.56 691 ILE A C 1
ATOM 5451 O O . ILE A 1 691 ? -30.449 -2.432 -15.093 1.00 78.56 691 ILE A O 1
ATOM 5455 N N . SER A 1 692 ? -28.254 -2.431 -14.605 1.00 75.19 692 SER A N 1
ATOM 5456 C CA . SER A 1 692 ? -28.259 -1.127 -13.936 1.00 75.19 692 SER A CA 1
ATOM 5457 C C . SER A 1 692 ? -28.717 0.004 -14.861 1.00 75.19 692 SER A C 1
ATOM 5459 O O . SER A 1 692 ? -29.373 0.941 -14.416 1.00 75.19 692 SER A O 1
ATOM 5461 N N . ALA A 1 693 ? -28.402 -0.060 -16.158 1.00 74.31 693 ALA A N 1
ATOM 5462 C CA . ALA A 1 693 ? -28.925 0.885 -17.135 1.00 74.31 693 ALA A CA 1
ATOM 5463 C C . ALA A 1 693 ? -30.450 0.786 -17.247 1.00 74.31 693 ALA A C 1
ATOM 5465 O O . ALA A 1 693 ? -31.110 1.817 -17.192 1.00 74.31 693 ALA A O 1
ATOM 5466 N N . ARG A 1 694 ? -31.013 -0.425 -17.337 1.00 66.75 694 ARG A N 1
ATOM 5467 C CA . ARG A 1 694 ? -32.466 -0.637 -17.432 1.00 66.75 694 ARG A CA 1
ATOM 5468 C C . ARG A 1 694 ? -33.217 -0.112 -16.206 1.00 66.75 694 ARG A C 1
ATOM 5470 O O . ARG A 1 694 ? -34.262 0.500 -16.370 1.00 66.75 694 ARG A O 1
ATOM 5477 N N . GLU A 1 695 ? -32.661 -0.298 -15.012 1.00 65.00 695 GLU A N 1
ATOM 5478 C CA . GLU A 1 695 ? -33.221 0.219 -13.751 1.00 65.00 695 GLU A CA 1
ATOM 5479 C C . GLU A 1 695 ? -33.139 1.745 -13.612 1.00 65.00 695 GLU A C 1
ATOM 5481 O O . GLU A 1 695 ? -33.855 2.308 -12.799 1.00 65.00 695 GLU A O 1
ATOM 5486 N N . ARG A 1 696 ? -32.273 2.429 -14.375 1.00 60.47 696 ARG A N 1
ATOM 5487 C CA . ARG A 1 696 ? -32.215 3.904 -14.403 1.00 60.47 696 ARG A CA 1
ATOM 5488 C C . ARG A 1 696 ? -33.249 4.537 -15.340 1.00 60.47 696 ARG A C 1
ATOM 5490 O O . ARG A 1 696 ? -33.474 5.738 -15.238 1.00 60.47 696 ARG A O 1
ATOM 5497 N N . TYR A 1 697 ? -33.793 3.765 -16.282 1.00 50.19 697 TYR A N 1
ATOM 5498 C CA . TYR A 1 697 ? -34.797 4.220 -17.255 1.00 50.19 697 TYR A CA 1
ATOM 5499 C C . TYR A 1 697 ? -36.238 3.881 -16.848 1.00 50.19 697 TYR A C 1
ATOM 5501 O O . TYR A 1 697 ? -37.169 4.419 -17.446 1.00 50.19 697 TYR A O 1
ATOM 5509 N N . LEU A 1 698 ? -36.404 2.978 -15.880 1.00 43.75 698 LEU A N 1
ATOM 5510 C CA . LEU A 1 698 ? -37.664 2.661 -15.204 1.00 43.75 698 LEU A CA 1
ATOM 5511 C C . LEU A 1 698 ? -37.774 3.509 -13.937 1.00 43.75 698 LEU A C 1
ATOM 5513 O O . LEU A 1 698 ? -38.914 3.902 -13.611 1.00 43.75 698 LEU A O 1
#

Nearest PDB structures (foldseek):
  8v3b-assembly1_a  TM=2.392E-01  e=9.659E-01  synthetic construct
  8ga7-assembly1_A  TM=1.221E-01  e=7.543E-02  synthetic construct
  6qdv-assembly1_T  TM=9.157E-02  e=1.673E+00  Homo sapiens

InterPro domains:
  IPR018677 Domain of unknown function DUF2157 [PF09925] (48-156)
  IPR025513 Domain of unknown function DUF4401 [PF14351] (378-688)

Sequence (698 aa):
MQTAHDKIESLSRNQFLTLVNCGMDVKSSFLSSLDLFRDDSEWNGWALKALFALAIGHILSGVIFFFAHNWFDLADMYKFSIVGVGFILSLTAWLHFNLDGKIPQALGIVSTVLVGVFLAIFGQVYQTPALIYTPFALWATFTLPFAALSRNLAHWTVWLVIALTAIFSYAETGLRLVGQETKAELFIATIAFLVFVMRVVFDKFLRPGRDWASALWFRVLYTAVFGAVVIYGFTTTFWGQSTFVSTILSLSYLSLVCFKLIYLYGTRSSLAELCLSTFIGFVIFVQIFFRVLLEFDLFGGVIGIFLMFLGTVGLVIGMAILFKHFASVLKASYPTHHKISGNRLEKNVSWNHISPFLSNEGIANLQYALHTKEDEAPWYVELFLAIAGVVAALFGIVFLGVFLALVFSRIRPEGGPLLLCGGNIFLLALFMRRKIKSPFTRHFFNTLLVVGFSAILFGIGFLTHNTDVVLWTAMALSGLALLSIKDRIIEFFTAGIFIGCVGFELFHHFDNRLAEIAFLTVSSLAGTFLLTRPLFGRYFASAGTAFLIAPALLGVALIHTNRIETLVGEDVFSDIGWDIKGVSLILIAFIMFWLNKDKGNISKWRPPLLVLGPLIFAMALLPFGGASALLLVLLGYIVGSRTLAIIGVLGQIYFLYMLYYDLSLSLGVKSYLLLGVGFTFLMIYLFADKISARERYL

Organism: NCBI:txid568099